Protein AF-0000000087427540 (afdb_homodimer)

Solvent-accessible surface area (backbone atoms only — not comparable to full-atom values): 35664 Å² total; per-residue (Å²): 116,67,56,55,49,54,52,40,56,47,26,70,73,66,41,52,34,26,37,40,37,31,46,35,45,37,82,78,28,69,31,38,60,71,26,36,30,34,19,33,74,85,42,52,69,48,73,47,57,55,64,68,73,61,51,55,52,49,25,54,52,23,29,51,38,61,70,67,65,76,61,72,36,46,72,46,77,44,65,44,71,50,88,70,84,73,76,93,83,64,62,56,58,66,24,34,35,29,34,36,38,38,64,46,39,33,90,79,36,41,66,50,42,51,49,51,43,50,28,50,75,67,68,32,46,30,34,40,36,37,31,77,86,36,72,47,72,43,92,33,90,59,79,60,48,69,43,47,56,55,36,68,46,75,55,99,91,42,53,39,38,39,34,51,53,44,81,62,46,32,33,36,34,40,17,35,40,65,45,35,35,36,30,30,45,54,39,34,70,66,62,30,49,26,35,35,27,26,71,59,76,76,43,61,45,42,69,66,36,80,43,33,81,39,79,45,72,36,94,45,52,36,52,53,48,80,71,49,76,62,40,66,49,22,34,37,37,34,45,37,95,42,61,70,50,36,44,35,31,42,71,29,39,70,86,47,67,42,79,37,44,28,33,60,52,47,73,68,51,47,52,49,38,52,50,51,40,46,73,70,66,46,60,67,69,61,57,72,69,37,36,71,55,45,40,46,95,53,65,49,74,42,42,52,38,37,25,47,25,35,51,48,37,49,39,50,50,48,54,64,64,32,61,66,42,58,73,81,66,77,70,73,76,75,80,72,131,116,67,56,55,50,52,52,39,57,46,26,73,71,67,41,51,35,25,36,37,36,32,47,35,45,38,81,77,27,70,31,38,59,72,25,36,30,33,17,30,74,86,42,52,69,49,73,46,57,53,64,70,73,60,52,55,53,49,25,53,52,22,28,51,38,61,70,68,65,76,61,73,36,47,72,46,78,43,66,44,70,49,90,70,83,74,77,94,84,64,61,54,58,64,24,36,35,29,35,36,38,38,63,46,38,34,91,78,35,40,66,50,43,52,50,52,43,50,28,52,75,67,69,32,44,30,33,38,36,38,30,77,86,38,75,46,72,44,91,35,90,60,80,59,49,69,44,49,57,56,36,68,47,75,53,99,89,41,56,38,38,38,34,51,55,43,80,64,45,30,33,36,34,39,16,35,40,66,46,35,35,36,28,29,45,56,38,34,70,68,62,31,48,27,34,36,26,25,73,58,77,76,42,61,44,42,69,66,36,80,43,33,82,38,79,46,72,37,95,44,51,38,52,52,48,81,70,50,76,62,39,66,49,22,34,36,39,36,46,38,96,42,61,69,49,36,42,33,32,43,71,30,39,70,86,48,67,43,79,37,46,29,33,61,53,48,74,70,51,46,52,50,38,53,52,52,40,44,76,70,68,47,61,68,68,62,56,71,69,37,37,71,54,46,41,46,94,54,64,49,74,44,41,52,39,39,25,46,26,36,51,48,37,49,39,48,50,47,56,64,64,33,60,66,40,59,72,79,64,76,70,73,79,75,79,74,130

InterPro domains:
  IPR003777 XdhC- CoxI [PF02625] (11-69)
  IPR027051 XdhC Rossmann domain [PF13478] (173-314)
  IPR036291 NAD(P)-binding domain superfamily [SSF51735] (163-261)
  IPR052698 Molybdenum Cofactor Utilization and Processing [PTHR30388] (1-320)

Organism: Persicimonas caeni (NCBI:txid2292766)

pLDDT: mean 85.6, std 17.59, range [22.72, 98.75]

Radius of gyration: 28.2 Å; Cα contacts (8 Å, |Δi|>4): 1381; chains: 2; bounding box: 71×84×80 Å

Sequence (674 aa):
MQFWTTLLEHLESGEPAFVGLVADNTAHSPGTRGAKIFVRPDGTTGGTIGGGVMEADISEMGVEALSEGDFAPDFQVLYHRAKGKGDKSGLICAGHQTNVYFVCEPDRDLEVLREVVARLERDEPGLLQVGSFGVRLVDEATISRERAPIRLVQDEGAWLYEEQLLNWKRAAIIGGGHCGLALSRVLANLGYEVTIFDTRDDVFTFVENDHARYKVAVDDFAEAGEHIDHPELTHVIVMTMGQPGDVRALLGTLDGPFPYVGVMGSEAKLAKIREDLAAAGVDPALFERVYAPIGLPMTSNTPEEIAISIAAELLRERETLFPHAKPARPQPPEASGMQFWTTLLEHLESGEPAFVGLVADNTAHSPGTRGAKIFVRPDGTTGGTIGGGVMEADISEMGVEALSEGDFAPDFQVLYHRAKGKGDKSGLICAGHQTNVYFVCEPDRDLEVLREVVARLERDEPGLLQVGSFGVRLVDEATISRERAPIRLVQDEGAWLYEEQLLNWKRAAIIGGGHCGLALSRVLANLGYEVTIFDTRDDVFTFVENDHARYKVAVDDFAEAGEHIDHPELTHVIVMTMGQPGDVRALLGTLDGPFPYVGVMGSEAKLAKIREDLAAAGVDPALFERVYAPIGLPMTSNTPEEIAISIAAELLRERETLFPHAKPARPQPPEASG

Nearest PDB structures (foldseek):
  2we8-assembly1_A-2  TM=7.528E-01  e=2.121E-20  Mycolicibacterium smegmatis MC2 155
  2we8-assembly2_B-3  TM=7.324E-01  e=6.900E-20  Mycolicibacterium smegmatis MC2 155
  2we7-assembly2_B-2  TM=7.222E-01  e=3.607E-20  Mycolicibacterium smegmatis MC2 155
  3on5-assembly1_A  TM=7.126E-01  e=2.827E-17  Halalkalibacterium halodurans
  3on5-assembly1_B  TM=6.798E-01  e=7.685E-16  Halalkalibacterium halodurans

Foldseek 3Di:
DVQLVVQLVVLVVQFKKKKKAWQDKDDPDQFDHGWIKIEGLVLDMDTDRRDDPVSSVSSVVTNVCRVVVDDFKDKDKAFDFDPDPDDDPPRPRPMIIMMIIDMDGSVPCSVQSVVLVVCLVVLAKWKWKQWRVGIHIDDDRDDDLQEDQWHWDDDPHTIMTIHISHDLQEEEEEAQDLLVLLLLVVSLVVVYAYEYEDCDPPDCSQVVSPSHPHRDHDVALLCSLVPDDPQLSYAYEYEHPALVNSLSNCNNPLPDNHPAAAYADDPVSVVVSLVVCVVVVHDSVSCVRHHVHAFADDDADGSNSRSVRNVVVCVVCVCVSNVNHPPPPPDDPPPDD/DVQLVVQLVVLVVQFKKKKKAWQDKDPPDQFDHGWIKIETLVLDMDTDRRDDPVSSVSSVVTNVCRVVVDDFKDKDKAFDFDPDPDDDPPRPRPMIIMMIIDMDGSVPCSVQSVVLVVCLVVLAKWKWKQWRVGIHIDDDRDDDLQEDQWHWDDDPHTIMTIHISHDLQEEEEEAQDLLVLLLLQVSLVVVYAYEYEDCDPPDCSQVVSPSHPHRDHDVALLCSLVVDDPQLRYAYEYEHPALVNSLSNCNNPLPDNHLAAAYADDPVSVVVSLVVNVVVVHDSVSCVRHHVHAFADDDADGSNSRSVRNVVVCVVCVCVSNVNHPPPPPDDPDPDD

Structure (mmCIF, N/CA/C/O backbone):
data_AF-0000000087427540-model_v1
#
loop_
_entity.id
_entity.type
_entity.pdbx_description
1 polymer 'XdhC family protein'
#
loop_
_atom_site.group_PDB
_atom_site.id
_atom_site.type_symbol
_atom_site.label_atom_id
_atom_site.label_alt_id
_atom_site.label_comp_id
_atom_site.label_asym_id
_atom_site.label_entity_id
_atom_site.label_seq_id
_atom_site.pdbx_PDB_ins_code
_atom_site.Cartn_x
_atom_site.Cartn_y
_atom_site.Cartn_z
_atom_site.occupancy
_atom_site.B_iso_or_equiv
_atom_site.auth_seq_id
_atom_site.auth_comp_id
_atom_site.auth_asym_id
_atom_site.auth_atom_id
_atom_site.pdbx_PDB_model_num
ATOM 1 N N . MET A 1 1 ? -2.307 -12.562 -15.688 1 50.28 1 MET A N 1
ATOM 2 C CA . MET A 1 1 ? -3.182 -13.094 -16.734 1 50.28 1 MET A CA 1
ATOM 3 C C . MET A 1 1 ? -2.59 -12.852 -18.109 1 50.28 1 MET A C 1
ATOM 5 O O . MET A 1 1 ? -2.709 -13.695 -19 1 50.28 1 MET A O 1
ATOM 9 N N . GLN A 1 2 ? -1.638 -11.82 -17.984 1 76.38 2 GLN A N 1
ATOM 10 C CA . GLN A 1 2 ? -1.15 -11.32 -19.266 1 76.38 2 GLN A CA 1
ATOM 11 C C . GLN A 1 2 ? -0.129 -12.273 -19.875 1 76.38 2 GLN A C 1
ATOM 13 O O . GLN A 1 2 ? -0.063 -12.414 -21.094 1 76.38 2 GLN A O 1
ATOM 18 N N . PHE A 1 3 ? 0.367 -13.172 -19.062 1 90 3 PHE A N 1
ATOM 19 C CA . PHE A 1 3 ? 1.417 -14.047 -19.578 1 90 3 PHE A CA 1
ATOM 20 C C . PHE A 1 3 ? 0.835 -15.109 -20.5 1 90 3 PHE A C 1
ATOM 22 O O . PHE A 1 3 ? 1.264 -15.242 -21.641 1 90 3 PHE A O 1
ATOM 29 N N . TRP A 1 4 ? -0.198 -15.797 -20.109 1 94.38 4 TRP A N 1
ATOM 30 C CA . TRP A 1 4 ? -0.761 -16.922 -20.859 1 94.38 4 TRP A CA 1
ATOM 31 C C . TRP A 1 4 ? -1.436 -16.422 -22.141 1 94.38 4 TRP A C 1
ATOM 33 O O . TRP A 1 4 ? -1.37 -17.094 -23.172 1 94.38 4 TRP A O 1
ATOM 43 N N . THR A 1 5 ? -2.025 -15.312 -22 1 94.5 5 THR A N 1
ATOM 44 C CA . THR A 1 5 ? -2.664 -14.734 -23.188 1 94.5 5 THR A CA 1
ATOM 45 C C . THR A 1 5 ? -1.627 -14.398 -24.25 1 94.5 5 THR A C 1
ATOM 47 O O . THR A 1 5 ? -1.819 -14.703 -25.422 1 94.5 5 THR A O 1
ATOM 50 N N . THR A 1 6 ? -0.546 -13.797 -23.812 1 95.12 6 THR A N 1
ATOM 51 C CA . THR A 1 6 ? 0.519 -13.438 -24.75 1 95.12 6 THR A CA 1
ATOM 52 C C . THR A 1 6 ? 1.152 -14.688 -25.359 1 95.12 6 THR A C 1
ATOM 54 O O . THR A 1 6 ? 1.444 -14.727 -26.547 1 95.12 6 THR A O 1
ATOM 57 N N . LEU A 1 7 ? 1.378 -15.68 -24.547 1 97 7 LEU A N 1
ATOM 58 C CA . LEU A 1 7 ? 1.936 -16.938 -25.031 1 97 7 LEU A CA 1
ATOM 59 C C . LEU A 1 7 ? 0.997 -17.609 -26.031 1 97 7 LEU A C 1
ATOM 61 O O . LEU A 1 7 ? 1.441 -18.109 -27.062 1 97 7 LEU A O 1
ATOM 65 N N . LEU A 1 8 ? -0.292 -17.562 -25.688 1 97.12 8 LEU A N 1
ATOM 66 C CA . LEU A 1 8 ? -1.29 -18.125 -26.594 1 97.12 8 LEU A CA 1
ATOM 67 C C . LEU A 1 8 ? -1.252 -17.422 -27.953 1 97.12 8 LEU A C 1
ATOM 69 O O . LEU A 1 8 ? -1.254 -18.094 -29 1 97.12 8 LEU A O 1
ATOM 73 N N . GLU A 1 9 ? -1.211 -16.141 -27.906 1 96.69 9 GLU A N 1
ATOM 74 C CA . GLU A 1 9 ? -1.153 -15.352 -29.141 1 96.69 9 GLU A CA 1
ATOM 75 C C . GLU A 1 9 ? 0.06 -15.742 -29.969 1 96.69 9 GLU A C 1
ATOM 77 O O . GLU A 1 9 ? -0.041 -15.875 -31.203 1 96.69 9 GLU A O 1
ATOM 82 N N . HIS A 1 10 ? 1.123 -15.914 -29.328 1 97.25 10 HIS A N 1
ATOM 83 C CA . HIS A 1 10 ? 2.334 -16.328 -30.031 1 97.25 10 HIS A CA 1
ATOM 84 C C . HIS A 1 10 ? 2.17 -17.703 -30.656 1 97.25 10 HIS A C 1
ATOM 86 O O . HIS A 1 10 ? 2.508 -17.906 -31.828 1 97.25 10 HIS A O 1
ATOM 92 N N . LEU A 1 11 ? 1.688 -18.672 -29.953 1 97.25 11 LEU A N 1
ATOM 93 C CA . LEU A 1 11 ? 1.509 -20.031 -30.453 1 97.25 11 LEU A CA 1
ATOM 94 C C . LEU A 1 11 ? 0.528 -20.062 -31.625 1 97.25 11 LEU A C 1
ATOM 96 O O . LEU A 1 11 ? 0.666 -20.875 -32.531 1 97.25 11 LEU A O 1
ATOM 100 N N . GLU A 1 12 ? -0.435 -19.219 -31.531 1 97.06 12 GLU A N 1
ATOM 101 C CA . GLU A 1 12 ? -1.437 -19.125 -32.594 1 97.06 12 GLU A CA 1
ATOM 102 C C . GLU A 1 12 ? -0.814 -18.672 -33.906 1 97.06 12 GLU A C 1
ATOM 104 O O . GLU A 1 12 ? -1.365 -18.922 -34.969 1 97.06 12 GLU A O 1
ATOM 109 N N . SER A 1 13 ? 0.293 -18.031 -33.812 1 96.62 13 SER A N 1
ATOM 110 C CA . SER A 1 13 ? 1.004 -17.609 -35.031 1 96.62 13 SER A CA 1
ATOM 111 C C . SER A 1 13 ? 1.726 -18.797 -35.656 1 96.62 13 SER A C 1
ATOM 113 O O . SER A 1 13 ? 2.305 -18.672 -36.75 1 96.62 13 SER A O 1
ATOM 115 N N . GLY A 1 14 ? 1.771 -19.938 -35 1 96.25 14 GLY A N 1
ATOM 116 C CA . GLY A 1 14 ? 2.338 -21.156 -35.531 1 96.25 14 GLY A CA 1
ATOM 117 C C . GLY A 1 14 ? 3.771 -21.391 -35.125 1 96.25 14 GLY A C 1
ATOM 118 O O . GLY A 1 14 ? 4.438 -22.297 -35.625 1 96.25 14 GLY A O 1
ATOM 119 N N . GLU A 1 15 ? 4.242 -20.609 -34.188 1 96.5 15 GLU A N 1
ATOM 120 C CA . GLU A 1 15 ? 5.629 -20.75 -33.75 1 96.5 15 GLU A CA 1
ATOM 121 C C . GLU A 1 15 ? 5.699 -21.297 -32.312 1 96.5 15 GLU A C 1
ATOM 123 O O . GLU A 1 15 ? 4.879 -20.953 -31.469 1 96.5 15 GLU A O 1
ATOM 128 N N . PRO A 1 16 ? 6.707 -22.172 -32.125 1 97.31 16 PRO A N 1
ATOM 129 C CA . PRO A 1 16 ? 6.879 -22.703 -30.781 1 97.31 16 PRO A CA 1
ATOM 130 C C . PRO A 1 16 ? 7.492 -21.688 -29.828 1 97.31 16 PRO A C 1
ATOM 132 O O . PRO A 1 16 ? 7.961 -20.641 -30.25 1 97.31 16 PRO A O 1
ATOM 135 N N . ALA A 1 17 ? 7.41 -21.984 -28.547 1 97.94 17 ALA A N 1
ATOM 136 C CA . ALA A 1 17 ? 8 -21.125 -27.516 1 97.94 17 ALA A CA 1
ATOM 137 C C . ALA A 1 17 ? 8.656 -21.969 -26.422 1 97.94 17 ALA A C 1
ATOM 139 O O . ALA A 1 17 ? 8.141 -23.047 -26.062 1 97.94 17 ALA A O 1
ATOM 140 N N . PHE A 1 18 ? 9.773 -21.547 -25.984 1 97.75 18 PHE A N 1
ATOM 141 C CA . PHE A 1 18 ? 10.43 -22.094 -24.797 1 97.75 18 PHE A CA 1
ATOM 142 C C . PHE A 1 18 ? 9.914 -21.406 -23.531 1 97.75 18 PHE A C 1
ATOM 144 O O . PHE A 1 18 ? 9.961 -20.188 -23.422 1 97.75 18 PHE A O 1
ATOM 151 N N . VAL A 1 19 ? 9.391 -22.203 -22.578 1 97.38 19 VAL A N 1
ATOM 152 C CA . VAL A 1 19 ? 8.719 -21.641 -21.406 1 97.38 19 VAL A CA 1
ATOM 153 C C . VAL A 1 19 ? 9.508 -21.969 -20.141 1 97.38 19 VAL A C 1
ATOM 155 O O . VAL A 1 19 ? 10 -23.094 -19.984 1 97.38 19 VAL A O 1
ATOM 158 N N . GLY A 1 20 ? 9.711 -21 -19.344 1 95 20 GLY A N 1
ATOM 159 C CA . GLY A 1 20 ? 10.258 -21.141 -18 1 95 20 GLY A CA 1
ATOM 160 C C . GLY A 1 20 ? 9.281 -20.75 -16.906 1 95 20 GLY A C 1
ATOM 161 O O . GLY A 1 20 ? 8.703 -19.656 -16.953 1 95 20 GLY A O 1
ATOM 162 N N . LEU A 1 21 ? 9.062 -21.672 -15.93 1 94.38 21 LEU A N 1
ATOM 163 C CA . LEU A 1 21 ? 8.195 -21.438 -14.781 1 94.38 21 LEU A CA 1
ATOM 164 C C . LEU A 1 21 ? 8.984 -21.547 -13.477 1 94.38 21 LEU A C 1
ATOM 166 O O . LEU A 1 21 ? 9.734 -22.5 -13.273 1 94.38 21 LEU A O 1
ATOM 170 N N . VAL A 1 22 ? 8.836 -20.547 -12.602 1 89.56 22 VAL A N 1
ATOM 171 C CA . VAL A 1 22 ? 9.477 -20.641 -11.297 1 89.56 22 VAL A CA 1
ATOM 172 C C . VAL A 1 22 ? 8.609 -21.469 -10.352 1 89.56 22 VAL A C 1
ATOM 174 O O . VAL A 1 22 ? 7.5 -21.062 -10 1 89.56 22 VAL A O 1
ATOM 177 N N . ALA A 1 23 ? 9.156 -22.594 -9.93 1 90.25 23 ALA A N 1
ATOM 178 C CA . ALA A 1 23 ? 8.406 -23.547 -9.117 1 90.25 23 ALA A CA 1
ATOM 179 C C . ALA A 1 23 ? 8.633 -23.297 -7.629 1 90.25 23 ALA A C 1
ATOM 181 O O . ALA A 1 23 ? 7.785 -23.625 -6.801 1 90.25 23 ALA A O 1
ATOM 182 N N . ASP A 1 24 ? 9.773 -22.812 -7.34 1 82.69 24 ASP A N 1
ATOM 183 C CA . ASP A 1 24 ? 10.141 -22.594 -5.945 1 82.69 24 ASP A CA 1
ATOM 184 C C . ASP A 1 24 ? 11.25 -21.562 -5.816 1 82.69 24 ASP A C 1
ATOM 186 O O . ASP A 1 24 ? 11.984 -21.297 -6.773 1 82.69 24 ASP A O 1
ATOM 190 N N . ASN A 1 25 ? 11.203 -20.922 -4.68 1 73.88 25 ASN A N 1
ATOM 191 C CA . ASN A 1 25 ? 12.281 -20 -4.379 1 73.88 25 ASN A CA 1
ATOM 192 C C . ASN A 1 25 ? 12.477 -19.828 -2.873 1 73.88 25 ASN A C 1
ATOM 194 O O . ASN A 1 25 ? 11.547 -20.062 -2.094 1 73.88 25 ASN A O 1
ATOM 198 N N . THR A 1 26 ? 13.727 -19.766 -2.527 1 63.56 26 THR A N 1
ATOM 199 C CA . THR A 1 26 ? 13.969 -19.375 -1.142 1 63.56 26 THR A CA 1
ATOM 200 C C . THR A 1 26 ? 13.664 -17.906 -0.932 1 63.56 26 THR A C 1
ATOM 202 O O . THR A 1 26 ? 13.594 -17.141 -1.895 1 63.56 26 THR A O 1
ATOM 205 N N . ALA A 1 27 ? 13.477 -17.609 0.4 1 56.34 27 ALA A N 1
ATOM 206 C CA . ALA A 1 27 ? 13.227 -16.234 0.797 1 56.34 27 ALA A CA 1
ATOM 207 C C . ALA A 1 27 ? 14.305 -15.297 0.239 1 56.34 27 ALA A C 1
ATOM 209 O O . ALA A 1 27 ? 15.484 -15.656 0.197 1 56.34 27 ALA A O 1
ATOM 210 N N . HIS A 1 28 ? 14.07 -14.312 -0.558 1 52.25 28 HIS A N 1
ATOM 211 C CA . HIS A 1 28 ? 14.922 -13.227 -1.034 1 52.25 28 HIS A CA 1
ATOM 212 C C . HIS A 1 28 ? 15.523 -13.555 -2.398 1 52.25 28 HIS A C 1
ATOM 214 O O . HIS A 1 28 ? 16.469 -12.898 -2.842 1 52.25 28 HIS A O 1
ATOM 220 N N . SER A 1 29 ? 15.055 -14.648 -2.934 1 51.12 29 SER A N 1
ATOM 221 C CA . SER A 1 29 ? 15.492 -14.898 -4.305 1 51.12 29 SER A CA 1
ATOM 222 C C . SER A 1 29 ? 14.812 -13.945 -5.281 1 51.12 29 SER A C 1
ATOM 224 O O . SER A 1 29 ? 13.695 -13.477 -5.027 1 51.12 29 SER A O 1
ATOM 226 N N . PRO A 1 30 ? 15.578 -13.508 -6.258 1 47.91 30 PRO A N 1
ATOM 227 C CA . PRO A 1 30 ? 15.008 -12.547 -7.207 1 47.91 30 PRO A CA 1
ATOM 228 C C . PRO A 1 30 ? 13.703 -13.039 -7.832 1 47.91 30 PRO A C 1
ATOM 230 O O . PRO A 1 30 ? 12.781 -12.25 -8.047 1 47.91 30 PRO A O 1
ATOM 233 N N . GLY A 1 31 ? 13.688 -14.391 -8.18 1 52.44 31 GLY A N 1
ATOM 234 C CA . GLY A 1 31 ? 12.469 -14.891 -8.797 1 52.44 31 GLY A CA 1
ATOM 235 C C . GLY A 1 31 ? 11.484 -15.469 -7.801 1 52.44 31 GLY A C 1
ATOM 236 O O . GLY A 1 31 ? 11.844 -16.328 -6.992 1 52.44 31 GLY A O 1
ATOM 237 N N . THR A 1 32 ? 10.242 -14.859 -7.871 1 66.25 32 THR A N 1
ATOM 238 C CA . THR A 1 32 ? 9.211 -15.297 -6.93 1 66.25 32 THR A CA 1
ATOM 239 C C . THR A 1 32 ? 8.406 -16.453 -7.512 1 66.25 32 THR A C 1
ATOM 241 O O . THR A 1 32 ? 8.18 -16.516 -8.727 1 66.25 32 THR A O 1
ATOM 244 N N . ARG A 1 33 ? 8.25 -17.422 -6.703 1 74.81 33 ARG A N 1
ATOM 245 C CA . ARG A 1 33 ? 7.344 -18.5 -7.082 1 74.81 33 ARG A CA 1
ATOM 246 C C . ARG A 1 33 ? 6.145 -17.969 -7.855 1 74.81 33 ARG A C 1
ATOM 248 O O . ARG A 1 33 ? 5.527 -16.984 -7.445 1 74.81 33 ARG A O 1
ATOM 255 N N . GLY A 1 34 ? 5.961 -18.578 -9.078 1 82.38 34 GLY A N 1
ATOM 256 C CA . GLY A 1 34 ? 4.836 -18.156 -9.898 1 82.38 34 GLY A CA 1
ATOM 257 C C . GLY A 1 34 ? 5.25 -17.281 -11.07 1 82.38 34 GLY A C 1
ATOM 258 O O . GLY A 1 34 ? 4.484 -17.109 -12.023 1 82.38 34 GLY A O 1
ATOM 259 N N . ALA A 1 35 ? 6.461 -16.766 -11.008 1 83.44 35 ALA A N 1
ATOM 260 C CA . ALA A 1 35 ? 6.965 -15.992 -12.148 1 83.44 35 ALA A CA 1
ATOM 261 C C . ALA A 1 35 ? 7.121 -16.875 -13.383 1 83.44 35 ALA A C 1
ATOM 263 O O . ALA A 1 35 ? 7.355 -18.078 -13.266 1 83.44 35 ALA A O 1
ATOM 264 N N . LYS A 1 36 ? 6.934 -16.25 -14.516 1 92.19 36 LYS A N 1
ATOM 265 C CA . LYS A 1 36 ? 6.938 -16.984 -15.773 1 92.19 36 LYS A CA 1
ATOM 266 C C . LYS A 1 36 ? 7.629 -16.203 -16.875 1 92.19 36 LYS A C 1
ATOM 268 O O . LYS A 1 36 ? 7.523 -14.977 -16.938 1 92.19 36 LYS A O 1
ATOM 273 N N . ILE A 1 37 ? 8.289 -16.953 -17.75 1 92.12 37 ILE A N 1
ATOM 274 C CA . ILE A 1 37 ? 8.93 -16.344 -18.906 1 92.12 37 ILE A CA 1
ATOM 275 C C . ILE A 1 37 ? 8.828 -17.297 -20.094 1 92.12 37 ILE A C 1
ATOM 277 O O . ILE A 1 37 ? 8.75 -18.516 -19.922 1 92.12 37 ILE A O 1
ATOM 281 N N . PHE A 1 38 ? 8.695 -16.719 -21.234 1 96.06 38 PHE A N 1
ATOM 282 C CA . PHE A 1 38 ? 8.844 -17.562 -22.422 1 96.06 38 PHE A CA 1
ATOM 283 C C . PHE A 1 38 ? 9.742 -16.891 -23.453 1 96.06 38 PHE A C 1
ATOM 285 O O . PHE A 1 38 ? 9.906 -15.664 -23.438 1 96.06 38 PHE A O 1
ATOM 292 N N . VAL A 1 39 ? 10.383 -17.703 -24.266 1 96.5 39 VAL A N 1
ATOM 293 C CA . VAL A 1 39 ? 11.328 -17.266 -25.281 1 96.5 39 VAL A CA 1
ATOM 294 C C . VAL A 1 39 ? 10.812 -17.656 -26.672 1 96.5 39 VAL A C 1
ATOM 296 O O . VAL A 1 39 ? 10.406 -18.797 -26.875 1 96.5 39 VAL A O 1
ATOM 299 N N . ARG A 1 40 ? 10.836 -16.672 -27.562 1 97.31 40 ARG A N 1
ATOM 300 C CA . ARG A 1 40 ? 10.484 -16.906 -28.953 1 97.31 40 ARG A CA 1
ATOM 301 C C . ARG A 1 40 ? 11.695 -17.359 -29.75 1 97.31 40 ARG A C 1
ATOM 303 O O . ARG A 1 40 ? 12.836 -17.234 -29.297 1 97.31 40 ARG A O 1
ATOM 310 N N . PRO A 1 41 ? 11.43 -17.859 -30.922 1 96.5 41 PRO A N 1
ATOM 311 C CA . PRO A 1 41 ? 12.539 -18.312 -31.75 1 96.5 41 PRO A CA 1
ATOM 312 C C . PRO A 1 41 ? 13.547 -17.219 -32.062 1 96.5 41 PRO A C 1
ATOM 314 O O . PRO A 1 41 ? 14.734 -17.484 -32.219 1 96.5 41 PRO A O 1
ATOM 317 N N . ASP A 1 42 ? 13.109 -15.984 -32.062 1 95.44 42 ASP A N 1
ATOM 318 C CA . ASP A 1 42 ? 14 -14.875 -32.375 1 95.44 42 ASP A CA 1
ATOM 319 C C . ASP A 1 42 ? 14.734 -14.375 -31.125 1 95.44 42 ASP A C 1
ATOM 321 O O . ASP A 1 42 ? 15.484 -13.398 -31.203 1 95.44 42 ASP A O 1
ATOM 325 N N . GLY A 1 43 ? 14.43 -15 -30.062 1 93.94 43 GLY A N 1
ATOM 326 C CA . GLY A 1 43 ? 15.148 -14.664 -28.844 1 93.94 43 GLY A CA 1
ATOM 327 C C . GLY A 1 43 ? 14.422 -13.656 -27.969 1 93.94 43 GLY A C 1
ATOM 328 O O . GLY A 1 43 ? 14.781 -13.453 -26.812 1 93.94 43 GLY A O 1
ATOM 329 N N . THR A 1 44 ? 13.43 -13.07 -28.547 1 92.81 44 THR A N 1
ATOM 330 C CA . THR A 1 44 ? 12.648 -12.148 -27.734 1 92.81 44 THR A CA 1
ATOM 331 C C . THR A 1 44 ? 11.836 -12.906 -26.688 1 92.81 44 THR A C 1
ATOM 333 O O . THR A 1 44 ? 11.547 -14.094 -26.859 1 92.81 44 THR A O 1
ATOM 336 N N . THR A 1 45 ? 11.594 -12.211 -25.578 1 92.75 45 THR A N 1
ATOM 337 C CA . THR A 1 45 ? 10.969 -12.898 -24.469 1 92.75 45 THR A CA 1
ATOM 338 C C . THR A 1 45 ? 9.648 -12.234 -24.094 1 92.75 45 THR A C 1
ATOM 340 O O . THR A 1 45 ? 9.391 -11.094 -24.484 1 92.75 45 THR A O 1
ATOM 343 N N . GLY A 1 46 ? 8.727 -12.977 -23.531 1 90.5 46 GLY A N 1
ATOM 344 C CA . GLY A 1 46 ? 7.559 -12.508 -22.812 1 90.5 46 GLY A CA 1
ATOM 345 C C . GLY A 1 46 ? 7.531 -12.953 -21.359 1 90.5 46 GLY A C 1
ATOM 346 O O . GLY A 1 46 ? 7.949 -14.062 -21.047 1 90.5 46 GLY A O 1
ATOM 347 N N . GLY A 1 47 ? 7.086 -11.977 -20.391 1 86.31 47 GLY A N 1
ATOM 348 C CA . GLY A 1 47 ? 7.129 -12.281 -18.969 1 86.31 47 GLY A CA 1
ATOM 349 C C . GLY A 1 47 ? 8.5 -12.078 -18.344 1 86.31 47 GLY A C 1
ATOM 350 O O . GLY A 1 47 ? 9.391 -11.508 -18.984 1 86.31 47 GLY A O 1
ATOM 351 N N . THR A 1 48 ? 8.633 -12.43 -17.047 1 78.44 48 THR A N 1
ATOM 352 C CA . THR A 1 48 ? 9.914 -12.289 -16.359 1 78.44 48 THR A CA 1
ATOM 353 C C . THR A 1 48 ? 10 -13.258 -15.188 1 78.44 48 THR A C 1
ATOM 355 O O . THR A 1 48 ? 8.977 -13.633 -14.602 1 78.44 48 THR A O 1
ATOM 358 N N . ILE A 1 49 ? 11.18 -13.68 -14.93 1 77.12 49 ILE A N 1
ATOM 359 C CA . ILE A 1 49 ? 11.414 -14.5 -13.742 1 77.12 49 ILE A CA 1
ATOM 360 C C . ILE A 1 49 ? 12.344 -13.766 -12.781 1 77.12 49 ILE A C 1
ATOM 362 O O . ILE A 1 49 ? 13.156 -14.391 -12.102 1 77.12 49 ILE A O 1
ATOM 366 N N . GLY A 1 50 ? 12.305 -12.375 -12.625 1 65.06 50 GLY A N 1
ATOM 367 C CA . GLY A 1 50 ? 13.023 -11.57 -11.648 1 65.06 50 GLY A CA 1
ATOM 368 C C . GLY A 1 50 ? 14.141 -10.742 -12.258 1 65.06 50 GLY A C 1
ATOM 369 O O . GLY A 1 50 ? 14.883 -10.062 -11.547 1 65.06 50 GLY A O 1
ATOM 370 N N . GLY A 1 51 ? 14.305 -10.594 -13.547 1 59.28 51 GLY A N 1
ATOM 371 C CA . GLY A 1 51 ? 15.195 -9.688 -14.25 1 59.28 51 GLY A CA 1
ATOM 372 C C . GLY A 1 51 ? 16.656 -10.109 -14.188 1 59.28 51 GLY A C 1
ATOM 373 O O . GLY A 1 51 ? 16.969 -11.172 -13.641 1 59.28 51 GLY A O 1
ATOM 374 N N . GLY A 1 52 ? 17.516 -9.484 -14.945 1 58.97 52 GLY A N 1
ATOM 375 C CA . GLY A 1 52 ? 18.969 -9.477 -14.875 1 58.97 52 GLY A CA 1
ATOM 376 C C . GLY A 1 52 ? 19.609 -10.5 -15.789 1 58.97 52 GLY A C 1
ATOM 377 O O . GLY A 1 52 ? 19.125 -10.758 -16.891 1 58.97 52 GLY A O 1
ATOM 378 N N . VAL A 1 53 ? 20.688 -10.984 -15.242 1 58.22 53 VAL A N 1
ATOM 379 C CA . VAL A 1 53 ? 21.625 -11.859 -15.945 1 58.22 53 VAL A CA 1
ATOM 380 C C . VAL A 1 53 ? 20.969 -13.219 -16.203 1 58.22 53 VAL A C 1
ATOM 382 O O . VAL A 1 53 ? 21.203 -13.844 -17.234 1 58.22 53 VAL A O 1
ATOM 385 N N . MET A 1 54 ? 20 -13.602 -15.43 1 72.88 54 MET A N 1
ATOM 386 C CA . MET A 1 54 ? 19.375 -14.914 -15.555 1 72.88 54 MET A CA 1
ATOM 387 C C . MET A 1 54 ? 18.469 -14.969 -16.781 1 72.88 54 MET A C 1
ATOM 389 O O . MET A 1 54 ? 18.406 -16 -17.453 1 72.88 54 MET A O 1
ATOM 393 N N . GLU A 1 55 ? 17.906 -13.875 -17.109 1 78.19 55 GLU A N 1
ATOM 394 C CA . GLU A 1 55 ? 16.969 -13.867 -18.234 1 78.19 55 GLU A CA 1
ATOM 395 C C . GLU A 1 55 ? 17.719 -13.945 -19.578 1 78.19 55 GLU A C 1
ATOM 397 O O . GLU A 1 55 ? 17.219 -14.539 -20.531 1 78.19 55 GLU A O 1
ATOM 402 N N . ALA A 1 56 ? 18.906 -13.43 -19.594 1 79.25 56 ALA A N 1
ATOM 403 C CA . ALA A 1 56 ? 19.734 -13.578 -20.781 1 79.25 56 ALA A CA 1
ATOM 404 C C . ALA A 1 56 ? 20.125 -15.039 -21 1 79.25 56 ALA A C 1
ATOM 406 O O . ALA A 1 56 ? 20.047 -15.539 -22.125 1 79.25 56 ALA A O 1
ATOM 407 N N . ASP A 1 57 ? 20.438 -15.672 -19.938 1 85.5 57 ASP A N 1
ATOM 408 C CA . ASP A 1 57 ? 20.781 -17.094 -20 1 85.5 57 ASP A CA 1
ATOM 409 C C . ASP A 1 57 ? 19.578 -17.906 -20.484 1 85.5 57 ASP A C 1
ATOM 411 O O . ASP A 1 57 ? 19.734 -18.812 -21.312 1 85.5 57 ASP A O 1
ATOM 415 N N . ILE A 1 58 ? 18.469 -17.594 -20 1 88.94 58 ILE A N 1
ATOM 416 C CA . ILE A 1 58 ? 17.25 -18.328 -20.359 1 88.94 58 ILE A CA 1
ATOM 417 C C . ILE A 1 58 ? 16.938 -18.109 -21.828 1 88.94 58 ILE A C 1
ATOM 419 O O . ILE A 1 58 ? 16.5 -19.031 -22.531 1 88.94 58 ILE A O 1
ATOM 423 N N . SER A 1 59 ? 17.141 -16.906 -22.266 1 91.75 59 SER A N 1
ATOM 424 C CA . SER A 1 59 ? 16.922 -16.609 -23.672 1 91.75 59 SER A CA 1
ATOM 425 C C . SER A 1 59 ? 17.828 -17.438 -24.578 1 91.75 59 SER A C 1
ATOM 427 O O . SER A 1 59 ? 17.359 -18.031 -25.547 1 91.75 59 SER A O 1
ATOM 429 N N . GLU A 1 60 ? 19.047 -17.5 -24.203 1 93.19 60 GLU A N 1
ATOM 430 C CA . GLU A 1 60 ? 20 -18.281 -24.984 1 93.19 60 GLU A CA 1
ATOM 431 C C . GLU A 1 60 ? 19.625 -19.766 -24.969 1 93.19 60 GLU A C 1
ATOM 433 O O . GLU A 1 60 ? 19.594 -20.406 -26.016 1 93.19 60 GLU A O 1
ATOM 438 N N . MET A 1 61 ? 19.312 -20.25 -23.828 1 92.94 61 MET A N 1
ATOM 439 C CA . MET A 1 61 ? 18.875 -21.641 -23.672 1 92.94 61 MET A CA 1
ATOM 440 C C . MET A 1 61 ? 17.625 -21.906 -24.5 1 92.94 61 MET A C 1
ATOM 442 O O . MET A 1 61 ? 17.516 -22.953 -25.141 1 92.94 61 MET A O 1
ATOM 446 N N . GLY A 1 62 ? 16.719 -21 -24.453 1 96 62 GLY A N 1
ATOM 447 C CA . GLY A 1 62 ? 15.477 -21.141 -25.188 1 96 62 GLY A CA 1
ATOM 448 C C . GLY A 1 62 ? 15.656 -21.203 -26.688 1 96 62 GLY A C 1
ATOM 449 O O . GLY A 1 62 ? 15.086 -22.062 -27.359 1 96 62 GLY A O 1
ATOM 450 N N . VAL A 1 63 ? 16.484 -20.312 -27.188 1 96.06 63 VAL A N 1
ATOM 451 C CA . VAL A 1 63 ? 16.734 -20.281 -28.625 1 96.06 63 VAL A CA 1
ATOM 452 C C . VAL A 1 63 ? 17.375 -21.594 -29.062 1 96.06 63 VAL A C 1
ATOM 454 O O . VAL A 1 63 ? 17 -22.172 -30.094 1 96.06 63 VAL A O 1
ATOM 457 N N . GLU A 1 64 ? 18.281 -22 -28.266 1 95.62 64 GLU A N 1
ATOM 458 C CA . GLU A 1 64 ? 18.953 -23.266 -28.562 1 95.62 64 GLU A CA 1
ATOM 459 C C . GLU A 1 64 ? 17.953 -24.438 -28.547 1 95.62 64 GLU A C 1
ATOM 461 O O . GLU A 1 64 ? 17.938 -25.266 -29.453 1 95.62 64 GLU A O 1
ATOM 466 N N . ALA A 1 65 ? 17.172 -24.5 -27.547 1 95.69 65 ALA A N 1
ATOM 467 C CA . ALA A 1 65 ? 16.188 -25.578 -27.406 1 95.69 65 ALA A CA 1
ATOM 468 C C . ALA A 1 65 ? 15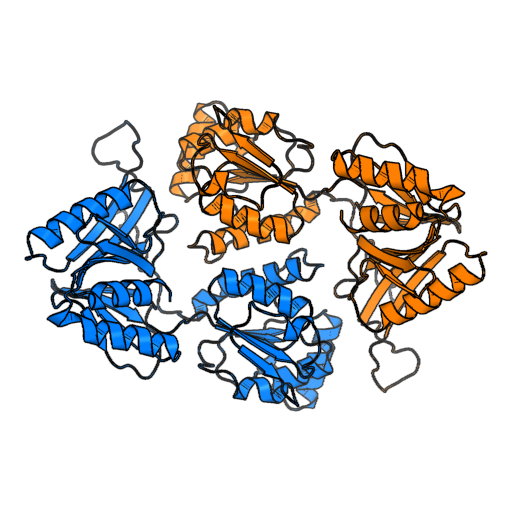.203 -25.578 -28.562 1 95.69 65 ALA A C 1
ATOM 470 O O . ALA A 1 65 ? 14.844 -26.641 -29.078 1 95.69 65 ALA A O 1
ATOM 471 N N . LEU A 1 66 ? 14.805 -24.422 -28.984 1 96.25 66 LEU A N 1
ATOM 472 C CA . LEU A 1 66 ? 13.836 -24.281 -30.062 1 96.25 66 LEU A CA 1
ATOM 473 C C . LEU A 1 66 ? 14.453 -24.672 -31.406 1 96.25 66 LEU A C 1
ATOM 475 O O . LEU A 1 66 ? 13.766 -25.203 -32.281 1 96.25 66 LEU A O 1
ATOM 479 N N . SER A 1 67 ? 15.703 -24.359 -31.531 1 94.62 67 SER A N 1
ATOM 480 C CA . SER A 1 67 ? 16.406 -24.672 -32.781 1 94.62 67 SER A CA 1
ATOM 481 C C . SER A 1 67 ? 16.656 -26.172 -32.906 1 94.62 67 SER A C 1
ATOM 483 O O . SER A 1 67 ? 16.547 -26.734 -34 1 94.62 67 SER A O 1
ATOM 485 N N . GLU A 1 68 ? 16.984 -26.766 -31.844 1 91.88 68 GLU A N 1
ATOM 486 C CA . GLU A 1 68 ? 17.297 -28.188 -31.859 1 91.88 68 GLU A CA 1
ATOM 487 C C . GLU A 1 68 ? 16.031 -29.031 -31.938 1 91.88 68 GLU A C 1
ATOM 489 O O . GLU A 1 68 ? 16.062 -30.141 -32.469 1 91.88 68 GLU A O 1
ATOM 494 N N . GLY A 1 69 ? 14.977 -28.578 -31.422 1 84.25 69 GLY A N 1
ATOM 495 C CA . GLY A 1 69 ? 13.664 -29.219 -31.547 1 84.25 69 GLY A CA 1
ATOM 496 C C . GLY A 1 69 ? 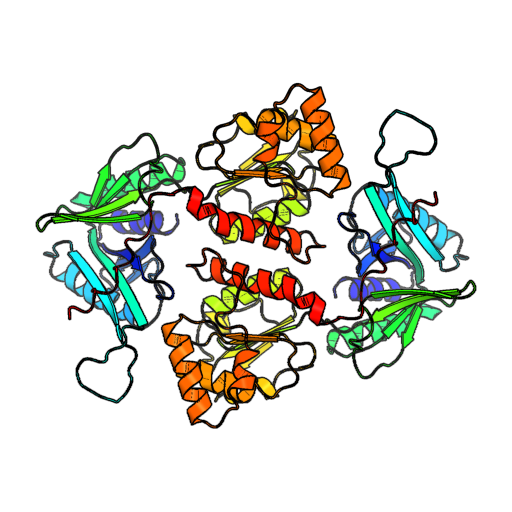13.484 -30.391 -30.609 1 84.25 69 GLY A C 1
ATOM 497 O O . GLY A 1 69 ? 12.398 -30.969 -30.516 1 84.25 69 GLY A O 1
ATOM 498 N N . ASP A 1 70 ? 14.484 -30.891 -29.906 1 84.75 70 ASP A N 1
ATOM 499 C CA . ASP A 1 70 ? 14.391 -32.094 -29.062 1 84.75 70 ASP A CA 1
ATOM 500 C C . ASP A 1 70 ? 14.617 -31.75 -27.594 1 84.75 70 ASP A C 1
ATOM 502 O O . ASP A 1 70 ? 15.352 -32.438 -26.891 1 84.75 70 ASP A O 1
ATOM 506 N N . PHE A 1 71 ? 13.875 -30.781 -27.172 1 90.94 71 PHE A N 1
ATOM 507 C CA . PHE A 1 71 ? 14.062 -30.406 -25.781 1 90.94 71 PHE A CA 1
ATOM 508 C C . PHE A 1 71 ? 13.094 -31.156 -24.875 1 90.94 71 PHE A C 1
ATOM 510 O O . PHE A 1 71 ? 11.875 -31.062 -25.047 1 90.94 71 PHE A O 1
ATOM 517 N N . ALA A 1 72 ? 13.641 -31.969 -23.984 1 92 72 ALA A N 1
ATOM 518 C CA . ALA A 1 72 ? 12.828 -32.625 -22.969 1 92 72 ALA A CA 1
ATOM 519 C C . ALA A 1 72 ? 12.586 -31.719 -21.781 1 92 72 ALA A C 1
ATOM 521 O O . ALA A 1 72 ? 13.523 -31.094 -21.25 1 92 72 ALA A O 1
ATOM 522 N N . PRO A 1 73 ? 11.289 -31.609 -21.391 1 94.12 73 PRO A N 1
ATOM 523 C CA . PRO A 1 73 ? 11.031 -30.812 -20.188 1 94.12 73 PRO A CA 1
ATOM 524 C C . PRO A 1 73 ? 11.914 -31.203 -19 1 94.12 73 PRO A C 1
ATOM 526 O O . PRO A 1 73 ? 12.203 -32.375 -18.812 1 94.12 73 PRO A O 1
ATOM 529 N N . ASP A 1 74 ? 12.289 -30.203 -18.297 1 91.62 74 ASP A N 1
ATOM 530 C CA . ASP A 1 74 ? 13.172 -30.438 -17.156 1 91.62 74 ASP A CA 1
ATOM 531 C C . ASP A 1 74 ? 13.055 -29.312 -16.141 1 91.62 74 ASP A C 1
ATOM 533 O O . ASP A 1 74 ? 12.383 -28.297 -16.391 1 91.62 74 ASP A O 1
ATOM 537 N N . PHE A 1 75 ? 13.531 -29.656 -14.938 1 90.31 75 PHE A N 1
ATOM 538 C CA . PHE A 1 75 ? 13.625 -28.594 -13.945 1 90.31 75 PHE A CA 1
ATOM 539 C C . PHE A 1 75 ? 15.062 -28.406 -13.469 1 90.31 75 PHE A C 1
ATOM 541 O O . PHE A 1 75 ? 15.875 -29.328 -13.578 1 90.31 75 PHE A O 1
ATOM 548 N N . GLN A 1 76 ? 15.398 -27.156 -13.141 1 86.38 76 GLN A N 1
ATOM 549 C CA . GLN A 1 76 ? 16.734 -26.812 -12.656 1 86.38 76 GLN A CA 1
ATOM 550 C C . GLN A 1 76 ? 16.656 -26.016 -11.359 1 86.38 76 GLN A C 1
ATOM 552 O O . GLN A 1 76 ? 15.805 -25.141 -11.211 1 86.38 76 GLN A O 1
ATOM 557 N N . VAL A 1 77 ? 17.469 -26.422 -10.453 1 78.81 77 VAL A N 1
ATOM 558 C CA . VAL A 1 77 ? 17.656 -25.625 -9.25 1 78.81 77 VAL A CA 1
ATOM 559 C C . VAL A 1 77 ? 18.844 -24.688 -9.43 1 78.81 77 VAL A C 1
ATOM 561 O O . VAL A 1 77 ? 19.969 -25.125 -9.68 1 78.81 77 VAL A O 1
ATOM 564 N N . LEU A 1 78 ? 18.562 -23.453 -9.477 1 74 78 LEU A N 1
ATOM 565 C CA . LEU A 1 78 ? 19.594 -22.438 -9.641 1 74 78 LEU A CA 1
ATOM 566 C C . LEU A 1 78 ? 19.984 -21.828 -8.297 1 74 78 LEU A C 1
ATOM 568 O O . LEU A 1 78 ? 19.109 -21.375 -7.539 1 74 78 LEU A O 1
ATOM 572 N N . TYR A 1 79 ? 21.172 -21.984 -7.977 1 65.25 79 TYR A N 1
ATOM 573 C CA . TYR A 1 79 ? 21.688 -21.406 -6.738 1 65.25 79 TYR A CA 1
ATOM 574 C C . TYR A 1 79 ? 22.328 -20.047 -6.992 1 65.25 79 TYR A C 1
ATOM 576 O O . TYR A 1 79 ? 23.047 -19.859 -7.984 1 65.25 79 TYR A O 1
ATOM 584 N N . HIS A 1 80 ? 21.828 -19.109 -6.438 1 59.56 80 HIS A N 1
ATOM 585 C CA . HIS A 1 80 ? 22.422 -17.781 -6.547 1 59.56 80 HIS A CA 1
ATOM 586 C C . HIS A 1 80 ? 23.688 -17.672 -5.691 1 59.56 80 HIS A C 1
ATOM 588 O O . HIS A 1 80 ? 23.688 -18.078 -4.527 1 59.56 80 HIS A O 1
ATOM 594 N N . ARG A 1 81 ? 24.938 -17.812 -6.371 1 49.78 81 ARG A N 1
ATOM 595 C CA . ARG A 1 81 ? 26.25 -17.781 -5.719 1 49.78 81 ARG A CA 1
ATOM 596 C C . ARG A 1 81 ? 26.578 -16.375 -5.219 1 49.78 81 ARG A C 1
ATOM 598 O O . ARG A 1 81 ? 26.344 -15.391 -5.922 1 49.78 81 ARG A O 1
ATOM 605 N N . ALA A 1 82 ? 26.75 -16.109 -3.885 1 43.84 82 ALA A N 1
ATOM 606 C CA . ALA A 1 82 ? 27.453 -14.938 -3.387 1 43.84 82 ALA A CA 1
ATOM 607 C C . ALA A 1 82 ? 28.953 -15.047 -3.65 1 43.84 82 ALA A C 1
ATOM 609 O O . ALA A 1 82 ? 29.562 -16.094 -3.4 1 43.84 82 ALA A O 1
ATOM 610 N N . LYS A 1 83 ? 29.688 -14.32 -4.586 1 40.41 83 LYS A N 1
ATOM 611 C CA . LYS A 1 83 ? 31.125 -14.359 -4.852 1 40.41 83 LYS A CA 1
ATOM 612 C C . LYS A 1 83 ? 31.922 -14.133 -3.57 1 40.41 83 LYS A C 1
ATOM 614 O O . LYS A 1 83 ? 32.219 -12.992 -3.205 1 40.41 83 LYS A O 1
ATOM 619 N N . GLY A 1 84 ? 31.844 -14.609 -2.385 1 34.69 84 GLY A N 1
ATOM 620 C CA . GLY A 1 84 ? 32.906 -14.336 -1.451 1 34.69 84 GLY A CA 1
ATOM 621 C C . GLY A 1 84 ? 34.188 -15.07 -1.793 1 34.69 84 GLY A C 1
ATOM 622 O O . GLY A 1 84 ? 34.188 -16.047 -2.541 1 34.69 84 GLY A O 1
ATOM 623 N N . LYS A 1 85 ? 35.594 -14.484 -1.709 1 34.5 85 LYS A N 1
ATOM 624 C CA . LYS A 1 85 ? 36.938 -14.977 -1.987 1 34.5 85 LYS A CA 1
ATOM 625 C C . LYS A 1 85 ? 37.125 -16.359 -1.387 1 34.5 85 LYS A C 1
ATOM 627 O O . LYS A 1 85 ? 38.156 -17 -1.631 1 34.5 85 LYS A O 1
ATOM 632 N N . GLY A 1 86 ? 37.125 -16.469 -0.016 1 32.59 86 GLY A N 1
ATOM 633 C CA . GLY A 1 86 ? 37.938 -17.547 0.542 1 32.59 86 GLY A CA 1
ATOM 634 C C . GLY A 1 86 ? 37.594 -18.906 -0.052 1 32.59 86 GLY A C 1
ATOM 635 O O . GLY A 1 86 ? 36.812 -19 -0.999 1 32.59 86 GLY A O 1
ATOM 636 N N . ASP A 1 87 ? 37.531 -20.031 0.961 1 31.95 87 ASP A N 1
ATOM 637 C CA . ASP A 1 87 ? 37.812 -21.438 0.687 1 31.95 87 ASP A CA 1
ATOM 638 C C . ASP A 1 87 ? 36.844 -22 -0.354 1 31.95 87 ASP A C 1
ATOM 640 O O . ASP A 1 87 ? 35.781 -21.438 -0.597 1 31.95 87 ASP A O 1
ATOM 644 N N . LYS A 1 88 ? 37.062 -23.469 -0.628 1 34.62 88 LYS A N 1
ATOM 645 C CA . LYS A 1 88 ? 36.531 -24.531 -1.479 1 34.62 88 LYS A CA 1
ATOM 646 C C . LYS A 1 88 ? 35.031 -24.484 -1.549 1 34.62 88 LYS A C 1
ATOM 648 O O . LYS A 1 88 ? 34.438 -24.594 -2.631 1 34.62 88 LYS A O 1
ATOM 653 N N . SER A 1 89 ? 34.281 -25.156 -0.463 1 34.78 89 SER A N 1
ATOM 654 C CA . SER A 1 89 ? 32.906 -25.594 -0.376 1 34.78 89 SER A CA 1
ATOM 655 C C . SER A 1 89 ? 31.969 -24.406 -0.153 1 34.78 89 SER A C 1
ATOM 657 O O . SER A 1 89 ? 30.75 -24.578 -0.071 1 34.78 89 SER A O 1
ATOM 659 N N . GLY A 1 90 ? 32.406 -23.297 0.3 1 33.28 90 GLY A N 1
ATOM 660 C CA . GLY A 1 90 ? 31.719 -22.312 1.101 1 33.28 90 GLY A CA 1
ATOM 661 C C . GLY A 1 90 ? 30.734 -21.469 0.296 1 33.28 90 GLY A C 1
ATOM 662 O O . GLY A 1 90 ? 30.672 -20.25 0.472 1 33.28 90 GLY A O 1
ATOM 663 N N . LEU A 1 91 ? 30.422 -21.797 -0.85 1 34.34 91 LEU A N 1
ATOM 664 C CA . LEU A 1 91 ? 29.453 -21.016 -1.613 1 34.34 91 LEU A CA 1
ATOM 665 C C . LEU A 1 91 ? 28.188 -20.766 -0.792 1 34.34 91 LEU A C 1
ATOM 667 O O . LEU A 1 91 ? 27.547 -21.703 -0.323 1 34.34 91 LEU A O 1
ATOM 671 N N . ILE A 1 92 ? 28.172 -19.875 0.237 1 37.12 92 ILE A N 1
ATOM 672 C CA . ILE A 1 92 ? 26.922 -19.5 0.896 1 37.12 92 ILE A CA 1
ATOM 673 C C . ILE A 1 92 ? 25.859 -19.172 -0.154 1 37.12 92 ILE A C 1
ATOM 675 O O . ILE A 1 92 ? 26.078 -18.344 -1.033 1 37.12 92 ILE A O 1
ATOM 679 N N . CYS A 1 93 ? 25.25 -20.125 -0.637 1 45.91 93 CYS A N 1
ATOM 680 C CA . CYS A 1 93 ? 24.094 -20.031 -1.521 1 45.91 93 CYS A CA 1
ATOM 681 C C . CYS A 1 93 ? 23.125 -18.953 -1.032 1 45.91 93 CYS A C 1
ATOM 683 O O . CYS A 1 93 ? 22.672 -19 0.113 1 45.91 93 CYS A O 1
ATOM 685 N N . ALA A 1 94 ? 23.203 -17.641 -1.401 1 54 94 ALA A N 1
ATOM 686 C CA . ALA A 1 94 ? 22.328 -16.516 -1.09 1 54 94 ALA A CA 1
ATOM 687 C C . ALA A 1 94 ? 20.875 -16.844 -1.406 1 54 94 ALA A C 1
ATOM 689 O O . ALA A 1 94 ? 19.984 -16.047 -1.141 1 54 94 ALA A O 1
ATOM 690 N N . GLY A 1 95 ? 20.578 -18.031 -1.81 1 62.91 95 GLY A N 1
ATOM 691 C CA . GLY A 1 95 ? 19.219 -18.453 -2.098 1 62.91 95 GLY A CA 1
ATOM 692 C 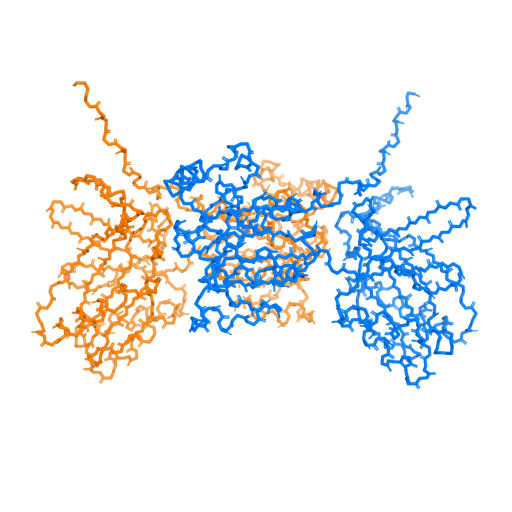C . GLY A 1 95 ? 19.094 -19.266 -3.367 1 62.91 95 GLY A C 1
ATOM 693 O O . GLY A 1 95 ? 20.094 -19.5 -4.055 1 62.91 95 GLY A O 1
ATOM 694 N N . HIS A 1 96 ? 18.109 -20.047 -3.465 1 73.88 96 HIS A N 1
ATOM 695 C CA . HIS A 1 96 ? 17.938 -20.875 -4.66 1 73.88 96 HIS A CA 1
ATOM 696 C C . HIS A 1 96 ? 16.578 -20.641 -5.305 1 73.88 96 HIS A C 1
ATOM 698 O O . HIS A 1 96 ? 15.656 -20.125 -4.66 1 73.88 96 HIS A O 1
ATOM 704 N N . GLN A 1 97 ? 16.578 -20.781 -6.59 1 78.69 97 GLN A N 1
ATOM 705 C CA . GLN A 1 97 ? 15.375 -20.75 -7.41 1 78.69 97 GLN A CA 1
ATOM 706 C C . GLN A 1 97 ? 15.25 -22.016 -8.258 1 78.69 97 GLN A C 1
ATOM 708 O O . GLN A 1 97 ? 16.25 -22.5 -8.805 1 78.69 97 GLN A O 1
ATOM 713 N N . THR A 1 98 ? 14.086 -22.656 -8.227 1 87.94 98 THR A N 1
ATOM 714 C CA . THR A 1 98 ? 13.812 -23.828 -9.055 1 87.94 98 THR A CA 1
ATOM 715 C C . THR A 1 98 ? 12.945 -23.453 -10.25 1 87.94 98 THR A C 1
ATOM 717 O O . THR A 1 98 ? 11.836 -22.953 -10.086 1 87.94 98 THR A O 1
ATOM 720 N N . ASN A 1 99 ? 13.523 -23.703 -11.398 1 91.75 99 ASN A N 1
ATOM 721 C CA . ASN A 1 99 ? 12.797 -23.391 -12.625 1 91.75 99 ASN A CA 1
ATOM 722 C C . ASN A 1 99 ? 12.422 -24.656 -13.391 1 91.75 99 ASN A C 1
ATOM 724 O O . ASN A 1 99 ? 13.219 -25.594 -13.477 1 91.75 99 ASN A O 1
ATOM 728 N N . VAL A 1 100 ? 11.234 -24.641 -13.906 1 94.88 100 VAL A N 1
ATOM 729 C CA . VAL A 1 100 ? 10.789 -25.688 -14.836 1 94.88 100 VAL A CA 1
ATOM 730 C C . VAL A 1 100 ? 10.836 -25.156 -16.266 1 94.88 100 VAL A C 1
ATOM 732 O O . VAL A 1 100 ? 10.406 -24.031 -16.531 1 94.88 100 VAL A O 1
ATOM 735 N N . TYR A 1 101 ? 11.414 -25.984 -17.141 1 95.75 101 TYR A N 1
ATOM 736 C CA . TYR A 1 101 ? 11.539 -25.578 -18.531 1 95.75 101 TYR A CA 1
ATOM 737 C C . TYR A 1 101 ? 10.859 -26.594 -19.453 1 95.75 101 TYR A C 1
ATOM 739 O O . TYR A 1 101 ? 10.945 -27.797 -19.234 1 95.75 101 TYR A O 1
ATOM 747 N N . PHE A 1 102 ? 10.203 -26.062 -20.453 1 96.62 102 PHE A N 1
ATOM 748 C CA . PHE A 1 102 ? 9.617 -26.906 -21.484 1 96.62 102 PHE A CA 1
ATOM 749 C C . PHE A 1 102 ? 9.336 -26.109 -22.75 1 96.62 102 PHE A C 1
ATOM 751 O O . PHE A 1 102 ? 9.438 -24.875 -22.75 1 96.62 102 PHE A O 1
ATOM 758 N N . VAL A 1 103 ? 9.055 -26.812 -23.828 1 97.25 103 VAL A N 1
ATOM 759 C CA . VAL A 1 103 ? 8.719 -26.172 -25.109 1 97.25 103 VAL A CA 1
ATOM 760 C C . VAL A 1 103 ? 7.238 -26.375 -25.406 1 97.25 103 VAL A C 1
ATOM 762 O O . VAL A 1 103 ? 6.719 -27.484 -25.312 1 97.25 103 VAL A O 1
ATOM 765 N N . CYS A 1 104 ? 6.602 -25.281 -25.672 1 96.44 104 CYS A N 1
ATOM 766 C CA . CYS A 1 104 ? 5.23 -25.344 -26.172 1 96.44 104 CYS A CA 1
ATOM 767 C C . CYS A 1 104 ? 5.207 -25.391 -27.688 1 96.44 104 CYS A C 1
ATOM 769 O O . CYS A 1 104 ? 5.715 -24.484 -28.359 1 96.44 104 CYS A O 1
ATOM 771 N N . GLU A 1 105 ? 4.57 -26.406 -28.125 1 95.62 105 GLU A N 1
ATOM 772 C CA . GLU A 1 105 ? 4.418 -26.578 -29.562 1 95.62 105 GLU A CA 1
ATOM 773 C C . GLU A 1 105 ? 2.99 -26.281 -30.016 1 95.62 105 GLU A C 1
ATOM 775 O O . GLU A 1 105 ? 2.031 -26.766 -29.406 1 95.62 105 GLU A O 1
ATOM 780 N N . PRO A 1 106 ? 2.881 -25.5 -31.141 1 96.06 106 PRO A N 1
ATOM 781 C CA . PRO A 1 106 ? 1.534 -25.156 -31.594 1 96.06 106 PRO A CA 1
ATOM 782 C C . PRO A 1 106 ? 0.652 -26.375 -31.828 1 96.06 106 PRO A C 1
ATOM 784 O O . PRO A 1 106 ? -0.49 -26.422 -31.375 1 96.06 106 PRO A O 1
ATOM 787 N N . ASP A 1 107 ? 1.131 -27.375 -32.5 1 94.06 107 ASP A N 1
ATOM 788 C CA . ASP A 1 107 ? 0.338 -28.547 -32.844 1 94.06 107 ASP A CA 1
ATOM 789 C C . ASP A 1 107 ? -0.026 -29.375 -31.609 1 94.06 107 ASP A C 1
ATOM 791 O O . ASP A 1 107 ? -1.114 -29.938 -31.531 1 94.06 107 ASP A O 1
ATOM 795 N N . ARG A 1 108 ? 0.78 -29.344 -30.672 1 94.44 108 ARG A N 1
ATOM 796 C CA . ARG A 1 108 ? 0.622 -30.219 -29.516 1 94.44 108 ARG A CA 1
ATOM 797 C C . ARG A 1 108 ? -0.074 -29.484 -28.375 1 94.44 108 ARG A C 1
ATOM 799 O O . ARG A 1 108 ? -0.921 -30.062 -27.688 1 94.44 108 ARG A O 1
ATOM 806 N N . ASP A 1 109 ? 0.263 -28.188 -28.156 1 96.69 109 ASP A N 1
ATOM 807 C CA . ASP A 1 109 ? -0.025 -27.562 -26.859 1 96.69 109 ASP A CA 1
ATOM 808 C C . ASP A 1 109 ? -1.017 -26.422 -27.031 1 96.69 109 ASP A C 1
ATOM 810 O O . ASP A 1 109 ? -1.487 -25.859 -26.031 1 96.69 109 ASP A O 1
ATOM 814 N N . LEU A 1 110 ? -1.403 -26.062 -28.219 1 97.25 110 LEU A N 1
ATOM 815 C CA . LEU A 1 110 ? -2.236 -24.891 -28.484 1 97.25 110 LEU A CA 1
ATOM 816 C C . LEU A 1 110 ? -3.566 -25 -27.75 1 97.25 110 LEU A C 1
ATOM 818 O O . LEU A 1 110 ? -4.008 -24.047 -27.109 1 97.25 110 LEU A O 1
ATOM 822 N N . GLU A 1 111 ? -4.18 -26.156 -27.859 1 96.56 111 GLU A N 1
ATOM 823 C CA . GLU A 1 111 ? -5.5 -26.328 -27.266 1 96.56 111 GLU A CA 1
ATOM 824 C C . GLU A 1 111 ? -5.43 -26.234 -25.734 1 96.56 111 GLU A C 1
ATOM 826 O O . GLU A 1 111 ? -6.348 -25.719 -25.109 1 96.56 111 GLU A O 1
ATOM 831 N N . VAL A 1 112 ? -4.406 -26.781 -25.188 1 96.88 112 VAL A N 1
ATOM 832 C CA . VAL A 1 112 ? -4.215 -26.703 -23.75 1 96.88 112 VAL A CA 1
ATOM 833 C C . VAL A 1 112 ? -4.109 -25.234 -23.328 1 96.88 112 VAL A C 1
ATOM 835 O O . VAL A 1 112 ? -4.754 -24.812 -22.375 1 96.88 112 VAL A O 1
ATOM 838 N N . LEU A 1 113 ? -3.377 -24.406 -24.047 1 96.88 113 LEU A N 1
ATOM 839 C CA . LEU A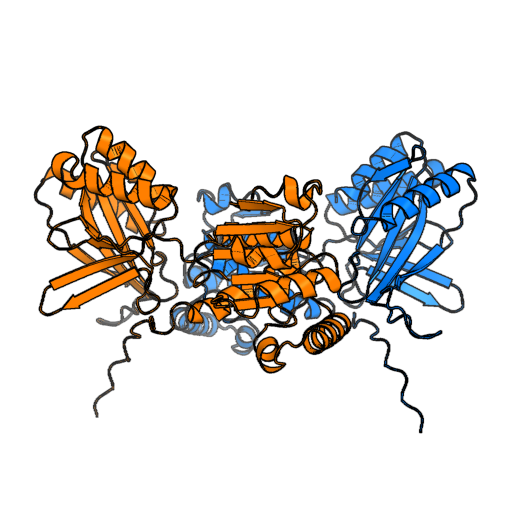 1 113 ? -3.195 -23 -23.719 1 96.88 113 LEU A CA 1
ATOM 840 C C . LEU A 1 113 ? -4.492 -22.219 -23.906 1 96.88 113 LEU A C 1
ATOM 842 O O . LEU A 1 113 ? -4.801 -21.312 -23.141 1 96.88 113 LEU A O 1
ATOM 846 N N . ARG A 1 114 ? -5.238 -22.594 -24.969 1 97 114 ARG A N 1
ATOM 847 C CA . ARG A 1 114 ? -6.543 -21.984 -25.172 1 97 114 ARG A CA 1
ATOM 848 C C . ARG A 1 114 ? -7.445 -22.188 -23.953 1 97 114 ARG A C 1
ATOM 850 O O . ARG A 1 114 ? -8.109 -21.266 -23.5 1 97 114 ARG A O 1
ATOM 857 N N . GLU A 1 115 ? -7.441 -23.406 -23.484 1 96.06 115 GLU A N 1
ATOM 858 C CA . GLU A 1 115 ? -8.273 -23.734 -22.328 1 96.06 115 GLU A CA 1
ATOM 859 C C . GLU A 1 115 ? -7.773 -23.016 -21.062 1 96.06 115 GLU A C 1
ATOM 861 O O . GLU A 1 115 ? -8.578 -22.578 -20.25 1 96.06 115 GLU A O 1
ATOM 866 N N . VAL A 1 116 ? -6.484 -22.969 -20.891 1 95.12 116 VAL A N 1
ATOM 867 C CA . VAL A 1 116 ? -5.902 -22.25 -19.75 1 95.12 116 VAL A CA 1
ATOM 868 C C . VAL A 1 116 ? -6.375 -20.797 -19.75 1 95.12 116 VAL A C 1
ATOM 870 O O . VAL A 1 116 ? -6.887 -20.297 -18.75 1 95.12 116 VAL A O 1
ATOM 873 N N . VAL A 1 117 ? -6.262 -20.109 -20.906 1 94.88 117 VAL A N 1
ATOM 874 C CA . VAL A 1 117 ? -6.645 -18.719 -21.047 1 94.88 117 VAL A CA 1
ATOM 875 C C . VAL A 1 117 ? -8.148 -18.562 -20.812 1 94.88 117 VAL A C 1
ATOM 877 O O . VAL A 1 117 ? -8.594 -17.656 -20.125 1 94.88 117 VAL A O 1
ATOM 880 N N . ALA A 1 118 ? -8.922 -19.484 -21.328 1 94.31 118 ALA A N 1
ATOM 881 C CA . ALA A 1 118 ? -10.375 -19.453 -21.172 1 94.31 118 ALA A CA 1
ATOM 882 C C . ALA A 1 118 ? -10.781 -19.562 -19.719 1 94.31 118 ALA A C 1
ATOM 884 O O . ALA A 1 118 ? -11.648 -18.828 -19.234 1 94.31 118 ALA A O 1
ATOM 885 N N . ARG A 1 119 ? -10.18 -20.484 -19.031 1 92.19 119 ARG A N 1
ATOM 886 C CA . ARG A 1 119 ? -10.508 -20.688 -17.625 1 92.19 119 ARG A CA 1
ATOM 887 C C . ARG A 1 119 ? -10.133 -19.469 -16.797 1 92.19 119 ARG A C 1
ATOM 889 O O . ARG A 1 119 ? -10.875 -19.062 -15.898 1 92.19 119 ARG A O 1
ATOM 896 N N . LEU A 1 120 ? -9 -18.922 -17.062 1 89.19 120 LEU A N 1
ATOM 897 C CA . LEU A 1 120 ? -8.57 -17.719 -16.344 1 89.19 120 LEU A CA 1
ATOM 898 C C . LEU A 1 120 ? -9.531 -16.562 -16.594 1 89.19 120 LEU A C 1
ATOM 900 O O . LEU A 1 120 ? -9.883 -15.836 -15.664 1 89.19 120 LEU A O 1
ATOM 904 N N . GLU A 1 121 ? -9.961 -16.438 -17.812 1 87.44 121 GLU A N 1
ATOM 905 C CA . GLU A 1 121 ? -10.898 -15.367 -18.172 1 87.44 121 GLU A CA 1
ATOM 906 C C . GLU A 1 121 ? -12.25 -15.57 -17.484 1 87.44 121 GLU A C 1
ATOM 908 O O . GLU A 1 121 ? -12.883 -14.602 -17.047 1 87.44 121 GLU A O 1
ATOM 913 N N . ARG A 1 122 ? -12.648 -16.812 -17.359 1 88.69 122 ARG A N 1
ATOM 914 C CA . ARG A 1 122 ? -13.945 -17.141 -16.766 1 88.69 122 ARG A CA 1
ATOM 915 C C . ARG A 1 122 ? -13.852 -17.281 -15.258 1 88.69 122 ARG A C 1
ATOM 917 O O . ARG A 1 122 ? -14.844 -17.594 -14.594 1 88.69 122 ARG A O 1
ATOM 924 N N . ASP A 1 123 ? -12.625 -17.094 -14.766 1 88.56 123 ASP A N 1
ATOM 925 C CA . ASP A 1 123 ? -12.391 -17.234 -13.336 1 88.56 123 ASP A CA 1
ATOM 926 C C . ASP A 1 123 ? -12.805 -18.609 -12.844 1 88.56 123 ASP A C 1
ATOM 928 O O . ASP A 1 123 ? -13.547 -18.734 -11.875 1 88.56 123 ASP A O 1
ATOM 932 N N . GLU A 1 124 ? -12.375 -19.625 -13.57 1 90.44 124 GLU A N 1
ATOM 933 C CA . GLU A 1 124 ? -12.68 -21.016 -13.258 1 90.44 124 GLU A CA 1
ATOM 934 C C . GLU A 1 124 ? -11.43 -21.766 -12.797 1 90.44 124 GLU A C 1
ATOM 936 O O . GLU A 1 124 ? -10.328 -21.5 -13.273 1 90.44 124 GLU A O 1
ATOM 941 N N . PRO A 1 125 ? -11.656 -22.719 -11.914 1 91.69 125 PRO A N 1
ATOM 942 C CA . PRO A 1 125 ? -10.523 -23.5 -11.422 1 91.69 125 PRO A CA 1
ATOM 943 C C . PRO A 1 125 ? -9.969 -24.453 -12.477 1 91.69 125 PRO A C 1
ATOM 945 O O . PRO A 1 125 ? -10.648 -24.75 -13.461 1 91.69 125 PRO A O 1
ATOM 948 N N . GLY A 1 126 ? -8.773 -24.828 -12.328 1 93.06 126 GLY A N 1
ATOM 949 C CA . GLY A 1 126 ? -8.023 -25.797 -13.109 1 93.06 126 GLY A CA 1
ATOM 950 C C . GLY A 1 126 ? -6.629 -26.047 -12.562 1 93.06 126 GLY A C 1
ATOM 951 O O . GLY A 1 126 ? -6.156 -25.312 -11.688 1 93.06 126 GLY A O 1
ATOM 952 N N . LEU A 1 127 ? -6.137 -27.156 -12.969 1 94.62 127 LEU A N 1
ATOM 953 C CA . LEU A 1 127 ? -4.793 -27.531 -12.539 1 94.62 127 LEU A CA 1
ATOM 954 C C . LEU A 1 127 ? -3.865 -27.703 -13.734 1 94.62 127 LEU A C 1
ATOM 956 O O . LEU A 1 127 ? -4.027 -28.641 -14.516 1 94.62 127 LEU A O 1
ATOM 960 N N . LEU A 1 128 ? -2.955 -26.766 -13.883 1 95.56 128 LEU A N 1
ATOM 961 C CA . LEU A 1 128 ? -1.916 -26.891 -14.898 1 95.56 128 LEU A CA 1
ATOM 962 C C . LEU A 1 128 ? -0.805 -27.828 -14.422 1 95.56 128 LEU A C 1
ATOM 964 O O . LEU A 1 128 ? -0.307 -27.688 -13.305 1 95.56 128 LEU A O 1
ATOM 968 N N . GLN A 1 129 ? -0.502 -28.766 -15.258 1 95.94 129 GLN A N 1
ATOM 969 C CA . GLN A 1 129 ? 0.583 -29.688 -14.945 1 95.94 129 GLN A CA 1
ATOM 970 C C . GLN A 1 129 ? 1.648 -29.672 -16.031 1 95.94 129 GLN A C 1
ATOM 972 O O . GLN A 1 129 ? 1.327 -29.609 -17.219 1 95.94 129 GLN A O 1
ATOM 977 N N . VAL A 1 130 ? 2.857 -29.625 -15.641 1 96.5 130 VAL A N 1
ATOM 978 C CA . VAL A 1 130 ? 4 -29.766 -16.547 1 96.5 130 VAL A CA 1
ATOM 979 C C . VAL A 1 130 ? 4.91 -30.891 -16.047 1 96.5 130 VAL A C 1
ATOM 981 O O . VAL A 1 130 ? 5.238 -30.953 -14.852 1 96.5 130 VAL A O 1
ATOM 984 N N . GLY A 1 131 ? 5.25 -31.812 -16.891 1 94.75 131 GLY A N 1
ATOM 985 C CA . GLY A 1 131 ? 6.156 -32.938 -16.641 1 94.75 131 GLY A CA 1
ATOM 986 C C . GLY A 1 131 ? 6.891 -33.375 -17.875 1 94.75 131 GLY A C 1
ATOM 987 O O . GLY A 1 131 ? 6.973 -32.656 -18.875 1 94.75 131 GLY A O 1
ATOM 988 N N . SER A 1 132 ? 7.422 -34.531 -17.734 1 92.56 132 SER A N 1
ATOM 989 C CA . SER A 1 132 ? 8.148 -35.062 -18.875 1 92.56 132 SER A CA 1
ATOM 990 C C . SER A 1 132 ? 7.266 -35.156 -20.125 1 92.56 132 SER A C 1
ATOM 992 O O . SER A 1 132 ? 7.762 -35.125 -21.25 1 92.56 132 SER A O 1
ATOM 994 N N . PHE A 1 133 ? 6.02 -35.094 -19.891 1 91.56 133 PHE A N 1
ATOM 995 C CA . PHE A 1 133 ? 5.047 -35.219 -20.969 1 91.56 133 PHE A CA 1
ATOM 996 C C . PHE A 1 133 ? 4.75 -33.875 -21.609 1 91.56 133 PHE A C 1
ATOM 998 O O . PHE A 1 133 ? 4.035 -33.781 -22.609 1 91.56 133 PHE A O 1
ATOM 1005 N N . GLY A 1 134 ? 5.332 -32.906 -21.141 1 93.75 134 GLY A N 1
ATO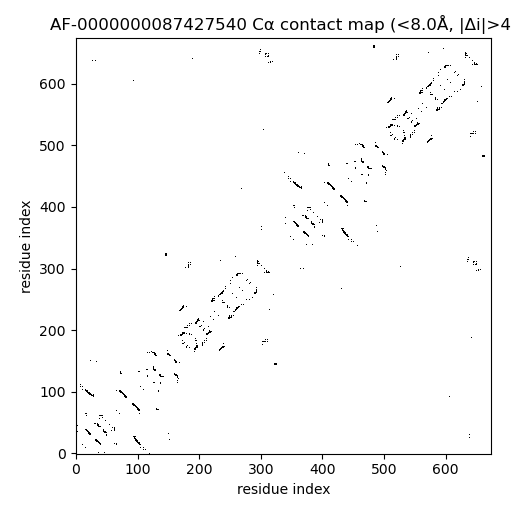M 1006 C CA . GLY A 1 134 ? 4.98 -31.562 -21.578 1 93.75 134 GLY A CA 1
ATOM 1007 C C . GLY A 1 134 ? 3.977 -30.875 -20.672 1 93.75 134 GLY A C 1
ATOM 1008 O O . GLY A 1 134 ? 4.125 -30.891 -19.453 1 93.75 134 GLY A O 1
ATOM 1009 N N . VAL A 1 135 ? 3.006 -30.156 -21.281 1 96.25 135 VAL A N 1
ATOM 1010 C CA . VAL A 1 135 ? 2.043 -29.375 -20.516 1 96.25 135 VAL A CA 1
ATOM 1011 C C . VAL A 1 135 ? 0.641 -29.953 -20.703 1 96.25 135 VAL A C 1
ATOM 1013 O O . VAL A 1 135 ? 0.271 -30.359 -21.812 1 96.25 135 VAL A O 1
ATOM 1016 N N . ARG A 1 136 ? -0.107 -30.078 -19.688 1 96.25 136 ARG A N 1
ATOM 1017 C CA . ARG A 1 136 ? -1.505 -30.484 -19.781 1 96.25 136 ARG A CA 1
ATOM 1018 C C . ARG A 1 136 ? -2.354 -29.766 -18.734 1 96.25 136 ARG A C 1
ATOM 1020 O O . ARG A 1 136 ? -1.819 -29.172 -17.797 1 96.25 136 ARG A O 1
ATOM 1027 N N . LEU A 1 137 ? -3.596 -29.766 -18.922 1 95.56 137 LEU A N 1
ATOM 1028 C CA . LEU A 1 137 ? -4.574 -29.203 -18 1 95.56 137 LEU A CA 1
ATOM 1029 C C . LEU A 1 137 ? -5.484 -30.281 -17.422 1 95.56 137 LEU A C 1
ATOM 1031 O O . LEU A 1 137 ? -6.043 -31.078 -18.172 1 95.56 137 LEU A O 1
ATOM 1035 N N . VAL A 1 138 ? -5.504 -30.312 -16.141 1 93.88 138 VAL A N 1
ATOM 1036 C CA . VAL A 1 138 ? -6.387 -31.25 -15.445 1 93.88 138 VAL A CA 1
ATOM 1037 C C . VAL A 1 138 ? -7.621 -30.516 -14.93 1 93.88 138 VAL A C 1
ATOM 1039 O O . VAL A 1 138 ? -7.504 -29.453 -14.305 1 93.88 138 VAL A O 1
ATOM 1042 N N . ASP A 1 139 ? -8.719 -31.109 -15.227 1 89.5 139 ASP A N 1
ATOM 1043 C CA . ASP A 1 139 ? -9.977 -30.5 -14.781 1 89.5 139 ASP A CA 1
ATOM 1044 C C . ASP A 1 139 ? -10.172 -30.703 -13.281 1 89.5 139 ASP A C 1
ATOM 1046 O O . ASP A 1 139 ? -10.172 -31.828 -12.789 1 89.5 139 ASP A O 1
ATOM 1050 N N . GLU A 1 140 ? -10.141 -29.656 -12.633 1 84.12 140 GLU A N 1
ATOM 1051 C CA . GLU A 1 140 ? -10.516 -29.625 -11.227 1 84.12 140 GLU A CA 1
ATOM 1052 C C . GLU A 1 140 ? -11.641 -28.625 -10.977 1 84.12 140 GLU A C 1
ATOM 1054 O O . GLU A 1 140 ? -11.617 -27.5 -11.492 1 84.12 140 GLU A O 1
ATOM 1059 N N . ALA A 1 141 ? -12.586 -29.094 -10.227 1 76.88 141 ALA A N 1
ATOM 1060 C CA . ALA A 1 141 ? -13.773 -28.281 -9.992 1 76.88 141 ALA A CA 1
ATOM 1061 C C . ALA A 1 141 ? -13.492 -27.188 -8.961 1 76.88 141 ALA A C 1
ATOM 1063 O O . ALA A 1 141 ? -14.18 -26.172 -8.922 1 76.88 141 ALA A O 1
ATOM 1064 N N . THR A 1 142 ? -12.492 -27.547 -8.047 1 77.38 142 THR A N 1
ATOM 1065 C CA . THR A 1 142 ? -12.211 -26.578 -6.996 1 77.38 142 THR A CA 1
ATOM 1066 C C . THR A 1 142 ? -10.703 -26.453 -6.762 1 77.38 142 THR A C 1
ATOM 1068 O O . THR A 1 142 ? -9.93 -27.297 -7.23 1 77.38 142 THR A O 1
ATOM 1071 N N . ILE A 1 143 ? -10.398 -25.359 -6.188 1 81.44 143 ILE A N 1
ATOM 1072 C CA . ILE A 1 143 ? -9.023 -25.203 -5.719 1 81.44 143 ILE A CA 1
ATOM 1073 C C . ILE A 1 143 ? -8.828 -25.984 -4.422 1 81.44 143 ILE A C 1
ATOM 1075 O O . ILE A 1 143 ? -9.695 -25.969 -3.547 1 81.44 143 ILE A O 1
ATOM 1079 N N . SER A 1 144 ? -7.844 -26.734 -4.426 1 81.19 144 SER A N 1
ATOM 1080 C CA . SER A 1 144 ? -7.508 -27.422 -3.184 1 81.19 144 SER A CA 1
ATOM 1081 C C . SER A 1 144 ? -6.707 -26.516 -2.25 1 81.19 144 SER A C 1
ATOM 1083 O O . SER A 1 144 ? -5.648 -26 -2.625 1 81.19 144 SER A O 1
ATOM 1085 N N . ARG A 1 145 ? -7.199 -26.359 -1.08 1 82.5 145 ARG A N 1
ATOM 1086 C CA . ARG A 1 145 ? -6.473 -25.562 -0.093 1 82.5 145 ARG A CA 1
ATOM 1087 C C . ARG A 1 145 ? -5.43 -26.406 0.628 1 82.5 145 ARG A C 1
ATOM 1089 O O . ARG A 1 145 ? -4.617 -25.875 1.393 1 82.5 145 ARG A O 1
ATOM 1096 N N . GLU A 1 146 ? -5.484 -27.625 0.35 1 79.88 146 GLU A N 1
ATOM 1097 C CA . GLU A 1 146 ? -4.531 -28.547 0.976 1 79.88 146 GLU A CA 1
ATOM 1098 C C . GLU A 1 146 ? -3.211 -28.562 0.211 1 79.88 146 GLU A C 1
ATOM 1100 O O . GLU A 1 146 ? -2.205 -29.062 0.72 1 79.88 146 GLU A O 1
ATOM 1105 N N . ARG A 1 147 ? -3.338 -28.078 -0.984 1 81.19 147 ARG A N 1
ATOM 1106 C CA . ARG A 1 147 ? -2.137 -28.016 -1.812 1 81.19 147 ARG A CA 1
ATOM 1107 C C . ARG A 1 147 ? -1.729 -26.578 -2.078 1 81.19 147 ARG A C 1
ATOM 1109 O O . ARG A 1 147 ? -2.586 -25.719 -2.287 1 81.19 147 ARG A O 1
ATOM 1116 N N . ALA A 1 148 ? -0.374 -26.438 -2.131 1 83.25 148 ALA A N 1
ATOM 1117 C CA . ALA A 1 148 ? 0.112 -25.109 -2.49 1 83.25 148 ALA A CA 1
ATOM 1118 C C . ALA A 1 148 ? -0.344 -24.719 -3.895 1 83.25 148 ALA A C 1
ATOM 1120 O O . ALA A 1 148 ? -0.498 -25.578 -4.766 1 83.25 148 ALA A O 1
ATOM 1121 N N . PRO A 1 149 ? -0.568 -23.438 -4.086 1 86.88 149 PRO A N 1
ATOM 1122 C CA . PRO A 1 149 ? -1.005 -23 -5.414 1 86.88 149 PRO A CA 1
ATOM 1123 C C . PRO A 1 149 ? -0.03 -23.406 -6.52 1 86.88 149 PRO A C 1
ATOM 1125 O O . PRO A 1 149 ? -0.448 -23.688 -7.645 1 86.88 149 PRO A O 1
ATOM 1128 N N . ILE A 1 150 ? 1.226 -23.359 -6.18 1 88.5 150 ILE A N 1
ATOM 1129 C CA . ILE A 1 150 ? 2.295 -23.812 -7.055 1 88.5 150 ILE A CA 1
ATOM 1130 C C . ILE A 1 150 ? 3.184 -24.812 -6.305 1 88.5 150 ILE A C 1
ATOM 1132 O O . ILE A 1 150 ? 3.617 -24.531 -5.184 1 88.5 150 ILE A O 1
ATOM 1136 N N . ARG A 1 151 ? 3.377 -25.953 -6.953 1 88.62 151 ARG A N 1
ATOM 1137 C CA . ARG A 1 151 ? 4.238 -26.922 -6.293 1 88.62 151 ARG A CA 1
ATOM 1138 C C . ARG A 1 151 ? 4.984 -27.766 -7.312 1 88.62 151 ARG A C 1
ATOM 1140 O O . ARG A 1 151 ? 4.516 -27.953 -8.438 1 88.62 151 ARG A O 1
ATOM 1147 N N . LEU A 1 152 ? 6.168 -28.156 -6.953 1 91.81 152 LEU A N 1
ATOM 1148 C CA . LEU A 1 152 ? 6.965 -29.156 -7.668 1 91.81 152 LEU A CA 1
ATOM 1149 C C . LEU A 1 152 ? 7.113 -30.422 -6.848 1 91.81 152 LEU A C 1
ATOM 1151 O O . LEU A 1 152 ? 7.652 -30.406 -5.738 1 91.81 152 LEU A O 1
ATOM 1155 N N . VAL A 1 153 ? 6.559 -31.5 -7.387 1 90.62 153 VAL A N 1
ATOM 1156 C CA . VAL A 1 153 ? 6.621 -32.781 -6.711 1 90.62 153 VAL A CA 1
ATOM 1157 C C . VAL A 1 153 ? 7.648 -33.688 -7.398 1 90.62 153 VAL A C 1
ATOM 1159 O O . VAL A 1 153 ? 7.703 -33.75 -8.633 1 90.62 153 VAL A O 1
ATOM 1162 N N . GLN A 1 154 ? 8.477 -34.219 -6.582 1 89.25 154 GLN A N 1
ATOM 1163 C CA . GLN A 1 154 ? 9.469 -35.156 -7.094 1 89.25 154 GLN A CA 1
ATOM 1164 C C . GLN A 1 154 ? 9.281 -36.531 -6.461 1 89.25 154 GLN A C 1
ATOM 1166 O O . GLN A 1 154 ? 9.102 -36.656 -5.25 1 89.25 154 GLN A O 1
ATOM 1171 N N . ASP A 1 155 ? 9.023 -37.562 -7.312 1 83.19 155 ASP A N 1
ATOM 1172 C CA . ASP A 1 155 ? 8.898 -38.938 -6.832 1 83.19 155 ASP A CA 1
ATOM 1173 C C . ASP A 1 155 ? 9.633 -39.938 -7.75 1 83.19 155 ASP A C 1
ATOM 1175 O O . ASP A 1 155 ? 9.281 -40.062 -8.922 1 83.19 155 ASP A O 1
ATOM 1179 N N . GLU A 1 156 ? 10.383 -40.812 -7.062 1 81.69 156 GLU A N 1
ATOM 1180 C CA . GLU A 1 156 ? 11.07 -41.969 -7.676 1 81.69 156 GLU A CA 1
ATOM 1181 C C . GLU A 1 156 ? 11.555 -41.625 -9.086 1 81.69 156 GLU A C 1
ATOM 1183 O O . GLU A 1 156 ? 11.305 -42.375 -10.031 1 81.69 156 GLU A O 1
ATOM 1188 N N . GLY A 1 157 ? 12.18 -40.438 -9.312 1 79.5 157 GLY A N 1
ATOM 1189 C CA . GLY A 1 157 ? 12.773 -40.062 -10.586 1 79.5 157 GLY A CA 1
ATOM 1190 C C . GLY A 1 157 ? 11.836 -39.25 -11.469 1 79.5 157 GLY A C 1
ATOM 1191 O O . GLY A 1 157 ? 12.211 -38.844 -12.57 1 79.5 157 GLY A O 1
ATOM 1192 N N . ALA A 1 158 ? 10.656 -39.188 -11.055 1 89.5 158 ALA A N 1
ATOM 1193 C CA . ALA A 1 158 ? 9.711 -38.344 -11.805 1 89.5 158 ALA A CA 1
ATOM 1194 C C . ALA A 1 158 ? 9.477 -37 -11.094 1 89.5 158 ALA A C 1
ATOM 1196 O O . ALA A 1 158 ? 9.812 -36.875 -9.914 1 89.5 158 ALA A O 1
ATOM 1197 N N . TRP A 1 159 ? 9.188 -36.031 -11.852 1 93.5 159 TRP A N 1
ATOM 1198 C CA . TRP A 1 159 ? 8.836 -34.75 -11.297 1 93.5 159 TRP A CA 1
ATOM 1199 C C . TRP A 1 159 ? 7.582 -34.188 -11.961 1 93.5 159 TRP A C 1
ATOM 1201 O O . TRP A 1 159 ? 7.234 -34.562 -13.078 1 93.5 159 TRP A O 1
ATOM 1211 N N . LEU A 1 160 ? 6.855 -33.438 -11.211 1 95.19 160 LEU A N 1
ATOM 1212 C CA . LEU A 1 160 ? 5.613 -32.812 -11.688 1 95.19 160 LEU A CA 1
ATOM 1213 C C . LEU A 1 160 ? 5.434 -31.422 -11.125 1 95.19 160 LEU A C 1
ATOM 1215 O O . LEU A 1 160 ? 5.445 -31.234 -9.906 1 95.19 160 LEU A O 1
ATOM 1219 N N . TYR A 1 161 ? 5.418 -30.5 -12.109 1 95.56 161 TYR A N 1
ATOM 1220 C CA . TYR A 1 161 ? 5.008 -29.141 -11.75 1 95.56 161 TYR A CA 1
ATOM 1221 C C . TYR A 1 161 ? 3.492 -29 -11.797 1 95.56 161 TYR A C 1
ATOM 1223 O O . TYR A 1 161 ? 2.854 -29.406 -12.773 1 95.56 161 TYR A O 1
ATOM 1231 N N . GLU A 1 162 ? 2.932 -28.391 -10.68 1 93.88 162 GLU A N 1
ATOM 1232 C CA . GLU A 1 162 ? 1.495 -28.141 -10.633 1 93.88 162 GLU A CA 1
ATOM 1233 C C . GLU A 1 162 ? 1.2 -26.688 -10.242 1 93.88 162 GLU A C 1
ATOM 1235 O O . GLU A 1 162 ? 1.826 -26.141 -9.328 1 93.88 162 GLU A O 1
ATOM 1240 N N . GLU A 1 163 ? 0.283 -26.078 -10.969 1 93.25 163 GLU A N 1
ATOM 1241 C CA . GLU A 1 163 ? -0.182 -24.719 -10.695 1 93.25 163 GLU A CA 1
ATOM 1242 C C . GLU A 1 163 ? -1.705 -24.641 -10.734 1 93.25 163 GLU A C 1
ATOM 1244 O O . GLU A 1 163 ? -2.322 -24.984 -11.75 1 93.25 163 GLU A O 1
ATOM 1249 N N . GLN A 1 164 ? -2.223 -24.234 -9.672 1 90.81 164 GLN A N 1
ATOM 1250 C CA . GLN A 1 164 ? -3.664 -24.016 -9.656 1 90.81 164 GLN A CA 1
ATOM 1251 C C . GLN A 1 164 ? -4.027 -22.734 -10.406 1 90.81 164 GLN A C 1
ATOM 1253 O O . GLN A 1 164 ? -3.477 -21.672 -10.125 1 90.81 164 GLN A O 1
ATOM 1258 N N . LEU A 1 165 ? -4.918 -22.672 -11.422 1 89.5 165 LEU A N 1
ATOM 1259 C CA . LEU A 1 165 ? -5.211 -21.578 -12.344 1 89.5 165 LEU A CA 1
ATOM 1260 C C . LEU A 1 165 ? -6.176 -20.594 -11.711 1 89.5 165 LEU A C 1
ATOM 1262 O O . LEU A 1 165 ? -6.34 -19.469 -12.211 1 89.5 165 LEU A O 1
ATOM 1266 N N . LEU A 1 166 ? -6.715 -20.781 -10.617 1 86.69 166 LEU A N 1
ATOM 1267 C CA . LEU A 1 166 ? -7.617 -19.812 -9.992 1 86.69 166 LEU A CA 1
ATOM 1268 C C . LEU A 1 166 ? -6.852 -18.891 -9.055 1 86.69 166 LEU A C 1
ATOM 1270 O O . LEU A 1 166 ? -6.043 -19.344 -8.25 1 86.69 166 LEU A O 1
ATOM 1274 N N . ASN A 1 167 ? -7.102 -17.547 -9.352 1 86.69 167 ASN A N 1
ATOM 1275 C CA . ASN A 1 167 ? -6.484 -16.594 -8.438 1 86.69 167 ASN A CA 1
ATOM 1276 C C . ASN A 1 167 ? -6.98 -16.781 -7.008 1 86.69 167 ASN A C 1
ATOM 1278 O O . ASN A 1 167 ? -8.156 -16.547 -6.719 1 86.69 167 ASN A O 1
ATOM 1282 N N . TRP A 1 168 ? -6.109 -17.188 -6.207 1 87.25 168 TRP A N 1
ATOM 1283 C CA . TRP A 1 168 ? -6.496 -17.484 -4.828 1 87.25 168 TRP A CA 1
ATOM 1284 C C . TRP A 1 168 ? -6.449 -16.219 -3.973 1 87.25 168 TRP A C 1
ATOM 1286 O O . TRP A 1 168 ? -6.961 -16.203 -2.85 1 87.25 168 TRP A O 1
ATOM 1296 N N . LYS A 1 169 ? -5.902 -15.164 -4.516 1 90.81 169 LYS A N 1
ATOM 1297 C CA . LYS A 1 169 ? -5.93 -13.875 -3.836 1 90.81 169 LYS A CA 1
ATOM 1298 C C . LYS A 1 169 ? -7.227 -13.125 -4.129 1 90.81 169 LYS A C 1
ATOM 1300 O O . LYS A 1 169 ? -7.312 -12.391 -5.113 1 90.81 169 LYS A O 1
ATOM 1305 N N . ARG A 1 170 ? -8.148 -13.297 -3.24 1 94.31 170 ARG A N 1
ATOM 1306 C CA . ARG A 1 170 ? -9.469 -12.695 -3.436 1 94.31 170 ARG A CA 1
ATOM 1307 C C . ARG A 1 170 ? -9.898 -11.914 -2.201 1 94.31 170 ARG A C 1
ATOM 1309 O O . ARG A 1 170 ? -9.688 -12.359 -1.07 1 94.31 170 ARG A O 1
ATOM 1316 N N . ALA A 1 171 ? -10.453 -10.75 -2.451 1 97.56 171 ALA A N 1
ATOM 1317 C CA . ALA A 1 171 ? -10.961 -9.906 -1.368 1 97.56 171 ALA A CA 1
ATOM 1318 C C . ALA A 1 171 ? -12.328 -9.328 -1.718 1 97.56 171 ALA A C 1
ATOM 1320 O O . ALA A 1 171 ? -12.555 -8.906 -2.855 1 97.56 171 ALA A O 1
ATOM 1321 N N . ALA A 1 172 ? -13.234 -9.453 -0.793 1 98.62 172 ALA A N 1
ATOM 1322 C CA . ALA A 1 172 ? -14.516 -8.766 -0.868 1 98.62 172 ALA A CA 1
ATOM 1323 C C . ALA A 1 172 ? -14.578 -7.613 0.125 1 98.62 172 ALA A C 1
ATOM 1325 O O . ALA A 1 172 ? -14.5 -7.82 1.338 1 98.62 172 ALA A O 1
ATOM 1326 N N . ILE A 1 173 ? -14.703 -6.414 -0.401 1 98.69 173 ILE A N 1
ATOM 1327 C CA . ILE A 1 173 ? -14.812 -5.219 0.426 1 98.69 173 ILE A CA 1
ATOM 1328 C C . ILE A 1 173 ? -16.266 -4.762 0.486 1 98.69 173 ILE A C 1
ATOM 1330 O O . ILE A 1 173 ? -16.844 -4.383 -0.534 1 98.69 173 ILE A O 1
ATOM 1334 N N . ILE A 1 174 ? -16.828 -4.824 1.674 1 98.62 174 ILE A N 1
ATOM 1335 C CA . ILE A 1 174 ? -18.203 -4.359 1.864 1 98.62 174 ILE A CA 1
ATOM 1336 C C . ILE A 1 174 ? -18.188 -2.939 2.42 1 98.62 174 ILE A C 1
ATOM 1338 O O . ILE A 1 174 ? -18 -2.736 3.623 1 98.62 174 ILE A O 1
ATOM 1342 N N . GLY A 1 175 ? -18.5 -2.01 1.592 1 96.88 175 GLY A N 1
ATOM 1343 C CA . GLY A 1 175 ? -18.344 -0.582 1.822 1 96.88 175 GLY A CA 1
ATOM 1344 C C . GLY A 1 175 ? -17.5 0.106 0.77 1 96.88 175 GLY A C 1
ATOM 1345 O O . GLY A 1 175 ? -16.266 0.005 0.793 1 96.88 175 GLY A O 1
ATOM 1346 N N . GLY A 1 176 ? -18.141 0.836 -0.066 1 94.31 176 GLY A N 1
ATOM 1347 C CA . GLY A 1 176 ? -17.469 1.477 -1.188 1 94.31 176 GLY A CA 1
ATOM 1348 C C . GLY A 1 176 ? -17.125 2.932 -0.926 1 94.31 176 GLY A C 1
ATOM 1349 O O . GLY A 1 176 ? -17.297 3.783 -1.8 1 94.31 176 GLY A O 1
ATOM 1350 N N . GLY A 1 177 ? -16.719 3.223 0.312 1 90.38 177 GLY A N 1
ATOM 1351 C CA . GLY A 1 177 ? -16.312 4.578 0.647 1 90.38 177 GLY A CA 1
ATOM 1352 C C . GLY A 1 177 ? -14.844 4.84 0.374 1 90.38 177 GLY A C 1
ATOM 1353 O O . GLY A 1 177 ? -14.219 4.145 -0.431 1 90.38 177 GLY A O 1
ATOM 1354 N N . HIS A 1 178 ? -14.297 5.875 1.004 1 85.88 178 HIS A N 1
ATOM 1355 C CA . HIS A 1 178 ? -12.914 6.285 0.793 1 85.88 178 HIS A CA 1
ATOM 1356 C C . HIS A 1 178 ? -11.945 5.188 1.218 1 85.88 178 HIS A C 1
ATOM 1358 O O . HIS A 1 178 ? -10.961 4.922 0.526 1 85.88 178 HIS A O 1
ATOM 1364 N N . CYS A 1 179 ? -12.266 4.574 2.318 1 91.88 179 CYS A N 1
ATOM 1365 C CA . CYS A 1 179 ? -11.398 3.5 2.787 1 91.88 179 CYS A CA 1
ATOM 1366 C C . CYS A 1 179 ? -11.445 2.307 1.842 1 91.88 179 CYS A C 1
ATOM 1368 O O . CYS A 1 179 ? -10.422 1.682 1.566 1 91.88 179 CYS A O 1
ATOM 1370 N N . GLY A 1 180 ? -12.664 2.008 1.367 1 95.62 180 GLY A N 1
ATOM 1371 C CA . GLY A 1 180 ? -12.805 0.933 0.397 1 95.62 180 GLY A CA 1
ATOM 1372 C C . GLY A 1 180 ? -12.008 1.171 -0.873 1 95.62 180 GLY A C 1
ATOM 1373 O O . GLY A 1 180 ? -11.359 0.256 -1.386 1 95.62 180 GLY A O 1
ATOM 1374 N N . LEU A 1 181 ? -12.039 2.369 -1.364 1 94.94 181 LEU A N 1
ATOM 1375 C CA . LEU A 1 181 ? -11.297 2.742 -2.566 1 94.94 181 LEU A CA 1
ATOM 1376 C C . LEU A 1 181 ? -9.797 2.605 -2.346 1 94.94 181 LEU A C 1
ATOM 1378 O O . LEU A 1 181 ? -9.094 2.012 -3.17 1 94.94 181 LEU A O 1
ATOM 1382 N N . ALA A 1 182 ? -9.344 3.154 -1.225 1 94.62 182 ALA A N 1
ATOM 1383 C CA . ALA A 1 182 ? -7.922 3.082 -0.906 1 94.62 182 ALA A CA 1
ATOM 1384 C C . ALA A 1 182 ? -7.461 1.633 -0.773 1 94.62 182 ALA A C 1
ATOM 1386 O O . ALA A 1 182 ? -6.395 1.265 -1.276 1 94.62 182 ALA A O 1
ATOM 1387 N N . LEU A 1 183 ? -8.25 0.815 -0.155 1 97.56 183 LEU A N 1
ATOM 1388 C CA . LEU A 1 183 ? -7.898 -0.586 0.041 1 97.56 183 LEU A CA 1
ATOM 1389 C C . LEU A 1 183 ? -7.918 -1.343 -1.282 1 97.56 183 LEU A C 1
ATOM 1391 O O . LEU A 1 183 ? -7.051 -2.178 -1.54 1 97.56 183 LEU A O 1
ATOM 1395 N N . SER A 1 184 ? -8.93 -1.01 -2.092 1 98.25 184 SER A N 1
ATOM 1396 C CA . SER A 1 184 ? -8.992 -1.631 -3.41 1 98.25 184 SER A CA 1
ATOM 1397 C C . SER A 1 184 ? -7.703 -1.397 -4.191 1 98.25 184 SER A C 1
ATOM 1399 O O . SER A 1 184 ? -7.172 -2.32 -4.816 1 98.25 184 SER A O 1
ATOM 1401 N N . ARG A 1 185 ? -7.242 -0.234 -4.129 1 97.06 185 ARG A N 1
ATOM 1402 C CA . ARG A 1 185 ? -6.02 0.129 -4.84 1 97.06 185 ARG A CA 1
ATOM 1403 C C . ARG A 1 185 ? -4.832 -0.688 -4.34 1 97.06 185 ARG A C 1
ATOM 1405 O O . ARG A 1 185 ? -4.09 -1.265 -5.137 1 97.06 185 ARG A O 1
ATOM 1412 N N . VAL A 1 186 ? -4.676 -0.732 -3.078 1 97.69 186 VAL A N 1
ATOM 1413 C CA . VAL A 1 186 ? -3.551 -1.442 -2.477 1 97.69 186 VAL A CA 1
ATOM 1414 C C . VAL A 1 186 ? -3.643 -2.93 -2.809 1 97.69 186 VAL A C 1
ATOM 1416 O O . VAL A 1 186 ? -2.658 -3.537 -3.236 1 97.69 186 VAL A O 1
ATOM 1419 N N . LEU A 1 187 ? -4.812 -3.484 -2.678 1 97.56 187 LEU A N 1
ATOM 1420 C CA . LEU A 1 187 ? -4.988 -4.918 -2.883 1 97.56 187 LEU A CA 1
ATOM 1421 C C . LEU A 1 187 ? -4.82 -5.281 -4.355 1 97.56 187 LEU A C 1
ATOM 1423 O O . LEU A 1 187 ? -4.234 -6.316 -4.68 1 97.56 187 LEU A O 1
ATOM 1427 N N . ALA A 1 188 ? -5.34 -4.438 -5.211 1 96.12 188 ALA A N 1
ATOM 1428 C CA . ALA A 1 188 ? -5.141 -4.68 -6.637 1 96.12 188 ALA A CA 1
ATOM 1429 C C . ALA A 1 188 ? -3.658 -4.727 -6.988 1 96.12 188 ALA A C 1
ATOM 1431 O O . ALA A 1 188 ? -3.219 -5.594 -7.746 1 96.12 188 ALA A O 1
ATOM 1432 N N . ASN A 1 189 ? -2.896 -3.879 -6.414 1 93.81 189 ASN A N 1
ATOM 1433 C CA . ASN A 1 189 ? -1.456 -3.842 -6.652 1 93.81 189 ASN A CA 1
ATOM 1434 C C . ASN A 1 189 ? -0.764 -5.082 -6.094 1 93.81 189 ASN A C 1
ATOM 1436 O O . ASN A 1 189 ? 0.318 -5.453 -6.551 1 93.81 189 ASN A O 1
ATOM 1440 N N . LEU A 1 190 ? -1.397 -5.688 -5.164 1 93.56 190 LEU A N 1
ATOM 1441 C CA . LEU A 1 190 ? -0.859 -6.906 -4.57 1 93.56 190 LEU A CA 1
ATOM 1442 C C . LEU A 1 190 ? -1.322 -8.133 -5.348 1 93.56 190 LEU A C 1
ATOM 1444 O O . LEU A 1 190 ? -0.986 -9.266 -4.984 1 93.56 190 LEU A O 1
ATOM 1448 N N . GLY A 1 191 ? -2.174 -7.934 -6.332 1 90.12 191 GLY A N 1
ATOM 1449 C CA . GLY A 1 191 ? -2.605 -9.023 -7.191 1 90.12 191 GLY A CA 1
ATOM 1450 C C . GLY A 1 191 ? -3.93 -9.633 -6.766 1 90.12 191 GLY A C 1
ATOM 1451 O O . GLY A 1 191 ? -4.328 -10.688 -7.266 1 90.12 191 GLY A O 1
ATOM 1452 N N . TYR A 1 192 ? -4.617 -8.969 -5.836 1 94.31 192 TYR A N 1
ATOM 1453 C CA . TYR A 1 192 ? -5.918 -9.469 -5.406 1 94.31 192 TYR A CA 1
ATOM 1454 C C . TYR A 1 192 ? -6.996 -9.148 -6.434 1 94.31 192 TYR A C 1
ATOM 1456 O O . TYR A 1 192 ? -6.973 -8.086 -7.055 1 94.31 192 TYR A O 1
ATOM 1464 N N . GLU A 1 193 ? -7.84 -10.117 -6.559 1 94.06 193 GLU A N 1
ATOM 1465 C CA . GLU A 1 193 ? -9.109 -9.82 -7.207 1 94.06 193 GLU A CA 1
ATOM 1466 C C . GLU A 1 193 ? -10.109 -9.227 -6.215 1 94.06 193 GLU A C 1
ATOM 1468 O O . GLU A 1 193 ? -10.516 -9.898 -5.266 1 94.06 193 GLU A O 1
ATOM 1473 N N . VAL A 1 194 ? -10.523 -7.98 -6.484 1 97.69 194 VAL A N 1
ATOM 1474 C CA . VAL A 1 194 ? -11.32 -7.254 -5.508 1 97.69 194 VAL A CA 1
ATOM 1475 C C . VAL A 1 194 ? -12.766 -7.156 -5.992 1 97.69 194 VAL A C 1
ATOM 1477 O O . VAL A 1 194 ? -13.016 -6.789 -7.145 1 97.69 194 VAL A O 1
ATOM 1480 N N . THR A 1 195 ? -13.672 -7.586 -5.156 1 98 195 THR A N 1
ATOM 1481 C CA . THR A 1 195 ? -15.094 -7.281 -5.305 1 98 195 THR A CA 1
ATOM 1482 C C . THR A 1 195 ? -15.539 -6.258 -4.262 1 98 195 THR A C 1
ATOM 1484 O O . THR A 1 195 ? -15.305 -6.441 -3.066 1 98 195 THR A O 1
ATOM 1487 N N . ILE A 1 196 ? -16.125 -5.172 -4.727 1 98.38 196 ILE A N 1
ATOM 1488 C CA . ILE A 1 196 ? -16.547 -4.137 -3.793 1 98.38 196 ILE A CA 1
ATOM 1489 C C . ILE A 1 196 ? -18.078 -4.031 -3.799 1 98.38 196 ILE A C 1
ATOM 1491 O O . ILE A 1 196 ? -18.703 -4.125 -4.855 1 98.38 196 ILE A O 1
ATOM 1495 N N . PHE A 1 197 ? -18.641 -3.904 -2.594 1 98.31 197 PHE A N 1
ATOM 1496 C CA . PHE A 1 197 ? -20.078 -3.807 -2.412 1 98.31 197 PHE A CA 1
ATOM 1497 C C . PHE A 1 197 ? -20.453 -2.469 -1.791 1 98.31 197 PHE A C 1
ATOM 1499 O O . PHE A 1 197 ? -19.75 -1.961 -0.918 1 98.31 197 PHE A O 1
ATOM 1506 N N . ASP A 1 198 ? -21.562 -1.952 -2.197 1 97.25 198 ASP A N 1
ATOM 1507 C CA . ASP A 1 198 ? -22.172 -0.82 -1.517 1 97.25 198 ASP A CA 1
ATOM 1508 C C . ASP A 1 198 ? -23.672 -0.773 -1.789 1 97.25 198 ASP A C 1
ATOM 1510 O O . ASP A 1 198 ? -24.156 -1.372 -2.754 1 97.25 198 ASP A O 1
ATOM 1514 N N . THR A 1 199 ? -24.391 -0.167 -0.84 1 96.25 199 THR A N 1
ATOM 1515 C CA . THR A 1 199 ? -25.812 0.045 -1.073 1 96.25 199 THR A CA 1
ATOM 1516 C C . THR A 1 199 ? -26.047 1.303 -1.908 1 96.25 199 THR A C 1
ATOM 1518 O O . THR A 1 199 ? -27.125 1.491 -2.471 1 96.25 199 THR A O 1
ATOM 1521 N N . ARG A 1 200 ? -25 2.119 -1.967 1 90.44 200 ARG A N 1
ATOM 1522 C CA . ARG A 1 200 ? -25.016 3.332 -2.777 1 90.44 200 ARG A CA 1
ATOM 1523 C C . ARG A 1 200 ? -24.344 3.1 -4.121 1 90.44 200 ARG A C 1
ATOM 1525 O O . ARG A 1 200 ? -23.188 2.691 -4.172 1 90.44 200 ARG A O 1
ATOM 1532 N N . ASP A 1 201 ? -25.016 3.287 -5.211 1 90.38 201 ASP A N 1
ATOM 1533 C CA . ASP A 1 201 ? -24.422 3.006 -6.516 1 90.38 201 ASP A CA 1
ATOM 1534 C C . ASP A 1 201 ? -24.016 4.297 -7.223 1 90.38 201 ASP A C 1
ATOM 1536 O O . ASP A 1 201 ? -23.609 4.273 -8.383 1 90.38 201 ASP A O 1
ATOM 1540 N N . ASP A 1 202 ? -24.094 5.363 -6.508 1 90.62 202 ASP A N 1
ATOM 1541 C CA . ASP A 1 202 ? -23.844 6.645 -7.156 1 90.62 202 ASP A CA 1
ATOM 1542 C C . ASP A 1 202 ? -22.672 7.375 -6.488 1 90.62 202 ASP A C 1
ATOM 1544 O O . ASP A 1 202 ? -22.281 8.453 -6.93 1 90.62 202 ASP A O 1
ATOM 1548 N N . VAL A 1 203 ? -22.172 6.758 -5.488 1 85.38 203 VAL A N 1
ATOM 1549 C CA . VAL A 1 203 ? -21.062 7.438 -4.824 1 85.38 203 VAL A CA 1
ATOM 1550 C C . VAL A 1 203 ? -19.797 7.293 -5.66 1 85.38 203 VAL A C 1
ATOM 1552 O O . VAL A 1 203 ? -19.516 6.211 -6.184 1 85.38 203 VAL A O 1
ATOM 1555 N N . PHE A 1 204 ? -19.078 8.352 -5.789 1 86.06 204 PHE A N 1
ATOM 1556 C CA . PHE A 1 204 ? -17.938 8.422 -6.695 1 86.06 204 PHE A CA 1
ATOM 1557 C C . PHE A 1 204 ? -16.891 7.379 -6.328 1 86.06 204 PHE A C 1
ATOM 1559 O O . PHE A 1 204 ? -16.266 6.777 -7.211 1 86.06 204 PHE A O 1
ATOM 1566 N N . THR A 1 205 ? -16.688 7.117 -5.039 1 88.5 205 THR A N 1
ATOM 1567 C CA . THR A 1 205 ? -15.656 6.184 -4.582 1 88.5 205 THR A CA 1
ATOM 1568 C C . THR A 1 205 ? -15.984 4.762 -5.023 1 88.5 205 THR A C 1
ATOM 1570 O O . THR A 1 205 ? -15.086 3.93 -5.176 1 88.5 205 THR A O 1
ATOM 1573 N N . PHE A 1 206 ? -17.297 4.527 -5.207 1 92 206 PHE A N 1
ATOM 1574 C CA . PHE A 1 206 ? -17.75 3.229 -5.688 1 92 206 PHE A CA 1
ATOM 1575 C C . PHE A 1 206 ? -17.703 3.168 -7.207 1 92 206 PHE A C 1
ATOM 1577 O O . PHE A 1 206 ? -17.094 2.262 -7.781 1 92 206 PHE A O 1
ATOM 1584 N N . VAL A 1 207 ? -18.203 4.18 -7.832 1 92.88 207 VAL A N 1
ATOM 1585 C CA . VAL A 1 207 ? -18.359 4.211 -9.281 1 92.88 207 VAL A CA 1
ATOM 1586 C C . VAL A 1 207 ? -17 4.301 -9.961 1 92.88 207 VAL A C 1
ATOM 1588 O O . VAL A 1 207 ? -16.75 3.623 -10.961 1 92.88 207 VAL A O 1
ATOM 1591 N N . GLU A 1 208 ? -16.109 5.012 -9.383 1 92.62 208 GLU A N 1
ATOM 1592 C CA . GLU A 1 208 ? -14.82 5.277 -10.031 1 92.62 208 GLU A CA 1
ATOM 1593 C C . GLU A 1 208 ? -13.734 4.34 -9.516 1 92.62 208 GLU A C 1
ATOM 1595 O O . GLU A 1 208 ? -12.555 4.539 -9.797 1 92.62 208 GLU A O 1
ATOM 1600 N N . ASN A 1 209 ? -14.141 3.342 -8.742 1 96.12 209 ASN A N 1
ATOM 1601 C CA . ASN A 1 209 ? -13.172 2.375 -8.25 1 96.12 209 ASN A CA 1
ATOM 1602 C C . ASN A 1 209 ? -12.719 1.414 -9.344 1 96.12 209 ASN A C 1
ATOM 1604 O O . ASN A 1 209 ? -13.18 0.27 -9.398 1 96.12 209 ASN A O 1
ATOM 1608 N N . ASP A 1 210 ? -11.75 1.813 -10.148 1 96.44 210 ASP A N 1
ATOM 1609 C CA . ASP A 1 210 ? -11.25 1.02 -11.266 1 96.44 210 ASP A CA 1
ATOM 1610 C C . ASP A 1 210 ? -10.289 -0.068 -10.789 1 96.44 210 ASP A C 1
ATOM 1612 O O . ASP A 1 210 ? -9.82 -0.882 -11.586 1 96.44 210 ASP A O 1
ATOM 1616 N N . HIS A 1 211 ? -10.062 -0.137 -9.516 1 96.56 211 HIS A N 1
ATOM 1617 C CA . HIS A 1 211 ? -9.18 -1.146 -8.953 1 96.56 211 HIS A CA 1
ATOM 1618 C C . HIS A 1 211 ? -9.945 -2.412 -8.586 1 96.56 211 HIS A C 1
ATOM 1620 O O . HIS A 1 211 ? -9.344 -3.461 -8.352 1 96.56 211 HIS A O 1
ATOM 1626 N N . ALA A 1 212 ? -11.242 -2.295 -8.477 1 96.69 212 ALA A N 1
ATOM 1627 C CA . ALA A 1 212 ? -12.094 -3.457 -8.219 1 96.69 212 ALA A CA 1
ATOM 1628 C C . ALA A 1 212 ? -12.5 -4.133 -9.531 1 96.69 212 ALA A C 1
ATOM 1630 O O . ALA A 1 212 ? -12.961 -3.469 -10.461 1 96.69 212 ALA A O 1
ATOM 1631 N N . ARG A 1 213 ? -12.289 -5.43 -9.586 1 92.94 213 ARG A N 1
ATOM 1632 C CA . ARG A 1 213 ? -12.719 -6.18 -10.766 1 92.94 213 ARG A CA 1
ATOM 1633 C C . ARG A 1 213 ? -14.242 -6.195 -10.875 1 92.94 213 ARG A C 1
ATOM 1635 O O . ARG A 1 213 ? -14.789 -6.105 -11.977 1 92.94 213 ARG A O 1
ATOM 1642 N N . TYR A 1 214 ? -14.891 -6.328 -9.68 1 94.62 214 TYR A N 1
ATOM 1643 C CA . TYR A 1 214 ? -16.344 -6.375 -9.633 1 94.62 214 TYR A CA 1
ATOM 1644 C C . TYR A 1 214 ? -16.891 -5.32 -8.68 1 94.62 214 TYR A C 1
ATOM 1646 O O . TYR A 1 214 ? -16.406 -5.176 -7.559 1 94.62 214 TYR A O 1
ATOM 1654 N N . LYS A 1 215 ? -17.812 -4.559 -9.133 1 97.12 215 LYS A N 1
ATOM 1655 C CA . LYS A 1 215 ? -18.609 -3.621 -8.336 1 97.12 215 LYS A CA 1
ATOM 1656 C C . LYS A 1 215 ? -20.062 -4.051 -8.266 1 97.12 215 LYS A C 1
ATOM 1658 O O . LYS A 1 215 ? -20.766 -4.086 -9.289 1 97.12 215 LYS A O 1
ATOM 1663 N N . VAL A 1 216 ? -20.5 -4.41 -7.098 1 97.56 216 VAL A N 1
ATOM 1664 C CA . VAL A 1 216 ? -21.828 -4.98 -6.941 1 97.56 216 VAL A CA 1
ATOM 1665 C C . VAL A 1 216 ? -22.672 -4.098 -6.016 1 97.56 216 VAL A C 1
ATOM 1667 O O . VAL A 1 216 ? -22.375 -3.986 -4.824 1 97.56 216 VAL A O 1
ATOM 1670 N N . ALA A 1 217 ? -23.672 -3.488 -6.535 1 97.38 217 ALA A N 1
ATOM 1671 C CA . ALA A 1 217 ? -24.641 -2.76 -5.715 1 97.38 217 ALA A CA 1
ATOM 1672 C C . ALA A 1 217 ? -25.672 -3.707 -5.113 1 97.38 217 ALA A C 1
ATOM 1674 O O . ALA A 1 217 ? -26.25 -4.535 -5.824 1 97.38 217 ALA A O 1
ATOM 1675 N N . VAL A 1 218 ? -25.844 -3.639 -3.807 1 97.56 218 VAL A N 1
ATOM 1676 C CA . VAL A 1 218 ? -26.844 -4.473 -3.133 1 97.56 218 VAL A CA 1
ATOM 1677 C C . VAL A 1 218 ? -27.844 -3.59 -2.402 1 97.56 218 VAL A C 1
ATOM 1679 O O . VAL A 1 218 ? -27.531 -2.461 -2.021 1 97.56 218 VAL A O 1
ATOM 1682 N N . ASP A 1 219 ? -29.031 -4.125 -2.225 1 97 219 ASP A N 1
ATOM 1683 C CA . ASP A 1 219 ? -30.031 -3.393 -1.464 1 97 219 ASP A CA 1
ATOM 1684 C C . ASP A 1 219 ? -29.766 -3.488 0.036 1 97 219 ASP A C 1
ATOM 1686 O O . ASP A 1 219 ? -30.094 -2.568 0.79 1 97 219 ASP A O 1
ATOM 1690 N N . ASP A 1 220 ? -29.234 -4.602 0.419 1 98 220 ASP A N 1
ATOM 1691 C CA . ASP A 1 220 ? -28.891 -4.926 1.803 1 98 220 ASP A CA 1
ATOM 1692 C C . ASP A 1 220 ? -27.516 -5.555 1.897 1 98 220 ASP A C 1
ATOM 1694 O O . ASP A 1 220 ? -27.219 -6.535 1.21 1 98 220 ASP A O 1
ATOM 1698 N N . PHE A 1 221 ? -26.703 -4.996 2.82 1 98.12 221 PHE A N 1
ATOM 1699 C CA . PHE A 1 221 ? -25.328 -5.504 2.943 1 98.12 221 PHE A CA 1
ATOM 1700 C C . PHE A 1 221 ? -25.328 -6.973 3.342 1 98.12 221 PHE A C 1
ATOM 1702 O O . PHE A 1 221 ? -24.359 -7.691 3.09 1 98.12 221 PHE A O 1
ATOM 1709 N N . ALA A 1 222 ? -26.391 -7.453 3.898 1 97.88 222 ALA A N 1
ATOM 1710 C CA . ALA A 1 222 ? -26.484 -8.852 4.309 1 97.88 222 ALA A CA 1
ATOM 1711 C C . ALA A 1 222 ? -26.469 -9.781 3.098 1 97.88 222 ALA A C 1
ATOM 1713 O O . ALA A 1 222 ? -26.203 -10.977 3.23 1 97.88 222 ALA A O 1
ATOM 1714 N N . GLU A 1 223 ? -26.719 -9.227 1.919 1 97.38 223 GLU A N 1
ATOM 1715 C CA . GLU A 1 223 ? -26.766 -10.008 0.689 1 97.38 223 GLU A CA 1
ATOM 1716 C C . GLU A 1 223 ? -25.391 -10.164 0.071 1 97.38 223 GLU A C 1
ATOM 1718 O O . GLU A 1 223 ? -25.188 -10.977 -0.828 1 97.38 223 GLU A O 1
ATOM 1723 N N . ALA A 1 224 ? -24.422 -9.438 0.551 1 97.5 224 ALA A N 1
ATOM 1724 C CA . ALA A 1 224 ? -23.109 -9.359 -0.1 1 97.5 224 ALA A CA 1
ATOM 1725 C C . ALA A 1 224 ? -22.453 -10.734 -0.19 1 97.5 224 ALA A C 1
ATOM 1727 O O . ALA A 1 224 ? -21.922 -11.102 -1.235 1 97.5 224 ALA A O 1
ATOM 1728 N N . GLY A 1 225 ? -22.578 -11.508 0.862 1 96.88 225 GLY A N 1
ATOM 1729 C CA . GLY A 1 225 ? -21.969 -12.82 0.914 1 96.88 225 GLY A CA 1
ATOM 1730 C C . GLY A 1 225 ? -22.422 -13.742 -0.199 1 96.88 225 GLY A C 1
ATOM 1731 O O . GLY A 1 225 ? -21.641 -14.539 -0.714 1 96.88 225 GLY A O 1
ATOM 1732 N N . GLU A 1 226 ? -23.641 -13.586 -0.625 1 95.75 226 GLU A N 1
ATOM 1733 C CA . GLU A 1 226 ? -24.234 -14.461 -1.628 1 95.75 226 GLU A CA 1
ATOM 1734 C C . GLU A 1 226 ? -23.703 -14.156 -3.023 1 95.75 226 GLU A C 1
ATOM 1736 O O . GLU A 1 226 ? -23.812 -14.977 -3.934 1 95.75 226 GLU A O 1
ATOM 1741 N N . HIS A 1 227 ? -23.109 -13.047 -3.129 1 96.31 227 HIS A N 1
ATOM 1742 C CA . HIS A 1 227 ? -22.641 -12.625 -4.441 1 96.31 227 HIS A CA 1
ATOM 1743 C C . HIS A 1 227 ? -21.141 -12.898 -4.609 1 96.31 227 HIS A C 1
ATOM 1745 O O . HIS A 1 227 ? -20.578 -12.609 -5.664 1 96.31 227 HIS A O 1
ATOM 1751 N N . ILE A 1 228 ? -20.5 -13.438 -3.615 1 95.12 228 ILE A N 1
ATOM 1752 C CA . ILE A 1 228 ? -19.062 -13.672 -3.662 1 95.12 228 ILE A CA 1
ATOM 1753 C C . ILE A 1 228 ? -18.781 -15.023 -4.301 1 95.12 228 ILE A C 1
ATOM 1755 O O . ILE A 1 228 ? -19.219 -16.062 -3.795 1 95.12 228 ILE A O 1
ATOM 1759 N N . ASP A 1 229 ? -18.062 -14.922 -5.395 1 90.5 229 ASP A N 1
ATOM 1760 C CA . ASP A 1 229 ? -17.578 -16.141 -6.016 1 90.5 229 ASP A CA 1
ATOM 1761 C C . ASP A 1 229 ? -16.391 -16.719 -5.242 1 90.5 229 ASP A C 1
ATOM 1763 O O . ASP A 1 229 ? -15.547 -15.969 -4.75 1 90.5 229 ASP A O 1
ATOM 1767 N N . HIS A 1 230 ? -16.328 -18.031 -5.121 1 90.69 230 HIS A N 1
ATOM 1768 C CA . HIS A 1 230 ? -15.266 -18.734 -4.422 1 90.69 230 HIS A CA 1
ATOM 1769 C C . HIS A 1 230 ? -15.102 -18.234 -2.994 1 90.69 230 HIS A C 1
ATOM 1771 O O . HIS A 1 230 ? -14.016 -17.812 -2.598 1 90.69 230 HIS A O 1
ATOM 1777 N N . PRO A 1 231 ? -16.188 -18.312 -2.238 1 93.69 231 PRO A N 1
ATOM 1778 C CA . PRO A 1 231 ? -16.141 -17.766 -0.878 1 93.69 231 PRO A CA 1
ATOM 1779 C C . PRO A 1 231 ? -15.07 -18.406 -0.013 1 93.69 231 PRO A C 1
ATOM 1781 O O . PRO A 1 231 ? -14.5 -17.766 0.863 1 93.69 231 PRO A O 1
ATOM 1784 N N . GLU A 1 232 ? -14.688 -19.578 -0.287 1 90.69 232 GLU A N 1
ATOM 1785 C CA . GLU A 1 232 ? -13.727 -20.312 0.518 1 90.69 232 GLU A CA 1
ATOM 1786 C C . GLU A 1 232 ? -12.32 -19.75 0.351 1 90.69 232 GLU A C 1
ATOM 1788 O O . GLU A 1 232 ? -11.422 -20.062 1.135 1 90.69 232 GLU A O 1
ATOM 1793 N N . LEU A 1 233 ? -12.141 -18.859 -0.649 1 91 233 LEU A N 1
ATOM 1794 C CA . LEU A 1 233 ? -10.844 -18.266 -0.913 1 91 233 LEU A CA 1
ATOM 1795 C C . LEU A 1 233 ? -10.859 -16.766 -0.625 1 91 233 LEU A C 1
ATOM 1797 O O . LEU A 1 233 ? -9.82 -16.109 -0.691 1 91 233 LEU A O 1
ATOM 1801 N N . THR A 1 234 ? -12 -16.266 -0.293 1 94.69 234 THR A N 1
ATOM 1802 C CA . THR A 1 234 ? -12.18 -14.812 -0.341 1 94.69 234 THR A CA 1
ATOM 1803 C C . THR A 1 234 ? -12.094 -14.211 1.058 1 94.69 234 THR A C 1
ATOM 1805 O O . THR A 1 234 ? -12.781 -14.656 1.977 1 94.69 234 THR A O 1
ATOM 1808 N N . HIS A 1 235 ? -11.203 -13.242 1.255 1 96.62 235 HIS A N 1
ATOM 1809 C CA . HIS A 1 235 ? -11.141 -12.438 2.465 1 96.62 235 HIS A CA 1
ATOM 1810 C C . HIS A 1 235 ? -12.219 -11.352 2.459 1 96.62 235 HIS A C 1
ATOM 1812 O O . HIS A 1 235 ? -12.305 -10.562 1.519 1 96.62 235 HIS A O 1
ATOM 1818 N N . VAL A 1 236 ? -12.992 -11.344 3.541 1 98.12 236 VAL A N 1
ATOM 1819 C CA . VAL A 1 236 ? -14.086 -10.383 3.598 1 98.12 236 VAL A CA 1
ATOM 1820 C C . VAL A 1 236 ? -13.711 -9.234 4.527 1 98.12 236 VAL A C 1
ATOM 1822 O O . VAL A 1 236 ? -13.297 -9.453 5.668 1 98.12 236 VAL A O 1
ATOM 1825 N N . ILE A 1 237 ? -13.859 -8.008 4 1 98.62 237 ILE A N 1
ATOM 1826 C CA . ILE A 1 237 ? -13.57 -6.793 4.754 1 98.62 237 ILE A CA 1
ATOM 1827 C C . ILE A 1 237 ? -14.836 -5.941 4.859 1 98.62 237 ILE A C 1
ATOM 1829 O O . ILE A 1 237 ? -15.398 -5.527 3.844 1 98.62 237 ILE A O 1
ATOM 1833 N N . VAL A 1 238 ? -15.227 -5.703 6.098 1 98.5 238 VAL A N 1
ATOM 1834 C CA . VAL A 1 238 ? -16.438 -4.926 6.352 1 98.5 238 VAL A CA 1
ATOM 1835 C C . VAL A 1 238 ? -16.062 -3.518 6.805 1 98.5 238 VAL A C 1
ATOM 1837 O O . VAL A 1 238 ? -15.445 -3.342 7.859 1 98.5 238 VAL A O 1
ATOM 1840 N N . MET A 1 239 ? -16.438 -2.531 5.988 1 96.19 239 MET A N 1
ATOM 1841 C CA . MET A 1 239 ? -16.094 -1.145 6.285 1 96.19 239 MET A CA 1
ATOM 1842 C C . MET A 1 239 ? -17.125 -0.189 5.707 1 96.19 239 MET A C 1
ATOM 1844 O O . MET A 1 239 ? -16.781 0.737 4.969 1 96.19 239 MET A O 1
ATOM 1848 N N . THR A 1 240 ? -18.359 -0.418 6.059 1 94.62 240 THR A N 1
ATOM 1849 C CA . THR A 1 240 ? -19.438 0.428 5.566 1 94.62 240 THR A CA 1
ATOM 1850 C C . THR A 1 240 ? -19.406 1.797 6.238 1 94.62 240 THR A C 1
ATOM 1852 O O . THR A 1 240 ? -18.453 2.113 6.969 1 94.62 240 THR A O 1
ATOM 1855 N N . MET A 1 241 ? -20.391 2.59 5.941 1 85.88 241 MET A N 1
ATOM 1856 C CA . MET A 1 241 ? -20.406 3.967 6.426 1 85.88 241 MET A CA 1
ATOM 1857 C C . MET A 1 241 ? -20.719 4.012 7.918 1 85.88 241 MET A C 1
ATOM 1859 O O . MET A 1 241 ? -20.359 4.973 8.602 1 85.88 241 MET A O 1
ATOM 1863 N N . GLY A 1 242 ? -21.406 2.955 8.422 1 87.19 242 GLY A N 1
ATOM 1864 C CA . GLY A 1 242 ? -21.781 3.004 9.828 1 87.19 242 GLY A CA 1
ATOM 1865 C C . GLY A 1 242 ? -22.094 1.637 10.414 1 87.19 242 GLY A C 1
ATOM 1866 O O . GLY A 1 242 ? -22.156 0.644 9.68 1 87.19 242 GLY A O 1
ATOM 1867 N N . GLN A 1 243 ? -22.297 1.727 11.742 1 90.62 243 GLN A N 1
ATOM 1868 C CA . GLN A 1 243 ? -22.484 0.515 12.539 1 90.62 243 GLN A CA 1
ATOM 1869 C C . GLN A 1 243 ? -23.641 -0.319 12.008 1 90.62 243 GLN A C 1
ATOM 1871 O O . GLN A 1 243 ? -23.531 -1.541 11.883 1 90.62 243 GLN A O 1
ATOM 1876 N N . PRO A 1 244 ? -24.781 0.253 11.602 1 93.75 244 PRO A N 1
ATOM 1877 C CA . PRO A 1 244 ? -25.875 -0.589 11.102 1 93.75 244 PRO A CA 1
ATOM 1878 C C . PRO A 1 244 ? -25.5 -1.37 9.852 1 93.75 244 PRO A C 1
ATOM 1880 O O . PRO A 1 244 ? -25.828 -2.551 9.727 1 93.75 244 PRO A O 1
ATOM 1883 N N . GLY A 1 245 ? -24.859 -0.708 8.953 1 96.44 245 GLY A N 1
ATOM 1884 C CA . GLY A 1 245 ? -24.406 -1.382 7.75 1 96.44 245 GLY A CA 1
ATOM 1885 C C . GLY A 1 245 ? -23.406 -2.496 8.031 1 96.44 245 GLY A C 1
ATOM 1886 O O . GLY A 1 245 ? -23.484 -3.562 7.418 1 96.44 245 GLY A O 1
ATOM 1887 N N . ASP A 1 246 ? -22.547 -2.242 8.945 1 96.75 246 ASP A N 1
ATOM 1888 C CA . ASP A 1 246 ? -21.562 -3.246 9.328 1 96.75 246 ASP A CA 1
ATOM 1889 C C . ASP A 1 246 ? -22.234 -4.484 9.922 1 96.75 246 ASP A C 1
ATOM 1891 O O . ASP A 1 246 ? -21.844 -5.613 9.625 1 96.75 246 ASP A O 1
ATOM 1895 N N . VAL A 1 247 ? -23.219 -4.207 10.727 1 97.81 247 VAL A N 1
ATOM 1896 C CA . VAL A 1 247 ? -23.953 -5.316 11.336 1 97.81 247 VAL A CA 1
ATOM 1897 C C . VAL A 1 247 ? -24.625 -6.156 10.25 1 97.81 247 VAL A C 1
ATOM 1899 O O . VAL A 1 247 ? -24.516 -7.383 10.258 1 97.81 247 VAL A O 1
ATOM 1902 N N . ARG A 1 248 ? -25.25 -5.512 9.312 1 98.19 248 ARG A N 1
ATOM 1903 C CA . ARG A 1 248 ? -25.922 -6.215 8.227 1 98.19 248 ARG A CA 1
ATOM 1904 C C . ARG A 1 248 ? -24.922 -7.039 7.414 1 98.19 248 ARG A C 1
ATOM 1906 O O . ARG A 1 248 ? -25.188 -8.203 7.094 1 98.19 248 ARG A O 1
ATOM 1913 N N . ALA A 1 249 ? -23.797 -6.465 7.105 1 98.44 249 ALA A N 1
ATOM 1914 C CA . ALA A 1 249 ? -22.766 -7.156 6.348 1 98.44 249 ALA A CA 1
ATOM 1915 C C . ALA A 1 249 ? -22.281 -8.398 7.09 1 98.44 249 ALA A C 1
ATOM 1917 O O . ALA A 1 249 ? -22.109 -9.461 6.484 1 98.44 249 ALA A O 1
ATOM 1918 N N . LEU A 1 250 ? -22.078 -8.227 8.375 1 98.25 250 LEU A N 1
ATOM 1919 C CA . LEU A 1 250 ? -21.594 -9.328 9.188 1 98.25 250 LEU A CA 1
ATOM 1920 C C . LEU A 1 250 ? -22.625 -10.445 9.281 1 98.25 250 LEU A C 1
ATOM 1922 O O . LEU A 1 250 ? -22.281 -11.625 9.211 1 98.25 250 LEU A O 1
ATOM 1926 N N . LEU A 1 251 ? -23.859 -10.055 9.391 1 97.62 251 LEU A N 1
ATOM 1927 C CA . LEU A 1 251 ? -24.922 -11.055 9.422 1 97.62 251 LEU A CA 1
ATOM 1928 C C . LEU A 1 251 ? -24.906 -11.898 8.148 1 97.62 251 LEU A C 1
ATOM 1930 O O . LEU A 1 251 ? -25.188 -13.102 8.188 1 97.62 251 LEU A O 1
ATOM 1934 N N . GLY A 1 252 ? -24.5 -11.344 7.094 1 97.19 252 GLY A N 1
ATOM 1935 C CA . GLY A 1 252 ? -24.5 -12.023 5.809 1 97.19 252 GLY A CA 1
ATOM 1936 C C . GLY A 1 252 ? -23.219 -12.797 5.555 1 97.19 252 GLY A C 1
ATOM 1937 O O . GLY A 1 252 ? -23.125 -13.555 4.59 1 97.19 252 GLY A O 1
ATOM 1938 N N . THR A 1 253 ? -22.188 -12.625 6.426 1 97.12 253 THR A N 1
ATOM 1939 C CA . THR A 1 253 ? -20.891 -13.211 6.086 1 97.12 253 THR A CA 1
ATOM 1940 C C . THR A 1 253 ? -20.375 -14.086 7.219 1 97.12 253 THR A C 1
ATOM 1942 O O . THR A 1 253 ? -19.578 -15 6.992 1 97.12 253 THR A O 1
ATOM 1945 N N . LEU A 1 254 ? -20.812 -13.961 8.438 1 95.31 254 LEU A N 1
ATOM 1946 C CA . LEU A 1 254 ? -20.234 -14.594 9.617 1 95.31 254 LEU A CA 1
ATOM 1947 C C . LEU A 1 254 ? -20.375 -16.109 9.547 1 95.31 254 LEU A C 1
ATOM 1949 O O . LEU A 1 254 ? -19.484 -16.844 9.992 1 95.31 254 LEU A O 1
ATOM 1953 N N . ASP A 1 255 ? -21.438 -16.578 8.945 1 90.69 255 ASP A N 1
ATOM 1954 C CA . ASP A 1 255 ? -21.688 -18.016 8.883 1 90.69 255 ASP A CA 1
ATOM 1955 C C . ASP A 1 255 ? -21.203 -18.609 7.566 1 90.69 255 ASP A C 1
ATOM 1957 O O . ASP A 1 255 ? -21.453 -19.781 7.277 1 90.69 255 ASP A O 1
ATOM 1961 N N . GLY A 1 256 ? -20.516 -17.844 6.812 1 92.56 256 GLY A N 1
ATOM 1962 C CA . GLY A 1 256 ? -20.047 -18.312 5.52 1 92.56 256 GLY A CA 1
ATOM 1963 C C . GLY A 1 256 ? -18.688 -19 5.59 1 92.56 256 GLY A C 1
ATOM 1964 O O . GLY A 1 256 ? -18.078 -19.047 6.656 1 92.56 256 GLY A O 1
ATOM 1965 N N . PRO A 1 257 ? -18.312 -19.578 4.508 1 92.69 257 PRO A N 1
ATOM 1966 C CA . PRO A 1 257 ? -17.062 -20.328 4.445 1 92.69 257 PRO A CA 1
ATOM 1967 C C . PRO A 1 257 ? -15.844 -19.422 4.238 1 92.69 257 PRO A C 1
ATOM 1969 O O . PRO A 1 257 ? -14.797 -19.891 3.764 1 92.69 257 PRO A O 1
ATOM 1972 N N . PHE A 1 258 ? -15.883 -18.203 4.605 1 93.81 258 PHE A N 1
ATOM 1973 C CA . PHE A 1 258 ? -14.812 -17.25 4.367 1 93.81 258 PHE A CA 1
ATOM 1974 C C . PHE A 1 258 ? -13.641 -17.5 5.312 1 93.81 258 PHE A C 1
ATOM 1976 O O . PHE A 1 258 ? -13.836 -17.656 6.52 1 93.81 258 PHE A O 1
ATOM 1983 N N . PRO A 1 259 ? -12.469 -17.562 4.781 1 91.25 259 PRO A N 1
ATOM 1984 C CA . PRO A 1 259 ? -11.297 -17.828 5.617 1 91.25 259 PRO A CA 1
ATOM 1985 C C . PRO A 1 259 ? -10.945 -16.656 6.527 1 91.25 259 PRO A C 1
ATOM 1987 O O . PRO A 1 259 ? -10.18 -16.812 7.484 1 91.25 259 PRO A O 1
ATOM 1990 N N . TYR A 1 260 ? -11.445 -15.523 6.273 1 94.12 260 TYR A N 1
ATOM 1991 C CA . TYR A 1 260 ? -11.133 -14.273 6.965 1 94.12 260 TYR A CA 1
ATOM 1992 C C . TYR A 1 260 ? -12.305 -13.305 6.895 1 94.12 260 TYR A C 1
ATOM 1994 O O . TYR A 1 260 ? -12.844 -13.055 5.816 1 94.12 260 TYR A O 1
ATOM 2002 N N . VAL A 1 261 ? -12.695 -12.852 8.039 1 97 261 VAL A N 1
ATOM 2003 C CA . VAL A 1 261 ? -13.664 -11.758 8.117 1 97 261 VAL A CA 1
ATOM 2004 C C . VAL A 1 261 ? -13.148 -10.68 9.062 1 97 261 VAL A C 1
ATOM 2006 O O . VAL A 1 261 ? -12.773 -10.969 10.203 1 97 261 VAL A O 1
ATOM 2009 N N . GLY A 1 262 ? -13.023 -9.484 8.555 1 97.69 262 GLY A N 1
ATOM 2010 C CA . GLY A 1 262 ? -12.617 -8.352 9.367 1 97.69 262 GLY A CA 1
ATOM 2011 C C . GLY A 1 262 ? -13.586 -7.184 9.289 1 97.69 262 GLY A C 1
ATOM 2012 O O . GLY A 1 262 ? -14.258 -6.996 8.273 1 97.69 262 GLY A O 1
ATOM 2013 N N . VAL A 1 263 ? -13.594 -6.41 10.383 1 97.56 263 VAL A N 1
ATOM 2014 C CA . VAL A 1 263 ? -14.484 -5.254 10.406 1 97.56 263 VAL A CA 1
ATOM 2015 C C . VAL A 1 263 ? -13.742 -4.047 10.977 1 97.56 263 VAL A C 1
ATOM 2017 O O . VAL A 1 263 ? -13.008 -4.168 11.953 1 97.56 263 VAL A O 1
ATOM 2020 N N . MET A 1 264 ? -13.914 -2.969 10.242 1 93.56 264 MET A N 1
ATOM 2021 C CA . MET A 1 264 ? -13.312 -1.708 10.664 1 93.56 264 MET A CA 1
ATOM 2022 C C . MET A 1 264 ? -14.164 -1.031 11.734 1 93.56 264 MET A C 1
ATOM 2024 O O . MET A 1 264 ? -15.391 -1.081 11.68 1 93.56 264 MET A O 1
ATOM 2028 N N . GLY A 1 265 ? -13.414 -0.388 12.711 1 87.62 265 GLY A N 1
ATOM 2029 C CA . GLY A 1 265 ? -14.172 0.395 13.672 1 87.62 265 GLY A CA 1
ATOM 2030 C C . GLY A 1 265 ? -13.383 0.734 14.922 1 87.62 265 GLY A C 1
ATOM 2031 O O . GLY A 1 265 ? -12.453 0.017 15.289 1 87.62 265 GLY A O 1
ATOM 2032 N N . SER A 1 266 ? -13.852 1.841 15.492 1 81.38 266 SER A N 1
ATOM 2033 C CA . SER A 1 266 ? -13.336 2.178 16.812 1 81.38 266 SER A CA 1
ATOM 2034 C C . SER A 1 266 ? -13.789 1.165 17.859 1 81.38 266 SER A C 1
ATOM 2036 O O . SER A 1 266 ? -14.68 0.352 17.609 1 81.38 266 SER A O 1
ATOM 2038 N N . GLU A 1 267 ? -13.156 1.243 19.031 1 83.94 267 GLU A N 1
ATOM 2039 C CA . GLU A 1 267 ? -13.547 0.358 20.125 1 83.94 267 GLU A CA 1
ATOM 2040 C C . GLU A 1 267 ? -15.023 0.51 20.453 1 83.94 267 GLU A C 1
ATOM 2042 O O . GLU A 1 267 ? -15.727 -0.483 20.656 1 83.94 267 GLU A O 1
ATOM 2047 N N . ALA A 1 268 ? -15.461 1.751 20.438 1 83 268 ALA A N 1
ATOM 2048 C CA . ALA A 1 268 ? -16.859 2.029 20.766 1 83 268 ALA A CA 1
ATOM 2049 C C . ALA A 1 268 ? -17.797 1.463 19.688 1 83 268 ALA A C 1
ATOM 2051 O O . ALA A 1 268 ? -18.812 0.846 20.016 1 83 268 ALA A O 1
ATOM 2052 N N . LYS A 1 269 ? -17.438 1.672 18.5 1 86.62 269 LYS A N 1
ATOM 2053 C CA . LYS A 1 269 ? -18.234 1.146 17.391 1 86.62 269 LYS A CA 1
ATOM 2054 C C . LYS A 1 269 ? -18.281 -0.378 17.438 1 86.62 269 LYS A C 1
ATOM 2056 O O . LYS A 1 269 ? -19.344 -0.972 17.234 1 86.62 269 LYS A O 1
ATOM 2061 N N . LEU A 1 270 ? -17.219 -1.034 17.703 1 92.62 270 LEU A N 1
ATOM 2062 C CA . LEU A 1 270 ? -17.141 -2.49 17.719 1 92.62 270 LEU A CA 1
ATOM 2063 C C . LEU A 1 270 ? -17.938 -3.074 18.875 1 92.62 270 LEU A C 1
ATOM 2065 O O . LEU A 1 270 ? -18.547 -4.141 18.734 1 92.62 270 LEU A O 1
ATOM 2069 N N . ALA A 1 271 ? -17.922 -2.334 19.984 1 92.75 271 ALA A N 1
ATOM 2070 C CA . ALA A 1 271 ? -18.734 -2.764 21.109 1 92.75 271 ALA A CA 1
ATOM 2071 C C . ALA A 1 271 ? -20.219 -2.762 20.734 1 92.75 271 ALA A C 1
ATOM 2073 O O . ALA A 1 271 ? -20.938 -3.707 21.062 1 92.75 271 ALA A O 1
ATOM 2074 N N . LYS A 1 272 ? -20.594 -1.781 20.047 1 93.81 272 LYS A N 1
ATOM 2075 C CA . LYS A 1 272 ? -21.984 -1.679 19.609 1 93.81 272 LYS A CA 1
ATOM 2076 C C . LYS A 1 272 ? -22.328 -2.768 18.594 1 93.81 272 LYS A C 1
ATOM 2078 O O . LYS A 1 272 ? -23.406 -3.352 18.656 1 93.81 272 LYS A O 1
ATOM 2083 N N . ILE A 1 273 ? -21.438 -3.027 17.719 1 95.88 273 ILE A N 1
ATOM 2084 C CA . ILE A 1 273 ? -21.641 -4.082 16.734 1 95.88 273 ILE A CA 1
ATOM 2085 C C . ILE A 1 273 ? -21.812 -5.426 17.438 1 95.88 273 ILE A C 1
ATOM 2087 O O . ILE A 1 273 ? -22.719 -6.188 17.109 1 95.88 273 ILE A O 1
ATOM 2091 N N . ARG A 1 274 ? -21.016 -5.676 18.391 1 96 274 ARG A N 1
ATOM 2092 C CA . ARG A 1 274 ? -21.094 -6.914 19.156 1 96 274 ARG A CA 1
ATOM 2093 C C . ARG A 1 274 ? -22.469 -7.051 19.828 1 96 274 ARG A C 1
ATOM 2095 O O . ARG A 1 274 ? -23.094 -8.109 19.75 1 96 274 ARG A O 1
ATOM 2102 N N . GLU A 1 275 ? -22.859 -5.945 20.375 1 96.06 275 GLU A N 1
ATOM 2103 C CA . GLU A 1 275 ? -24.156 -5.926 21.047 1 96.06 275 GLU A CA 1
ATOM 2104 C C . GLU A 1 275 ? -25.297 -6.191 20.047 1 96.06 275 GLU A C 1
ATOM 2106 O O . GLU A 1 275 ? -26.172 -7.004 20.328 1 96.06 275 GLU A O 1
ATOM 2111 N N . ASP A 1 276 ? -25.219 -5.551 19 1 96.88 276 ASP A N 1
ATOM 2112 C CA . ASP A 1 276 ? -26.266 -5.672 17.984 1 96.88 276 ASP A CA 1
ATOM 2113 C C . ASP A 1 276 ? -26.312 -7.082 17.406 1 96.88 276 ASP A C 1
ATOM 2115 O O . ASP A 1 276 ? -27.391 -7.621 17.141 1 96.88 276 ASP A O 1
ATOM 2119 N N . LEU A 1 277 ? -25.234 -7.703 17.188 1 97 277 LEU A N 1
ATOM 2120 C CA . LEU A 1 277 ? -25.156 -9.07 16.672 1 97 277 LEU A CA 1
ATOM 2121 C C . LEU A 1 277 ? -25.734 -10.055 17.688 1 97 277 LEU A C 1
ATOM 2123 O O . LEU A 1 277 ? -26.469 -10.977 17.312 1 97 277 LEU A O 1
ATOM 2127 N N . ALA A 1 278 ? -25.391 -9.82 18.922 1 95.31 278 ALA A N 1
ATOM 2128 C CA . ALA A 1 278 ? -25.938 -10.664 19.984 1 95.31 278 ALA A CA 1
ATOM 2129 C C . ALA A 1 278 ? -27.453 -10.555 20.031 1 95.31 278 ALA A C 1
ATOM 2131 O O . ALA A 1 278 ? -28.156 -11.57 20.141 1 95.31 278 ALA A O 1
ATOM 2132 N N . ALA A 1 279 ? -27.906 -9.375 19.922 1 96.38 279 ALA A N 1
ATOM 2133 C CA . ALA A 1 279 ? -29.344 -9.117 19.938 1 96.38 279 ALA A CA 1
ATOM 2134 C C . ALA A 1 279 ? -30.031 -9.797 18.75 1 96.38 279 ALA A C 1
ATOM 2136 O O . ALA A 1 279 ? -31.188 -10.188 18.844 1 96.38 279 ALA A O 1
ATOM 2137 N N . ALA A 1 280 ? -29.281 -9.898 17.734 1 95.94 280 ALA A N 1
ATOM 2138 C CA . ALA A 1 280 ? -29.812 -10.523 16.531 1 95.94 280 ALA A CA 1
ATOM 2139 C C . ALA A 1 280 ? -29.703 -12.039 16.594 1 95.94 280 ALA A C 1
ATOM 2141 O O . ALA A 1 280 ? -30.094 -12.742 15.656 1 95.94 280 ALA A O 1
ATOM 2142 N N . GLY A 1 281 ? -29.109 -12.586 17.656 1 95.12 281 GLY A N 1
ATOM 2143 C CA . GLY A 1 281 ? -29.078 -14.016 17.891 1 95.12 281 GLY A CA 1
ATOM 2144 C C . GLY A 1 281 ? -27.797 -14.672 17.406 1 95.12 281 GLY A C 1
ATOM 2145 O O . GLY A 1 281 ? -27.719 -15.898 17.312 1 95.12 281 GLY A O 1
ATOM 2146 N N . VAL A 1 282 ? -26.828 -13.898 17.094 1 94.88 282 VAL A N 1
ATOM 2147 C CA . VAL A 1 282 ? -25.562 -14.438 16.625 1 94.88 282 VAL A CA 1
ATOM 2148 C C . VAL A 1 282 ? -24.766 -14.984 17.812 1 94.88 282 VAL A C 1
ATOM 2150 O O . VAL A 1 282 ? -24.672 -14.336 18.859 1 94.88 282 VAL A O 1
ATOM 2153 N N . ASP A 1 283 ? -24.25 -16.172 17.672 1 93.44 283 ASP A N 1
ATOM 2154 C CA . ASP A 1 283 ? -23.375 -16.75 18.672 1 93.44 283 ASP A CA 1
ATOM 2155 C C . ASP A 1 283 ? -22.141 -15.867 18.906 1 93.44 283 ASP A C 1
ATOM 2157 O O . ASP A 1 283 ? -21.406 -15.57 17.969 1 93.44 283 ASP A O 1
ATOM 2161 N N . PRO A 1 284 ? -21.938 -15.477 20.125 1 91.31 284 PRO A N 1
ATOM 2162 C CA . PRO A 1 284 ? -20.797 -14.609 20.438 1 91.31 284 PRO A CA 1
ATOM 2163 C C . PRO A 1 284 ? -19.469 -15.211 20 1 91.31 284 PRO A C 1
ATOM 2165 O O . PRO A 1 284 ? -18.531 -14.477 19.672 1 91.31 284 PRO A O 1
ATOM 2168 N N . ALA A 1 285 ? -19.422 -16.453 19.953 1 91.69 285 ALA A N 1
ATOM 2169 C CA . ALA A 1 285 ? -18.188 -17.125 19.547 1 91.69 285 ALA A CA 1
ATOM 2170 C C . ALA A 1 285 ? -17.844 -16.812 18.094 1 91.69 285 ALA A C 1
ATOM 2172 O O . ALA A 1 285 ? -16.656 -16.797 17.734 1 91.69 285 ALA A O 1
ATOM 2173 N N . LEU A 1 286 ? -18.828 -16.625 17.312 1 91.31 286 LEU A N 1
ATOM 2174 C CA . LEU A 1 286 ? -18.594 -16.312 15.898 1 91.31 286 LEU A CA 1
ATOM 2175 C C . LEU A 1 286 ? -17.906 -14.969 15.75 1 91.31 286 LEU A C 1
ATOM 2177 O O . LEU A 1 286 ? -17 -14.82 14.914 1 91.31 286 LEU A O 1
ATOM 2181 N N . PHE A 1 287 ? -18.234 -14.023 16.594 1 92.88 287 PHE A N 1
ATOM 2182 C CA . PHE A 1 287 ? -17.641 -12.695 16.5 1 92.88 287 PHE A CA 1
ATOM 2183 C C . PHE A 1 287 ? -16.219 -12.703 17.031 1 92.88 287 PHE A C 1
ATOM 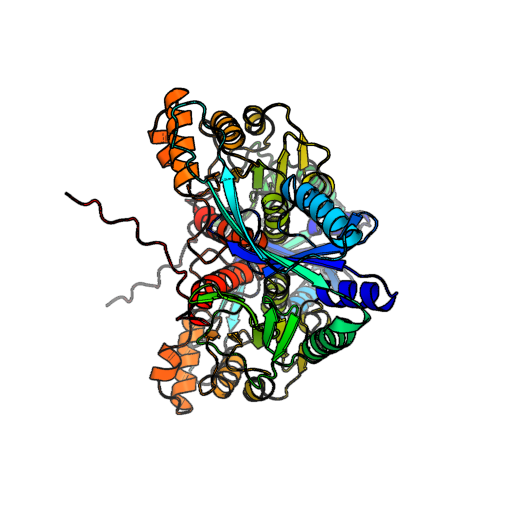2185 O O . PHE A 1 287 ? -15.383 -11.898 16.609 1 92.88 287 PHE A O 1
ATOM 2192 N N . GLU A 1 288 ? -15.945 -13.609 17.891 1 91.44 288 GLU A N 1
ATOM 2193 C CA . GLU A 1 288 ? -14.594 -13.711 18.453 1 91.44 288 GLU A CA 1
ATOM 2194 C C . GLU A 1 288 ? -13.586 -14.102 17.375 1 91.44 288 GLU A C 1
ATOM 2196 O O . GLU A 1 288 ? -12.383 -13.852 17.531 1 91.44 288 GLU A O 1
ATOM 2201 N N . ARG A 1 289 ? -14.078 -14.641 16.297 1 91.94 289 ARG A N 1
ATOM 2202 C CA . ARG A 1 289 ? -13.211 -15.062 15.195 1 91.94 289 ARG A CA 1
ATOM 2203 C C . ARG A 1 289 ? -12.992 -13.922 14.211 1 91.94 289 ARG A C 1
ATOM 2205 O O . ARG A 1 289 ? -12.156 -14.031 13.305 1 91.94 289 ARG A O 1
ATOM 2212 N N . VAL A 1 290 ? -13.742 -12.898 14.398 1 95.88 290 VAL A N 1
ATOM 2213 C CA . VAL A 1 290 ? -13.672 -11.758 13.492 1 95.88 290 VAL A CA 1
ATOM 2214 C C . VAL A 1 290 ? -12.508 -10.852 13.883 1 95.88 290 VAL A C 1
ATOM 2216 O O . VAL A 1 290 ? -12.281 -10.602 15.07 1 95.88 290 VAL A O 1
ATOM 2219 N N . TYR A 1 291 ? -11.742 -10.484 12.938 1 95.44 291 TYR A N 1
ATOM 2220 C CA . TYR A 1 291 ? -10.719 -9.484 13.188 1 95.44 291 TYR A CA 1
ATOM 2221 C C . TYR A 1 291 ? -11.336 -8.109 13.422 1 95.44 291 TYR A C 1
ATOM 2223 O O . TYR A 1 291 ? -11.781 -7.449 12.484 1 95.44 291 TYR A O 1
ATOM 2231 N N . ALA A 1 292 ? -11.344 -7.703 14.688 1 94.75 292 ALA A N 1
ATOM 2232 C CA . ALA A 1 292 ? -12.016 -6.48 15.125 1 94.75 292 ALA A CA 1
ATOM 2233 C C . ALA A 1 292 ? -11.242 -5.816 16.266 1 94.75 292 ALA A C 1
ATOM 2235 O O . ALA A 1 292 ? -11.242 -6.312 17.391 1 94.75 292 ALA A O 1
ATOM 2236 N N . PRO A 1 293 ? -10.641 -4.633 16.031 1 94.25 293 PRO A N 1
ATOM 2237 C CA . PRO A 1 293 ? -10.609 -3.922 14.75 1 94.25 293 PRO A CA 1
ATOM 2238 C C . PRO A 1 293 ? -9.766 -4.637 13.695 1 94.25 293 PRO A C 1
ATOM 2240 O O . PRO A 1 293 ? -8.82 -5.355 14.039 1 94.25 293 PRO A O 1
ATOM 2243 N N . ILE A 1 294 ? -10.102 -4.484 12.477 1 95.69 294 ILE A N 1
ATOM 2244 C CA . ILE A 1 294 ? -9.352 -5.051 11.359 1 95.69 294 ILE A CA 1
ATOM 2245 C C . ILE A 1 294 ? -8.047 -4.281 11.172 1 95.69 294 ILE A C 1
ATOM 2247 O O . ILE A 1 294 ? -7.992 -3.07 11.398 1 95.69 294 ILE A O 1
ATOM 2251 N N . GLY A 1 295 ? -7.016 -5.004 10.75 1 93.38 295 GLY A N 1
ATOM 2252 C CA . GLY A 1 295 ? -5.73 -4.391 10.445 1 93.38 295 GLY A CA 1
ATOM 2253 C C . GLY A 1 295 ? -4.695 -4.609 11.531 1 93.38 295 GLY A C 1
ATOM 2254 O O . GLY A 1 295 ? -5.043 -4.816 12.695 1 93.38 295 GLY A O 1
ATOM 2255 N N . LEU A 1 296 ? -3.436 -4.559 11.18 1 90.06 296 LEU A N 1
ATOM 2256 C CA . LEU A 1 296 ? -2.359 -4.617 12.164 1 90.06 296 LEU A CA 1
ATOM 2257 C C . LEU A 1 296 ? -2.256 -3.309 12.938 1 90.06 296 LEU A C 1
ATOM 2259 O O . LEU A 1 296 ? -2.502 -2.234 12.383 1 90.06 296 LEU A O 1
ATOM 2263 N N . PRO A 1 297 ? -1.909 -3.42 14.227 1 81.69 297 PRO A N 1
ATOM 2264 C CA . PRO A 1 297 ? -1.754 -2.195 15.016 1 81.69 297 PRO A CA 1
ATOM 2265 C C . PRO A 1 297 ? -0.652 -1.284 14.477 1 81.69 297 PRO A C 1
ATOM 2267 O O . PRO A 1 297 ? 0.495 -1.714 14.336 1 81.69 297 PRO A O 1
ATOM 2270 N N . MET A 1 298 ? -1.037 -0.047 14.094 1 77.81 298 MET A N 1
ATOM 2271 C CA . MET A 1 298 ? -0.139 1.006 13.625 1 77.81 298 MET A CA 1
ATOM 2272 C C . MET A 1 298 ? -0.868 2.342 13.539 1 77.81 298 MET A C 1
ATOM 2274 O O . MET A 1 298 ? -2.08 2.408 13.758 1 77.81 298 MET A O 1
ATOM 2278 N N . THR A 1 299 ? -0.036 3.359 13.344 1 69.94 299 THR A N 1
ATOM 2279 C CA . THR A 1 299 ? -0.678 4.637 13.055 1 69.94 299 THR A CA 1
ATOM 2280 C C . THR A 1 299 ? -1.417 4.582 11.727 1 69.94 299 THR A C 1
ATOM 2282 O O . THR A 1 299 ? -0.807 4.344 10.68 1 69.94 299 THR A O 1
ATOM 2285 N N . SER A 1 300 ? -2.68 4.719 11.719 1 70.19 300 SER A N 1
ATOM 2286 C CA . SER A 1 300 ? -3.512 4.613 10.523 1 70.19 300 SER A CA 1
ATOM 2287 C C . SER A 1 300 ? -4.699 5.566 10.594 1 70.19 300 SER A C 1
ATOM 2289 O O . SER A 1 300 ? -5.84 5.133 10.781 1 70.19 300 SER A O 1
ATOM 2291 N N . ASN A 1 301 ? -4.395 6.801 10.195 1 73.81 301 ASN A N 1
ATOM 2292 C CA . ASN A 1 301 ? -5.406 7.836 10.398 1 73.81 301 ASN A CA 1
ATOM 2293 C C . ASN A 1 301 ? -6.043 8.258 9.078 1 73.81 301 ASN A C 1
ATOM 2295 O O . ASN A 1 301 ? -7.055 8.961 9.07 1 73.81 301 ASN A O 1
ATOM 2299 N N . THR A 1 302 ? -5.457 7.879 8.023 1 82 302 THR A N 1
ATOM 2300 C CA . THR A 1 302 ? -5.992 8.188 6.699 1 82 302 THR A CA 1
ATOM 2301 C C . THR A 1 302 ? -6.441 6.914 5.988 1 82 302 THR A C 1
ATOM 2303 O O . THR A 1 302 ? -6.016 5.812 6.344 1 82 302 THR A O 1
ATOM 2306 N N . PRO A 1 303 ? -7.34 7.047 4.992 1 88.44 303 PRO A N 1
ATOM 2307 C CA . PRO A 1 303 ? -7.754 5.875 4.219 1 88.44 303 PRO A CA 1
ATOM 2308 C C . PRO A 1 303 ? -6.57 5.062 3.693 1 88.44 303 PRO A C 1
ATOM 2310 O O . PRO A 1 303 ? -6.586 3.832 3.754 1 88.44 303 PRO A O 1
ATOM 2313 N N . GLU A 1 304 ? -5.547 5.758 3.256 1 92.69 304 GLU A N 1
ATOM 2314 C CA . GLU A 1 304 ? -4.367 5.105 2.701 1 92.69 304 GLU A CA 1
ATOM 2315 C C . GLU A 1 304 ? -3.602 4.34 3.777 1 92.69 304 GLU A C 1
ATOM 2317 O O . GLU A 1 304 ? -3.129 3.227 3.537 1 92.69 304 GLU A O 1
ATOM 2322 N N . GLU A 1 305 ? -3.48 4.957 4.957 1 91.75 305 GLU A N 1
ATOM 2323 C CA . GLU A 1 305 ? -2.791 4.297 6.062 1 91.75 305 GLU A CA 1
ATOM 2324 C C . GLU A 1 305 ? -3.576 3.09 6.562 1 91.75 305 GLU A C 1
ATOM 2326 O O . GLU A 1 305 ? -2.996 2.041 6.848 1 91.75 305 GLU A O 1
ATOM 2331 N N . ILE A 1 306 ? -4.855 3.26 6.645 1 91.94 306 ILE A N 1
ATOM 2332 C CA . ILE A 1 306 ? -5.73 2.162 7.043 1 91.94 306 ILE A CA 1
ATOM 2333 C C . ILE A 1 306 ? -5.59 1.005 6.055 1 91.94 306 ILE A C 1
ATOM 2335 O O . ILE A 1 306 ? -5.512 -0.157 6.461 1 91.94 306 ILE A O 1
ATOM 2339 N N . ALA A 1 307 ? -5.562 1.309 4.762 1 96.56 307 ALA A N 1
ATOM 2340 C CA . ALA A 1 307 ? -5.406 0.3 3.717 1 96.56 307 ALA A CA 1
ATOM 2341 C C . ALA A 1 307 ? -4.129 -0.508 3.92 1 96.56 307 ALA A C 1
ATOM 2343 O O . ALA A 1 307 ? -4.129 -1.731 3.762 1 96.56 307 ALA A O 1
ATOM 2344 N N . ILE A 1 308 ? -3.043 0.182 4.277 1 96.38 308 ILE A N 1
ATOM 2345 C CA . ILE A 1 308 ? -1.776 -0.503 4.512 1 96.38 308 ILE A CA 1
ATOM 2346 C C . ILE A 1 308 ? -1.908 -1.434 5.715 1 96.38 308 ILE A C 1
ATOM 2348 O O . ILE A 1 308 ? -1.438 -2.574 5.68 1 96.38 308 ILE A O 1
ATOM 2352 N N . SER A 1 309 ? -2.527 -0.951 6.793 1 94.88 309 SER A N 1
ATOM 2353 C CA . SER A 1 309 ? -2.742 -1.74 8 1 94.88 309 SER A CA 1
ATOM 2354 C C . SER A 1 309 ? -3.504 -3.025 7.695 1 94.88 309 SER A C 1
ATOM 2356 O O . SER A 1 309 ? -3.1 -4.109 8.125 1 94.88 309 SER A O 1
ATOM 2358 N N . ILE A 1 310 ? -4.543 -2.91 6.918 1 96.62 310 ILE A N 1
ATOM 2359 C CA . ILE A 1 310 ? -5.387 -4.055 6.586 1 96.62 310 ILE A CA 1
ATOM 2360 C C . ILE A 1 310 ? -4.633 -4.996 5.652 1 96.62 310 ILE A C 1
ATOM 2362 O O . ILE A 1 310 ? -4.641 -6.215 5.852 1 96.62 310 ILE A O 1
ATOM 2366 N N . ALA A 1 311 ? -3.996 -4.441 4.633 1 96.62 311 ALA A N 1
ATOM 2367 C CA . ALA A 1 311 ? -3.221 -5.262 3.709 1 96.62 311 ALA A CA 1
ATOM 2368 C C . ALA A 1 311 ? -2.146 -6.055 4.449 1 96.62 311 ALA A C 1
ATOM 2370 O O . ALA A 1 311 ? -1.921 -7.23 4.152 1 96.62 311 ALA A O 1
ATOM 2371 N N . ALA A 1 312 ? -1.466 -5.398 5.395 1 94 312 ALA A N 1
ATOM 2372 C CA . ALA A 1 312 ? -0.441 -6.07 6.191 1 94 312 ALA A CA 1
ATOM 2373 C C . ALA A 1 312 ? -1.028 -7.254 6.953 1 94 312 ALA A C 1
ATOM 2375 O O . ALA A 1 312 ? -0.423 -8.328 7.008 1 94 312 ALA A O 1
ATOM 2376 N N . GLU A 1 313 ? -2.172 -7.07 7.508 1 93.75 313 GLU A N 1
ATOM 2377 C CA . GLU A 1 313 ? -2.83 -8.148 8.234 1 93.75 313 GLU A CA 1
ATOM 2378 C C . GLU A 1 313 ? -3.209 -9.297 7.297 1 93.75 313 GLU A C 1
ATOM 2380 O O . GLU A 1 313 ? -3.023 -10.469 7.633 1 93.75 313 GLU A O 1
ATOM 2385 N N . LEU A 1 314 ? -3.75 -8.961 6.125 1 94 314 LEU A N 1
ATOM 2386 C CA . LEU A 1 314 ? -4.113 -9.977 5.148 1 94 314 LEU A CA 1
ATOM 2387 C C . LEU A 1 314 ? -2.893 -10.797 4.73 1 94 314 LEU A C 1
ATOM 2389 O O . LEU A 1 314 ? -2.967 -12.016 4.613 1 94 314 LEU A O 1
ATOM 2393 N N . LEU A 1 315 ? -1.777 -10.117 4.492 1 90.94 315 LEU A N 1
ATOM 2394 C CA . LEU A 1 315 ? -0.548 -10.797 4.098 1 90.94 315 LEU A CA 1
ATOM 2395 C C . LEU A 1 315 ? -0.059 -11.719 5.207 1 90.94 315 LEU A C 1
ATOM 2397 O O . LEU A 1 315 ? 0.459 -12.805 4.934 1 90.94 315 LEU A O 1
ATOM 2401 N N . ARG A 1 316 ? -0.203 -11.266 6.438 1 87.25 316 ARG A N 1
ATOM 2402 C CA . ARG A 1 316 ? 0.185 -12.094 7.578 1 87.25 316 ARG A CA 1
ATOM 2403 C C . ARG A 1 316 ? -0.692 -13.336 7.676 1 87.25 316 ARG A C 1
ATOM 2405 O O . ARG A 1 316 ? -0.202 -14.422 7.98 1 87.25 316 ARG A O 1
ATOM 2412 N N . GLU A 1 317 ? -1.99 -13.18 7.367 1 85.19 317 GLU A N 1
ATOM 2413 C CA . GLU A 1 317 ? -2.961 -14.25 7.578 1 85.19 317 GLU A CA 1
ATOM 2414 C C . GLU A 1 317 ? -3.074 -15.141 6.344 1 85.19 317 GLU A C 1
ATOM 2416 O O . GLU A 1 317 ? -3.701 -16.203 6.391 1 85.19 317 GLU A O 1
ATOM 2421 N N . ARG A 1 318 ? -2.559 -14.719 5.246 1 80.19 318 ARG A N 1
ATOM 2422 C CA . ARG A 1 318 ? -2.695 -15.438 3.982 1 80.19 318 ARG A CA 1
ATOM 2423 C C . ARG A 1 318 ? -2.139 -16.859 4.094 1 80.19 318 ARG A C 1
ATOM 2425 O O . ARG A 1 318 ? -2.617 -17.766 3.42 1 80.19 318 ARG A O 1
ATOM 2432 N N . GLU A 1 319 ? -1.165 -16.984 4.98 1 71 319 GLU A N 1
ATOM 2433 C CA . GLU A 1 319 ? -0.598 -18.328 5.152 1 71 319 GLU A CA 1
ATOM 2434 C C . GLU A 1 319 ? -1.643 -19.297 5.676 1 71 319 GLU A C 1
ATOM 2436 O O . GLU A 1 319 ? -1.528 -20.516 5.465 1 71 319 GLU A O 1
ATOM 2441 N N . THR A 1 320 ? -2.67 -18.734 6.23 1 72.44 320 THR A N 1
ATOM 2442 C CA . THR A 1 320 ? -3.711 -19.594 6.777 1 72.44 320 THR A CA 1
ATOM 2443 C C . THR A 1 320 ? -4.602 -20.141 5.668 1 72.44 320 THR A C 1
ATOM 2445 O O . THR A 1 320 ? -5.297 -21.141 5.859 1 72.44 320 THR A O 1
ATOM 2448 N N . LEU A 1 321 ? -4.582 -19.453 4.547 1 76.12 321 LEU A N 1
ATOM 2449 C CA . LEU A 1 321 ? -5.383 -19.938 3.424 1 76.12 321 LEU A CA 1
ATOM 2450 C C . LEU A 1 321 ? -4.863 -21.281 2.92 1 76.12 321 LEU A C 1
ATOM 2452 O O . LEU A 1 321 ? -5.648 -22.125 2.496 1 76.12 321 LEU A O 1
ATOM 2456 N N . PHE A 1 322 ? -3.5 -21.406 2.973 1 70 322 PHE A N 1
ATOM 2457 C CA . PHE A 1 322 ? -2.893 -22.656 2.547 1 70 322 PHE A CA 1
ATOM 2458 C C . PHE A 1 322 ? -2.049 -23.266 3.666 1 70 322 PHE A C 1
ATOM 2460 O O . PHE A 1 322 ? -0.817 -23.219 3.609 1 70 322 PHE A O 1
ATOM 2467 N N . PRO A 1 323 ? -2.707 -23.609 4.785 1 61.5 323 PRO A N 1
ATOM 2468 C CA . PRO A 1 323 ? -1.991 -24.078 5.977 1 61.5 323 PRO A CA 1
ATOM 2469 C C . PRO A 1 323 ? -0.989 -25.188 5.664 1 61.5 323 PRO A C 1
ATOM 2471 O O . PRO A 1 323 ? 0.045 -25.297 6.328 1 61.5 323 PRO A O 1
ATOM 2474 N N . HIS A 1 324 ? -1.24 -26.219 4.887 1 54.5 324 HIS A N 1
ATOM 2475 C CA . HIS A 1 324 ? -0.365 -27.359 4.652 1 54.5 324 HIS A CA 1
ATOM 2476 C C . HIS A 1 324 ? 0.696 -27.031 3.604 1 54.5 324 HIS A C 1
ATOM 2478 O O . HIS A 1 324 ? 1.476 -27.906 3.213 1 54.5 324 HIS A O 1
ATOM 2484 N N . ALA A 1 325 ? 0.704 -25.953 3.209 1 50.59 325 ALA A N 1
ATOM 2485 C CA . ALA A 1 325 ? 1.707 -25.578 2.215 1 50.59 325 ALA A CA 1
ATOM 2486 C C . ALA A 1 325 ? 3.014 -25.156 2.885 1 50.59 325 ALA A C 1
ATOM 2488 O O . ALA A 1 325 ? 3.355 -23.969 2.914 1 50.59 325 ALA A O 1
ATOM 2489 N N . LYS A 1 326 ? 3.256 -25.734 4.16 1 46.66 326 LYS A N 1
ATOM 2490 C CA . LYS A 1 326 ? 4.531 -25.391 4.781 1 46.66 326 LYS A CA 1
ATOM 2491 C C . LYS A 1 326 ? 5.68 -25.516 3.781 1 46.66 326 LYS A C 1
ATOM 2493 O O . LYS A 1 326 ? 5.801 -26.531 3.09 1 46.66 326 LYS A O 1
ATOM 2498 N N . PRO A 1 327 ? 6.293 -24.328 3.623 1 40.97 327 PRO A N 1
ATOM 2499 C CA . PRO A 1 327 ? 7.488 -24.594 2.814 1 40.97 327 PRO A CA 1
ATOM 2500 C C . PRO A 1 327 ? 8.328 -25.75 3.354 1 40.97 327 PRO A C 1
ATOM 2502 O O . PRO A 1 327 ? 8.328 -26 4.559 1 40.97 327 PRO A O 1
ATOM 2505 N N . ALA A 1 328 ? 8.547 -26.734 2.654 1 32.72 328 ALA A N 1
ATOM 2506 C CA . ALA A 1 328 ? 9.578 -27.703 3.033 1 32.72 328 ALA A CA 1
ATOM 2507 C C . ALA A 1 328 ? 10.82 -26.984 3.562 1 32.72 328 ALA A C 1
ATOM 2509 O O . ALA A 1 328 ? 11.555 -26.359 2.801 1 32.72 328 ALA A O 1
ATOM 2510 N N . ARG A 1 329 ? 10.789 -26.312 4.691 1 34.66 329 ARG A N 1
ATOM 2511 C CA . ARG A 1 329 ? 12.086 -25.859 5.195 1 34.66 329 ARG A CA 1
ATOM 2512 C C . ARG A 1 329 ? 13.117 -26.984 5.145 1 34.66 329 ARG A C 1
ATOM 2514 O O . ARG A 1 329 ? 12.883 -28.078 5.684 1 34.66 329 ARG A O 1
ATOM 2521 N N . PRO A 1 330 ? 14.062 -26.891 4.375 1 31.56 330 PRO A N 1
ATOM 2522 C CA . PRO A 1 330 ? 15.086 -27.906 4.613 1 31.56 330 PRO A CA 1
ATOM 2523 C C . PRO A 1 330 ? 15.586 -27.906 6.055 1 31.56 330 PRO A C 1
ATOM 2525 O O . PRO A 1 330 ? 15.766 -26.844 6.656 1 31.56 330 PRO A O 1
ATOM 2528 N N . GLN A 1 331 ? 15.172 -28.859 6.945 1 29.89 331 GLN A N 1
ATOM 2529 C CA . GLN A 1 331 ? 15.812 -29.094 8.234 1 29.89 331 GLN A CA 1
ATOM 2530 C C . GLN A 1 331 ? 17.328 -28.953 8.125 1 29.89 331 GLN A C 1
ATOM 2532 O O . GLN A 1 331 ? 17.938 -29.438 7.176 1 29.89 331 GLN A O 1
ATOM 2537 N N . PRO A 1 332 ? 17.891 -27.859 8.711 1 31.64 332 PRO A N 1
ATOM 2538 C CA . PRO A 1 332 ? 19.359 -27.984 8.766 1 31.64 332 PRO A CA 1
ATOM 2539 C C . PRO A 1 332 ? 19.797 -29.406 9.125 1 31.64 332 PRO A C 1
ATOM 2541 O O . PRO A 1 332 ? 19.078 -30.125 9.805 1 31.64 332 PRO A O 1
ATOM 2544 N N . PRO A 1 333 ? 20.641 -30.031 8.359 1 30.73 333 PRO A N 1
ATOM 2545 C CA . PRO A 1 333 ? 21.141 -31.312 8.836 1 30.73 333 PRO A CA 1
ATOM 2546 C C . PRO A 1 333 ? 21.516 -31.281 10.312 1 30.73 333 PRO A C 1
ATOM 2548 O O . PRO A 1 333 ? 21.906 -30.234 10.836 1 30.73 333 PRO A O 1
ATOM 2551 N N . GLU A 1 334 ? 20.953 -32.156 11.141 1 27.34 334 GLU A N 1
ATOM 2552 C CA . GLU A 1 334 ? 21.375 -32.406 12.508 1 27.34 334 GLU A CA 1
ATOM 2553 C C . GLU A 1 334 ? 22.891 -32.469 12.625 1 27.34 334 GLU A C 1
ATOM 2555 O O . GLU A 1 334 ? 23.547 -33.188 11.852 1 27.34 334 GLU A O 1
ATOM 2560 N N . ALA A 1 335 ? 23.516 -31.531 13.219 1 27.94 335 ALA A N 1
ATOM 2561 C CA . ALA A 1 335 ? 24.875 -31.781 13.648 1 27.94 335 ALA A CA 1
ATOM 2562 C C . ALA A 1 335 ? 25 -33.156 14.312 1 27.94 335 ALA A C 1
ATOM 2564 O O . ALA A 1 335 ? 24.312 -33.438 15.297 1 27.94 335 ALA A O 1
ATOM 2565 N N . SER A 1 336 ? 25.219 -34.188 13.539 1 24.03 336 SER A N 1
ATOM 2566 C CA . SER A 1 336 ? 25.797 -35.312 14.234 1 24.03 336 SER A CA 1
ATOM 2567 C C . SER A 1 336 ? 26.922 -34.875 15.18 1 24.03 336 SER A C 1
ATOM 2569 O O . SER A 1 336 ? 27.734 -34.031 14.828 1 24.03 336 SER A O 1
ATOM 2571 N N . GLY A 1 337 ? 26.891 -35.312 16.5 1 22.72 337 GLY A N 1
ATOM 2572 C CA . GLY A 1 337 ? 28.094 -35.625 17.266 1 22.72 337 GLY A CA 1
ATOM 2573 C C . GLY A 1 337 ? 29.094 -36.469 16.516 1 22.72 337 GLY A C 1
ATOM 2574 O O . GLY A 1 337 ? 28.719 -37.219 15.602 1 22.72 337 GLY A O 1
ATOM 2575 N N . MET B 1 1 ? -0.187 19.688 -1.548 1 50.5 1 MET B N 1
ATOM 2576 C CA . MET B 1 1 ? 0.39 20.922 -2.059 1 50.5 1 MET B CA 1
ATOM 2577 C C . MET B 1 1 ? -0.625 21.703 -2.896 1 50.5 1 MET B C 1
ATOM 2579 O O . MET B 1 1 ? -0.668 22.922 -2.852 1 50.5 1 MET B O 1
ATOM 2583 N N . GLN B 1 2 ? -1.629 20.766 -3.275 1 76.56 2 GLN B N 1
ATOM 2584 C CA . GLN B 1 2 ? -2.545 21.297 -4.281 1 76.56 2 GLN B CA 1
ATOM 2585 C C . GLN B 1 2 ? -3.562 22.25 -3.656 1 76.56 2 GLN B C 1
ATOM 2587 O O . GLN B 1 2 ? -3.979 23.219 -4.285 1 76.56 2 GLN B O 1
ATOM 2592 N N . PHE B 1 3 ? -3.648 22.203 -2.352 1 90.19 3 PHE B N 1
ATOM 2593 C CA . PHE B 1 3 ? -4.68 23.016 -1.717 1 90.19 3 PHE B CA 1
ATOM 2594 C C . PHE B 1 3 ? -4.27 24.484 -1.691 1 90.19 3 PHE B C 1
ATOM 2596 O O . PHE B 1 3 ? -5.004 25.344 -2.178 1 90.19 3 PHE B O 1
ATOM 2603 N N . TRP B 1 4 ? -3.084 24.797 -1.256 1 94.44 4 TRP B N 1
ATOM 2604 C CA . TRP B 1 4 ? -2.633 26.172 -1.08 1 94.44 4 TRP B CA 1
ATOM 2605 C C . TRP B 1 4 ? -2.447 26.859 -2.428 1 94.44 4 TRP B C 1
ATOM 2607 O O . TRP B 1 4 ? -2.73 28.047 -2.566 1 94.44 4 TRP B O 1
ATOM 2617 N N . THR B 1 5 ? -1.999 26.094 -3.338 1 94.75 5 THR B N 1
ATOM 2618 C CA . THR B 1 5 ? -1.831 26.641 -4.68 1 94.75 5 THR B CA 1
ATOM 2619 C C . THR B 1 5 ? -3.178 27.047 -5.27 1 94.75 5 THR B C 1
ATOM 2621 O O . THR B 1 5 ? -3.312 28.141 -5.832 1 94.75 5 THR B O 1
ATOM 2624 N N . THR B 1 6 ? -4.145 26.188 -5.113 1 95.19 6 THR B N 1
ATOM 2625 C CA . THR B 1 6 ? -5.48 26.469 -5.625 1 95.19 6 THR B CA 1
ATOM 2626 C C . THR B 1 6 ? -6.09 27.672 -4.898 1 95.19 6 THR B C 1
ATOM 2628 O O . THR B 1 6 ? -6.723 28.516 -5.523 1 95.19 6 THR B O 1
ATOM 2631 N N . LEU B 1 7 ? -5.93 27.719 -3.607 1 97.06 7 LEU B N 1
ATOM 2632 C CA . LEU B 1 7 ? -6.434 28.844 -2.82 1 97.06 7 LEU B CA 1
ATOM 2633 C C . LEU B 1 7 ? -5.758 30.141 -3.24 1 97.06 7 LEU B C 1
ATOM 2635 O O . LEU B 1 7 ? -6.422 31.172 -3.373 1 97.06 7 LEU B O 1
ATOM 2639 N N . LEU B 1 8 ? -4.453 30.062 -3.455 1 97.19 8 LEU B N 1
ATOM 2640 C CA . LEU B 1 8 ? -3.707 31.219 -3.906 1 97.19 8 LEU B CA 1
ATOM 2641 C C . LEU B 1 8 ? -4.246 31.734 -5.238 1 97.19 8 LEU B C 1
ATOM 2643 O O . LEU B 1 8 ? -4.469 32.938 -5.402 1 97.19 8 LEU B O 1
ATOM 2647 N N . GLU B 1 9 ? -4.441 30.828 -6.141 1 96.69 9 GLU B N 1
ATOM 2648 C CA . GLU B 1 9 ? -4.973 31.188 -7.449 1 96.69 9 GLU B CA 1
ATOM 2649 C C . GLU B 1 9 ? -6.32 31.891 -7.32 1 96.69 9 GLU B C 1
ATOM 2651 O O . GLU B 1 9 ? -6.574 32.875 -8.008 1 96.69 9 GLU B O 1
ATOM 2656 N N . HIS B 1 10 ? -7.102 31.391 -6.48 1 97.25 10 HIS B N 1
ATOM 2657 C CA . HIS B 1 10 ? -8.398 32 -6.254 1 97.25 10 HIS B CA 1
ATOM 2658 C C . HIS B 1 10 ? -8.25 33.406 -5.684 1 97.25 10 HIS B C 1
ATOM 2660 O O . HIS B 1 10 ? -8.891 34.344 -6.156 1 97.25 10 HIS B O 1
ATOM 2666 N N . LEU B 1 11 ? -7.457 33.625 -4.68 1 97.25 11 LEU B N 1
ATOM 2667 C CA . LEU B 1 11 ? -7.258 34.938 -4.062 1 97.25 11 LEU B CA 1
ATOM 2668 C C . LEU B 1 11 ? -6.684 35.938 -5.062 1 97.25 11 LEU B C 1
ATOM 2670 O O . LEU B 1 11 ? -6.98 37.125 -4.996 1 97.25 11 LEU B O 1
ATOM 2674 N N . GLU B 1 12 ? -5.852 35.406 -5.914 1 97.12 12 GLU B N 1
ATOM 2675 C CA . GLU B 1 12 ? -5.238 36.281 -6.93 1 97.12 12 GLU B CA 1
ATOM 2676 C C . GLU B 1 12 ? -6.281 36.812 -7.891 1 97.12 12 GLU B C 1
ATOM 2678 O O . GLU B 1 12 ? -6.055 37.844 -8.547 1 97.12 12 GLU B O 1
ATOM 2683 N N . SER B 1 13 ? -7.383 36.188 -7.973 1 96.62 13 SER B N 1
ATOM 2684 C CA . SER B 1 13 ? -8.469 36.688 -8.805 1 96.62 13 SER B CA 1
ATOM 2685 C C . SER B 1 13 ? -9.195 37.844 -8.125 1 96.62 13 SER B C 1
ATOM 2687 O O . SER B 1 13 ? -10.078 38.469 -8.719 1 96.62 13 SER B O 1
ATOM 2689 N N . GLY B 1 14 ? -8.883 38.125 -6.859 1 96.25 14 GLY B N 1
ATOM 2690 C CA . GLY B 1 14 ? -9.422 39.25 -6.152 1 96.25 14 GLY B CA 1
ATOM 2691 C C . GLY B 1 14 ? -10.617 38.906 -5.277 1 96.25 14 GLY B C 1
ATOM 2692 O O . GLY B 1 14 ? -11.273 39.812 -4.738 1 96.25 14 GLY B O 1
ATOM 2693 N N . GLU B 1 15 ? -10.891 37.656 -5.129 1 96.5 15 GLU B N 1
ATOM 2694 C CA . GLU B 1 15 ? -12.047 37.219 -4.336 1 96.5 15 GLU B CA 1
ATOM 2695 C C . GLU B 1 15 ? -11.609 36.562 -3.031 1 96.5 15 GLU B C 1
ATOM 2697 O O . GLU B 1 15 ? -10.625 35.844 -3.004 1 96.5 15 GLU B O 1
ATOM 2702 N N . PRO B 1 16 ? -12.383 36.875 -1.979 1 97.25 16 PRO B N 1
ATOM 2703 C CA . PRO B 1 16 ? -12.062 36.25 -0.702 1 97.25 16 PRO B CA 1
ATOM 2704 C C . PRO B 1 16 ? -12.492 34.781 -0.659 1 97.25 16 PRO B C 1
ATOM 2706 O O . PRO B 1 16 ? -13.211 34.312 -1.545 1 97.25 16 PRO B O 1
ATOM 2709 N N . ALA B 1 17 ? -11.984 34.062 0.31 1 97.94 17 ALA B N 1
ATOM 2710 C CA . ALA B 1 17 ? -12.344 32.656 0.51 1 97.94 17 ALA B CA 1
ATOM 2711 C C . ALA B 1 17 ? -12.516 32.344 1.994 1 97.94 17 ALA B C 1
ATOM 2713 O O . ALA B 1 17 ? -11.781 32.844 2.834 1 97.94 17 ALA B O 1
ATOM 2714 N N . PHE B 1 18 ? -13.508 31.578 2.285 1 97.69 18 PHE B N 1
ATOM 2715 C CA . PHE B 1 18 ? -13.695 31.016 3.613 1 97.69 18 PHE B CA 1
ATOM 2716 C C . PHE B 1 18 ? -12.914 29.703 3.748 1 97.69 18 PHE B C 1
ATOM 2718 O O . PHE B 1 18 ? -13.094 28.781 2.945 1 97.69 18 PHE B O 1
ATOM 2725 N N . VAL B 1 19 ? -12.016 29.609 4.762 1 97.38 19 VAL B N 1
ATOM 2726 C CA . VAL B 1 19 ? -11.102 28.469 4.867 1 97.38 19 VAL B CA 1
ATOM 2727 C C . VAL B 1 19 ? -11.422 27.672 6.125 1 97.38 19 VAL B C 1
ATOM 2729 O O . VAL B 1 19 ? -11.688 28.234 7.184 1 97.38 19 VAL B O 1
ATOM 2732 N N . GLY B 1 20 ? -11.492 26.391 5.973 1 95 20 GLY B N 1
ATOM 2733 C CA . GLY B 1 20 ? -11.586 25.438 7.074 1 95 20 GLY B CA 1
ATOM 2734 C C . GLY B 1 20 ? -10.391 24.516 7.168 1 95 20 GLY B C 1
ATOM 2735 O O . GLY B 1 20 ? -10 23.891 6.176 1 95 20 GLY B O 1
ATOM 2736 N N . LEU B 1 21 ? -9.766 24.453 8.375 1 94.38 21 LEU B N 1
ATOM 2737 C CA . LEU B 1 21 ? -8.633 23.578 8.656 1 94.38 21 LEU B CA 1
ATOM 2738 C C . LEU B 1 21 ? -8.969 22.594 9.773 1 94.38 21 LEU B C 1
ATOM 2740 O O . LEU B 1 21 ? -9.484 22.984 10.82 1 94.38 21 LEU B O 1
ATOM 2744 N N . VAL B 1 22 ? -8.695 21.312 9.555 1 89.56 22 VAL B N 1
ATOM 2745 C CA . VAL B 1 22 ? -8.898 20.344 10.617 1 89.56 22 VAL B CA 1
ATOM 2746 C C . VAL B 1 22 ? -7.68 20.344 11.547 1 89.56 22 VAL B C 1
ATOM 2748 O O . VAL B 1 22 ? -6.582 19.953 11.133 1 89.56 22 VAL B O 1
ATOM 2751 N N . ALA B 1 23 ? -7.922 20.734 12.789 1 90.31 23 ALA B N 1
ATOM 2752 C CA . ALA B 1 23 ? -6.844 20.875 13.758 1 90.31 23 ALA B CA 1
ATOM 2753 C C . ALA B 1 23 ? -6.648 19.594 14.562 1 90.31 23 ALA B C 1
ATOM 2755 O O . ALA B 1 23 ? -5.551 19.328 15.062 1 90.31 23 ALA B O 1
ATOM 2756 N N . ASP B 1 24 ? -7.703 18.891 14.727 1 82.81 24 ASP B N 1
ATOM 2757 C CA . ASP B 1 24 ? -7.66 17.688 15.547 1 82.81 24 ASP B CA 1
ATOM 2758 C C . ASP B 1 24 ? -8.805 16.75 15.195 1 82.81 24 ASP B C 1
ATOM 2760 O O . ASP B 1 24 ? -9.82 17.172 14.633 1 82.81 24 ASP B O 1
ATOM 2764 N N . ASN B 1 25 ? -8.508 15.508 15.43 1 74.25 25 ASN B N 1
ATOM 2765 C CA . ASN B 1 25 ? -9.562 14.516 15.258 1 74.25 25 ASN B CA 1
ATOM 2766 C C . ASN B 1 25 ? -9.328 13.289 16.125 1 74.25 25 ASN B C 1
ATOM 2768 O O . ASN B 1 25 ? -8.188 13 16.516 1 74.25 25 ASN B O 1
ATOM 2772 N N . THR B 1 26 ? -10.414 12.82 16.672 1 63.84 26 THR B N 1
ATOM 2773 C CA . THR B 1 26 ? -10.289 11.523 17.328 1 63.84 26 THR B CA 1
ATOM 2774 C C . THR B 1 26 ? -10.141 10.406 16.281 1 63.84 26 THR B C 1
ATOM 2776 O O . THR B 1 26 ? -10.477 10.602 15.117 1 63.84 26 THR B O 1
ATOM 2779 N N . ALA B 1 27 ? -9.594 9.273 16.844 1 56.62 27 ALA B N 1
ATOM 2780 C CA . ALA B 1 27 ? -9.422 8.086 16 1 56.62 27 ALA B CA 1
ATOM 2781 C C . ALA B 1 27 ? -10.727 7.715 15.305 1 56.62 27 ALA B C 1
ATOM 2783 O O . ALA B 1 27 ? -11.805 7.809 15.898 1 56.62 27 ALA B O 1
ATOM 2784 N N . HIS B 1 28 ? -10.875 7.656 14.023 1 52.75 28 HIS B N 1
ATOM 2785 C CA . HIS B 1 28 ? -11.961 7.156 13.188 1 52.75 28 HIS B CA 1
ATOM 2786 C C . HIS B 1 28 ? -12.906 8.281 12.781 1 52.75 28 HIS B C 1
ATOM 2788 O O . HIS B 1 28 ? -14.016 8.023 12.312 1 52.75 28 HIS B O 1
ATOM 2794 N N . SER B 1 29 ? -12.484 9.469 13.102 1 51.81 29 SER B N 1
ATOM 2795 C CA . SER B 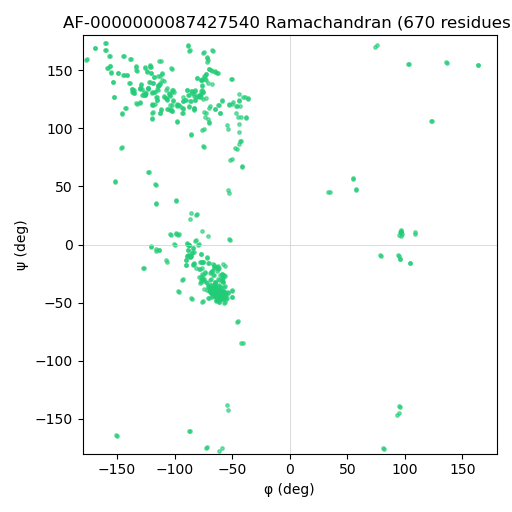1 29 ? -13.281 10.57 12.578 1 51.81 29 SER B CA 1
ATOM 2796 C C . SER B 1 29 ? -13.055 10.75 11.078 1 51.81 29 SER B C 1
ATOM 2798 O O . SER B 1 29 ? -11.984 10.406 10.562 1 51.81 29 SER B O 1
ATOM 2800 N N . PRO B 1 30 ? -14.117 11.07 10.391 1 48.34 30 PRO B N 1
ATOM 2801 C CA . PRO B 1 30 ? -13.992 11.203 8.938 1 48.34 30 PRO B CA 1
ATOM 2802 C C . PRO B 1 30 ? -12.883 12.164 8.523 1 48.34 30 PRO B C 1
ATOM 2804 O O . PRO B 1 30 ? -12.164 11.906 7.555 1 48.34 30 PRO B O 1
ATOM 2807 N N . GLY B 1 31 ? -12.789 13.32 9.273 1 52.41 31 GLY B N 1
ATOM 2808 C CA . GLY B 1 31 ? -11.758 14.273 8.891 1 52.41 31 GLY B CA 1
ATOM 2809 C C . GLY B 1 31 ? -10.453 14.07 9.641 1 52.41 31 GLY B C 1
ATOM 2810 O O . GLY B 1 31 ? -10.43 14.039 10.875 1 52.41 31 GLY B O 1
ATOM 2811 N N . THR B 1 32 ? -9.391 13.867 8.781 1 66.44 32 THR B N 1
ATOM 2812 C CA . THR B 1 32 ? -8.078 13.617 9.375 1 66.44 32 THR B CA 1
ATOM 2813 C C . THR B 1 32 ? -7.328 14.93 9.609 1 66.44 32 THR B C 1
ATOM 2815 O O . THR B 1 32 ? -7.469 15.875 8.836 1 66.44 32 THR B O 1
ATOM 2818 N N . ARG B 1 33 ? -6.805 15.016 10.766 1 74.88 33 ARG B N 1
ATOM 2819 C CA . ARG B 1 33 ? -5.914 16.141 11.039 1 74.88 33 ARG B CA 1
ATOM 2820 C C . ARG B 1 33 ? -5.086 16.484 9.805 1 74.88 33 ARG B C 1
ATOM 2822 O O . ARG B 1 33 ? -4.516 15.609 9.156 1 74.88 33 ARG B O 1
ATOM 2829 N N . GLY B 1 34 ? -5.191 17.812 9.43 1 82.5 34 GLY B N 1
ATOM 2830 C CA . GLY B 1 34 ? -4.438 18.266 8.273 1 82.5 34 GLY B CA 1
ATOM 2831 C C . GLY B 1 34 ? -5.297 18.469 7.047 1 82.5 34 GLY B C 1
ATOM 2832 O O . GLY B 1 34 ? -4.887 19.156 6.102 1 82.5 34 GLY B O 1
ATOM 2833 N N . ALA B 1 35 ? -6.492 17.922 7.07 1 83.62 35 ALA B N 1
ATOM 2834 C CA . ALA B 1 35 ? -7.418 18.172 5.965 1 83.62 35 ALA B CA 1
ATOM 2835 C C . ALA B 1 35 ? -7.816 19.641 5.891 1 83.62 35 ALA B C 1
ATOM 2837 O O . ALA B 1 35 ? -7.84 20.328 6.91 1 83.62 35 ALA B O 1
ATOM 2838 N N . LYS B 1 36 ? -8.062 20.062 4.676 1 92.25 36 LYS B N 1
ATOM 2839 C CA . LYS B 1 36 ? -8.344 21.484 4.441 1 92.25 36 LYS B CA 1
ATOM 2840 C C . LYS B 1 36 ? -9.438 21.656 3.391 1 92.25 36 LYS B C 1
ATOM 2842 O O . LYS B 1 36 ? -9.516 20.891 2.434 1 92.25 36 LYS B O 1
ATOM 2847 N N . ILE B 1 37 ? -10.227 22.703 3.613 1 92.19 37 ILE B N 1
ATOM 2848 C CA . ILE B 1 37 ? -11.258 23.047 2.646 1 92.19 37 ILE B CA 1
ATOM 2849 C C . ILE B 1 37 ? -11.398 24.562 2.568 1 92.19 37 ILE B C 1
ATOM 2851 O O . ILE B 1 37 ? -11.109 25.281 3.539 1 92.19 37 ILE B O 1
ATOM 2855 N N . PHE B 1 38 ? -11.695 25.031 1.403 1 96.06 38 PHE B N 1
ATOM 2856 C CA . PHE B 1 38 ? -12.078 26.438 1.321 1 96.06 38 PHE B CA 1
ATOM 2857 C C . PHE B 1 38 ? -13.328 26.609 0.469 1 96.06 38 PHE B C 1
ATOM 2859 O O . PHE B 1 38 ? -13.641 25.75 -0.365 1 96.06 38 PHE B O 1
ATOM 2866 N N . VAL B 1 39 ? -14.062 27.641 0.746 1 96.56 39 VAL B N 1
ATOM 2867 C CA . VAL B 1 39 ? -15.32 27.969 0.085 1 96.56 39 VAL B CA 1
ATOM 2868 C C . VAL B 1 39 ? -15.195 29.297 -0.639 1 96.56 39 VAL B C 1
ATOM 2870 O O . VAL B 1 39 ? -14.727 30.281 -0.063 1 96.56 39 VAL B O 1
ATOM 2873 N N . ARG B 1 40 ? -15.625 29.281 -1.894 1 97.38 40 ARG B N 1
ATOM 2874 C CA . ARG B 1 40 ? -15.688 30.5 -2.689 1 97.38 40 ARG B CA 1
ATOM 2875 C C . ARG B 1 40 ? -17.016 31.234 -2.48 1 97.38 40 ARG B C 1
ATOM 2877 O O . ARG B 1 40 ? -17.953 30.656 -1.942 1 97.38 40 ARG B O 1
ATOM 2884 N N . PRO B 1 41 ? -17.047 32.438 -2.941 1 96.5 41 PRO B N 1
ATOM 2885 C CA . PRO B 1 41 ? -18.281 33.219 -2.781 1 96.5 41 PRO B CA 1
ATOM 2886 C C . PRO B 1 41 ? -19.484 32.562 -3.469 1 96.5 41 PRO B C 1
ATOM 2888 O O . PRO B 1 41 ? -20.609 32.688 -3.018 1 96.5 41 PRO B O 1
ATOM 2891 N N . ASP B 1 42 ? -19.234 31.781 -4.484 1 95.44 42 ASP B N 1
ATOM 2892 C CA . ASP B 1 42 ? -20.328 31.141 -5.219 1 95.44 42 ASP B CA 1
ATOM 2893 C C . ASP B 1 42 ? -20.703 29.797 -4.59 1 95.44 42 ASP B C 1
ATOM 2895 O O . ASP B 1 42 ? -21.562 29.094 -5.109 1 95.44 42 ASP B O 1
ATOM 2899 N N . GLY B 1 43 ? -20.016 29.484 -3.574 1 93.88 43 GLY B N 1
ATOM 2900 C CA . GLY B 1 43 ? -20.359 28.281 -2.848 1 93.88 43 GLY B CA 1
ATOM 2901 C C . GLY B 1 43 ? -19.547 27.078 -3.258 1 93.88 43 GLY B C 1
ATOM 2902 O O . GLY B 1 43 ? -19.562 26.047 -2.582 1 93.88 43 GLY B O 1
ATOM 2903 N N . THR B 1 44 ? -18.859 27.234 -4.34 1 92.88 44 THR B N 1
ATOM 2904 C CA . THR B 1 44 ? -18 26.125 -4.742 1 92.88 44 THR B CA 1
ATOM 2905 C C . THR B 1 44 ? -16.812 25.984 -3.791 1 92.88 44 THR B C 1
ATOM 2907 O O . THR B 1 44 ? -16.438 26.938 -3.121 1 92.88 44 THR B O 1
ATOM 2910 N N . THR B 1 45 ? -16.344 24.75 -3.686 1 92.75 45 THR B N 1
ATOM 2911 C CA . THR B 1 45 ? -15.32 24.484 -2.68 1 92.75 45 THR B CA 1
ATOM 2912 C C . THR B 1 45 ? -14.055 23.938 -3.328 1 92.75 45 THR B C 1
ATOM 2914 O O . THR B 1 45 ? -14.078 23.5 -4.477 1 92.75 45 THR B O 1
ATOM 2917 N N . GLY B 1 46 ? -12.914 24.156 -2.723 1 90.56 46 GLY B N 1
ATOM 2918 C CA . GLY B 1 46 ? -11.656 23.484 -2.973 1 90.56 46 GLY B CA 1
ATOM 2919 C C . GLY B 1 46 ? -11.133 22.734 -1.761 1 90.56 46 GLY B C 1
ATOM 2920 O O . GLY B 1 46 ? -11.273 23.203 -0.628 1 90.56 46 GLY B O 1
ATOM 2921 N N . GLY B 1 47 ? -10.547 21.438 -1.989 1 86.38 47 GLY B N 1
ATOM 2922 C CA . GLY B 1 47 ? -10.117 20.594 -0.88 1 86.38 47 GLY B CA 1
ATOM 2923 C C . GLY B 1 47 ? -11.25 19.828 -0.238 1 86.38 47 GLY B C 1
ATOM 2924 O O . GLY B 1 47 ? -12.359 19.781 -0.772 1 86.38 47 GLY B O 1
ATOM 2925 N N . THR B 1 48 ? -10.93 19.109 0.856 1 78.5 48 THR B N 1
ATOM 2926 C CA . THR B 1 48 ? -11.945 18.328 1.562 1 78.5 48 THR B CA 1
ATOM 2927 C C . THR B 1 48 ? -11.539 18.125 3.021 1 78.5 48 THR B C 1
ATOM 2929 O O . THR B 1 48 ? -10.352 18.094 3.346 1 78.5 48 THR B O 1
ATOM 2932 N N . ILE B 1 49 ? -12.523 18.078 3.834 1 77.06 49 ILE B N 1
ATOM 2933 C CA . ILE B 1 49 ? -12.273 17.734 5.234 1 77.06 49 ILE B CA 1
ATOM 2934 C C . ILE B 1 49 ? -12.961 16.422 5.578 1 77.06 49 ILE B C 1
ATOM 2936 O O . ILE B 1 49 ? -13.43 16.234 6.699 1 77.06 49 ILE B O 1
ATOM 2940 N N . GLY B 1 50 ? -13.055 15.375 4.66 1 65.06 50 GLY B N 1
ATOM 2941 C CA . GLY B 1 50 ? -13.547 14.031 4.898 1 65.06 50 GLY B CA 1
ATOM 2942 C C . GLY B 1 50 ? -14.891 13.758 4.254 1 65.06 50 GLY B C 1
ATOM 2943 O O . GLY B 1 50 ? -15.461 12.68 4.426 1 65.06 50 GLY B O 1
ATOM 2944 N N . GLY B 1 51 ? -15.469 14.586 3.414 1 59.22 51 GLY B N 1
ATOM 2945 C CA . GLY B 1 51 ? -16.641 14.359 2.584 1 59.22 51 GLY B CA 1
ATOM 2946 C C . GLY B 1 51 ? -17.938 14.398 3.363 1 59.22 51 GLY B C 1
ATOM 2947 O O . GLY B 1 51 ? -17.938 14.688 4.562 1 59.22 51 GLY B O 1
ATOM 2948 N N . GLY B 1 52 ? -19.078 14.375 2.699 1 58.81 52 GLY B N 1
ATOM 2949 C CA . GLY B 1 52 ? -20.422 14.125 3.176 1 58.81 52 GLY B CA 1
ATOM 2950 C C . GLY B 1 52 ? -21.172 15.391 3.549 1 58.81 52 GLY B C 1
ATOM 2951 O O . GLY B 1 52 ? -21 16.438 2.902 1 58.81 52 GLY B O 1
ATOM 2952 N N . VAL B 1 53 ? -21.969 15.18 4.543 1 58.16 53 VAL B N 1
ATOM 2953 C CA . VAL B 1 53 ? -22.938 16.156 5.016 1 58.16 53 VAL B CA 1
ATOM 2954 C C . VAL B 1 53 ? -22.219 17.344 5.66 1 58.16 53 VAL B C 1
ATOM 2956 O O . VAL B 1 53 ? -22.656 18.484 5.535 1 58.16 53 VAL B O 1
ATOM 2959 N N . MET B 1 54 ? -21.031 17.172 6.129 1 73.19 54 MET B N 1
ATOM 2960 C CA . MET B 1 54 ? -20.297 18.219 6.816 1 73.19 54 MET B CA 1
ATOM 2961 C C . MET B 1 54 ? -19.812 19.281 5.832 1 73.19 54 MET B C 1
ATOM 2963 O O . MET B 1 54 ? -19.812 20.469 6.141 1 73.19 54 MET B O 1
ATOM 2967 N N . GLU B 1 55 ? -19.516 18.859 4.641 1 78.19 55 GLU B N 1
ATOM 2968 C CA . GLU B 1 55 ? -18.984 19.797 3.666 1 78.19 55 GLU B CA 1
ATOM 2969 C C . GLU B 1 55 ? -20.078 20.719 3.127 1 78.19 55 GLU B C 1
ATOM 2971 O O . GLU B 1 55 ? -19.812 21.875 2.811 1 78.19 55 GLU B O 1
ATOM 2976 N N . ALA B 1 56 ? -21.266 20.219 3.098 1 79.12 56 ALA B N 1
ATOM 2977 C CA . ALA B 1 56 ? -22.391 21.078 2.725 1 79.12 56 ALA B CA 1
ATOM 2978 C C . ALA B 1 56 ? -22.625 22.172 3.766 1 79.12 56 ALA B C 1
ATOM 2980 O O . ALA B 1 56 ? -22.844 23.328 3.414 1 79.12 56 ALA B O 1
ATOM 2981 N N . ASP B 1 57 ? -22.531 21.766 4.988 1 85.5 57 ASP B N 1
ATOM 2982 C CA . ASP B 1 57 ? -22.672 22.734 6.078 1 85.5 57 ASP B CA 1
ATOM 2983 C C . ASP B 1 57 ? -21.578 23.797 6.023 1 85.5 57 ASP B C 1
ATOM 2985 O O . ASP B 1 57 ? -21.859 24.984 6.219 1 85.5 57 ASP B O 1
ATOM 2989 N N . ILE B 1 58 ? -20.422 23.391 5.75 1 88.88 58 ILE B N 1
ATOM 2990 C CA . ILE B 1 58 ? -19.281 24.297 5.691 1 88.88 58 ILE B CA 1
ATOM 2991 C C . ILE B 1 58 ? -19.453 25.266 4.523 1 88.88 58 ILE B C 1
ATOM 2993 O O . ILE B 1 58 ? -19.125 26.453 4.637 1 88.88 58 ILE B O 1
ATOM 2997 N N . SER B 1 59 ? -19.938 24.75 3.451 1 91.69 59 SER B N 1
ATOM 2998 C CA . SER B 1 59 ? -20.188 25.609 2.293 1 91.69 59 SER B CA 1
ATOM 2999 C C . SER B 1 59 ? -21.203 26.688 2.625 1 91.69 59 SER B C 1
ATOM 3001 O O . SER B 1 59 ? -20.984 27.859 2.311 1 91.69 59 SER B O 1
ATOM 3003 N N . GLU B 1 60 ? -22.25 26.297 3.246 1 93.19 60 GLU B N 1
ATOM 3004 C CA . GLU B 1 60 ? -23.281 27.25 3.635 1 93.19 60 GLU B CA 1
ATOM 3005 C C . GLU B 1 60 ? -22.719 28.297 4.602 1 93.19 60 GLU B C 1
ATOM 3007 O O . GLU B 1 60 ? -22.938 29.5 4.422 1 93.19 60 GLU B O 1
ATOM 3012 N N . MET B 1 61 ? -22.016 27.828 5.566 1 92.94 61 MET B N 1
ATOM 3013 C CA . MET B 1 61 ? -21.375 28.719 6.531 1 92.94 61 MET B CA 1
ATOM 3014 C C . MET B 1 61 ? -20.406 29.672 5.84 1 92.94 61 MET B C 1
ATOM 3016 O O . MET B 1 61 ? -20.344 30.859 6.176 1 92.94 61 MET B O 1
ATOM 3020 N N . GLY B 1 62 ? -19.656 29.156 4.934 1 95.94 62 GLY B N 1
ATOM 3021 C CA . GLY B 1 62 ? -18.672 29.953 4.211 1 95.94 62 GLY B CA 1
ATOM 3022 C C . GLY B 1 62 ? -19.297 31.047 3.379 1 95.94 62 GLY B C 1
ATOM 3023 O O . GLY B 1 62 ? -18.844 32.188 3.416 1 95.94 62 GLY B O 1
ATOM 3024 N N . VAL B 1 63 ? -20.359 30.703 2.674 1 96.06 63 VAL B N 1
ATOM 3025 C CA . VAL B 1 63 ? -21.031 31.703 1.846 1 96.06 63 VAL B CA 1
ATOM 3026 C C . VAL B 1 63 ? -21.594 32.812 2.727 1 96.06 63 VAL B C 1
ATOM 3028 O O . VAL B 1 63 ? -21.469 34 2.396 1 96.06 63 VAL B O 1
ATOM 3031 N N . GLU B 1 64 ? -22.156 32.375 3.799 1 95.56 64 GLU B N 1
ATOM 3032 C CA . GLU B 1 64 ? -22.703 33.375 4.73 1 95.56 64 GLU B CA 1
ATOM 3033 C C . GLU B 1 64 ? -21.594 34.281 5.285 1 95.56 64 GLU B C 1
ATOM 3035 O O . GLU B 1 64 ? -21.75 35.5 5.328 1 95.56 64 GLU B O 1
ATOM 3040 N N . ALA B 1 65 ? -20.547 33.688 5.719 1 95.69 65 ALA B N 1
ATOM 3041 C CA . ALA B 1 65 ? -19.422 34.438 6.281 1 95.69 65 ALA B CA 1
ATOM 3042 C C . ALA B 1 65 ? -18.859 35.438 5.266 1 95.69 65 ALA B C 1
ATOM 3044 O O . ALA B 1 65 ? -18.516 36.562 5.609 1 95.69 65 ALA B O 1
ATOM 3045 N N . LEU B 1 66 ? -18.766 35 4.047 1 96.25 66 LEU B N 1
ATOM 3046 C CA . LEU B 1 66 ? -18.188 35.844 2.988 1 96.25 66 LEU B CA 1
ATOM 3047 C C . LEU B 1 66 ? -19.125 36.969 2.625 1 96.25 66 LEU B C 1
ATOM 3049 O O . LEU B 1 66 ? -18.672 38.062 2.271 1 96.25 66 LEU B O 1
ATOM 3053 N N . SER B 1 67 ? -20.391 36.688 2.717 1 94.56 67 SER B N 1
ATOM 3054 C CA . SER B 1 67 ? -21.375 37.719 2.385 1 94.56 67 SER B CA 1
ATOM 3055 C C . SER B 1 67 ? -21.469 38.781 3.471 1 94.56 67 SER B C 1
ATOM 3057 O O . SER B 1 67 ? -21.609 39.969 3.172 1 94.56 67 SER B O 1
ATOM 3059 N N . GLU B 1 68 ? -21.375 38.375 4.648 1 91.62 68 GLU B N 1
ATOM 3060 C CA . GLU B 1 68 ? -21.484 39.312 5.766 1 91.62 68 GLU B CA 1
ATOM 3061 C C . GLU B 1 68 ? -20.203 40.125 5.945 1 91.62 68 GLU B C 1
ATOM 3063 O O . GLU B 1 68 ? -20.234 41.25 6.426 1 91.62 68 GLU B O 1
ATOM 3068 N N . GLY B 1 69 ? -19.109 39.594 5.609 1 83.62 69 GLY B N 1
ATOM 3069 C CA . GLY B 1 69 ? -17.828 40.281 5.602 1 83.62 69 GLY B CA 1
ATOM 3070 C C . GLY B 1 69 ? -17.219 40.406 6.984 1 83.62 69 GLY B C 1
ATOM 3071 O O . GLY B 1 69 ? -16.078 40.844 7.121 1 83.62 69 GLY B O 1
ATOM 3072 N N . ASP B 1 70 ? -17.859 40.094 8.094 1 84.69 70 ASP B N 1
ATOM 3073 C CA . ASP B 1 70 ? -17.359 40.312 9.445 1 84.69 70 ASP B CA 1
ATOM 3074 C C . ASP B 1 70 ? -17.172 38.969 10.172 1 84.69 70 ASP B C 1
ATOM 3076 O O . ASP B 1 70 ? -17.562 38.844 11.328 1 84.69 70 ASP B O 1
ATOM 3080 N N . PHE B 1 71 ? -16.469 38.125 9.508 1 91 71 PHE B N 1
ATOM 3081 C CA . PHE B 1 71 ? -16.281 36.812 10.148 1 91 71 PHE B CA 1
ATOM 3082 C C . PHE B 1 71 ? -14.992 36.812 10.961 1 91 71 PHE B C 1
ATOM 3084 O O . PHE B 1 71 ? -13.906 37.031 10.414 1 91 71 PHE B O 1
ATOM 3091 N N . ALA B 1 72 ? -15.133 36.625 12.273 1 92.06 72 ALA B N 1
ATOM 3092 C CA . ALA B 1 72 ? -13.969 36.469 13.133 1 92.06 72 ALA B CA 1
ATOM 3093 C C . ALA B 1 72 ? -13.508 35 13.125 1 92.06 72 ALA B C 1
ATOM 3095 O O . ALA B 1 72 ? -14.32 34.094 13.281 1 92.06 72 ALA B O 1
ATOM 3096 N N . PRO B 1 73 ? -12.18 34.812 12.898 1 94.25 73 PRO B N 1
ATOM 3097 C CA . PRO B 1 73 ? -11.688 33.438 12.969 1 94.25 73 PRO B CA 1
ATOM 3098 C C . PRO B 1 73 ? -12.102 32.719 14.25 1 94.25 73 PRO B C 1
ATOM 3100 O O . PRO B 1 73 ? -12.156 33.344 15.32 1 94.25 73 PRO B O 1
ATOM 3103 N N . ASP B 1 74 ? -12.383 31.5 14.078 1 91.5 74 ASP B N 1
ATOM 3104 C CA . ASP B 1 74 ? -12.836 30.719 15.219 1 91.5 74 ASP B CA 1
ATOM 3105 C C . ASP B 1 74 ? -12.57 29.219 14.992 1 91.5 74 ASP B C 1
ATOM 3107 O O . ASP B 1 74 ? -12.164 28.828 13.906 1 91.5 74 ASP B O 1
ATOM 3111 N N . PHE B 1 75 ? -12.617 28.531 16.141 1 90.38 75 PHE B N 1
ATOM 3112 C CA . PHE B 1 75 ? -12.539 27.078 16.016 1 90.38 75 PHE B CA 1
ATOM 3113 C C . PHE B 1 75 ? -13.781 26.422 16.594 1 90.38 75 PHE B C 1
ATOM 3115 O O . PHE B 1 75 ? -14.461 27 17.453 1 90.38 75 PHE B O 1
ATOM 3122 N N . GLN B 1 76 ? -14.164 25.297 16 1 86.25 76 GLN B N 1
ATOM 3123 C CA . GLN B 1 76 ? -15.32 24.531 16.453 1 86.25 76 GLN B CA 1
ATOM 3124 C C . GLN B 1 76 ? -14.977 23.062 16.641 1 86.25 76 GLN B C 1
ATOM 3126 O O . GLN B 1 76 ? -14.242 22.469 15.844 1 86.25 76 GLN B O 1
ATOM 3131 N N . VAL B 1 77 ? -15.422 22.578 17.75 1 79 77 VAL B N 1
ATOM 3132 C CA . VAL B 1 77 ? -15.352 21.141 17.969 1 79 77 VAL B CA 1
ATOM 3133 C C . VAL B 1 77 ? -16.656 20.469 17.531 1 79 77 VAL B C 1
ATOM 3135 O O . VAL B 1 77 ? -17.734 20.797 18.031 1 79 77 VAL B O 1
ATOM 3138 N N . LEU B 1 78 ? -16.547 19.703 16.516 1 74.06 78 LEU B N 1
ATOM 3139 C CA . LEU B 1 78 ? -17.703 19 15.977 1 74.06 78 LEU B CA 1
ATOM 3140 C C . LEU B 1 78 ? -17.75 17.562 16.484 1 74.06 78 LEU B C 1
ATOM 3142 O O . LEU B 1 78 ? -16.781 16.828 16.359 1 74.06 78 LEU B O 1
ATOM 3146 N N . TYR B 1 79 ? -18.812 17.281 17.141 1 65.56 79 TYR B N 1
ATOM 3147 C CA . TYR B 1 79 ? -19 15.922 17.625 1 65.56 79 TYR B CA 1
ATOM 3148 C C . TYR B 1 79 ? -19.859 15.109 16.672 1 65.56 79 TYR B C 1
ATOM 3150 O O . TYR B 1 79 ? -20.844 15.609 16.141 1 65.56 79 TYR B O 1
ATOM 3158 N N . HIS B 1 80 ? -19.344 14.125 16.203 1 59.28 80 HIS B N 1
ATOM 3159 C CA . HIS B 1 80 ? -20.109 13.234 15.336 1 59.28 80 HIS B CA 1
ATOM 3160 C C . HIS B 1 80 ? -21.078 12.367 16.156 1 59.28 80 HIS B C 1
ATOM 3162 O O . HIS B 1 80 ? -20.688 11.797 17.172 1 59.28 80 HIS B O 1
ATOM 3168 N N . ARG B 1 81 ? -22.438 12.766 16.234 1 48.19 81 ARG B N 1
ATOM 3169 C CA . ARG B 1 81 ? -23.484 12.078 16.984 1 48.19 81 ARG B CA 1
ATOM 3170 C C . ARG B 1 81 ? -23.828 10.742 16.344 1 48.19 81 ARG B C 1
ATOM 3172 O O . ARG B 1 81 ? -23.969 10.648 15.117 1 48.19 81 ARG B O 1
ATOM 3179 N N . ALA B 1 82 ? -23.672 9.578 16.984 1 43.28 82 ALA B N 1
ATOM 3180 C CA . ALA B 1 82 ? -24.328 8.328 16.625 1 43.28 82 ALA B CA 1
ATOM 3181 C C . ALA B 1 82 ? -25.812 8.359 17.016 1 43.28 82 ALA B C 1
ATOM 3183 O O . ALA B 1 82 ? -26.156 8.773 18.125 1 43.28 82 ALA B O 1
ATOM 3184 N N . LYS B 1 83 ? -26.891 8.43 16.125 1 39.28 83 LYS B N 1
ATOM 3185 C CA . LYS B 1 83 ? -28.328 8.422 16.422 1 39.28 83 LYS B CA 1
ATOM 3186 C C . LYS B 1 83 ? -28.703 7.23 17.297 1 39.28 83 LYS B C 1
ATOM 3188 O O . LYS B 1 83 ? -29 6.148 16.797 1 39.28 83 LYS B O 1
ATOM 3193 N N . GLY B 1 84 ? -28.188 6.684 18.344 1 34.75 84 GLY B N 1
ATOM 3194 C CA . GLY B 1 84 ? -28.953 5.668 19.062 1 34.75 84 GLY B CA 1
ATOM 3195 C C . GLY B 1 84 ? -30.188 6.211 19.75 1 34.75 84 GLY B C 1
ATOM 3196 O O . GLY B 1 84 ? -30.297 7.422 19.969 1 34.75 84 GLY B O 1
ATOM 3197 N N . LYS B 1 85 ? -31.531 5.516 19.766 1 34.25 85 LYS B N 1
ATOM 3198 C CA . LYS B 1 85 ? -32.844 5.824 20.359 1 34.25 85 LYS B CA 1
ATOM 3199 C C . LYS B 1 85 ? -32.688 6.305 21.797 1 34.25 85 LYS B C 1
ATOM 3201 O O . LYS B 1 85 ? -33.656 6.73 22.422 1 34.25 85 LYS B O 1
ATOM 3206 N N . GLY B 1 86 ? -32.219 5.41 22.734 1 32.53 86 GLY B N 1
ATOM 3207 C CA . GLY B 1 86 ? -32.656 5.641 24.109 1 32.53 86 GLY B CA 1
ATOM 3208 C C . GLY B 1 86 ? -32.375 7.051 24.594 1 32.53 86 GLY B C 1
ATOM 3209 O O . GLY B 1 86 ? -31.938 7.902 23.828 1 32.53 86 GLY B O 1
ATOM 3210 N N . ASP B 1 87 ? -31.938 7.137 26.047 1 31.81 87 ASP B N 1
ATOM 3211 C CA . ASP B 1 87 ? -32.125 8.281 26.938 1 31.81 87 ASP B CA 1
ATOM 3212 C C . ASP B 1 87 ? -31.453 9.531 26.391 1 31.81 87 ASP B C 1
ATOM 3214 O O . ASP B 1 87 ? -30.594 9.445 25.516 1 31.81 87 ASP B O 1
ATOM 3218 N N . LYS B 1 88 ? -31.516 10.734 27.344 1 34.72 88 LYS B N 1
ATOM 3219 C CA . LYS B 1 88 ? -31.094 12.133 27.406 1 34.72 88 LYS B CA 1
ATOM 3220 C C . LYS B 1 88 ? -29.688 12.312 26.828 1 34.72 88 LYS B C 1
ATOM 3222 O O . LYS B 1 88 ? -29.453 13.227 26.047 1 34.72 88 LYS B O 1
ATOM 3227 N N . SER B 1 89 ? -28.578 12.07 27.75 1 34.44 89 SER B N 1
ATOM 3228 C CA . SER B 1 89 ? -27.172 12.453 27.641 1 34.44 89 SER B CA 1
ATOM 3229 C C . SER B 1 89 ? -26.438 11.562 26.656 1 34.44 89 SER B C 1
ATOM 3231 O O . SER B 1 89 ? -25.219 11.711 26.453 1 34.44 89 SER B O 1
ATOM 3233 N N . GLY B 1 90 ? -26.906 10.5 26.266 1 33.28 90 GLY B N 1
ATOM 3234 C CA . GLY B 1 90 ? -26.25 9.289 25.797 1 33.28 90 GLY B CA 1
ATOM 3235 C C . GLY B 1 90 ? -25.609 9.445 24.438 1 33.28 90 GLY B C 1
ATOM 3236 O O . GLY B 1 90 ? -25.516 8.484 23.672 1 33.28 90 GLY B O 1
ATOM 3237 N N . LEU B 1 91 ? -25.547 10.562 23.891 1 34.38 91 LEU B N 1
ATOM 3238 C CA . LEU B 1 91 ? -24.906 10.742 22.578 1 34.38 91 LEU B CA 1
ATOM 3239 C C . LEU B 1 91 ? -23.516 10.141 22.562 1 34.38 91 LEU B C 1
ATOM 3241 O O . LEU B 1 91 ? -22.672 10.5 23.391 1 34.38 91 LEU B O 1
ATOM 3245 N N . ILE B 1 92 ? -23.312 8.805 22.547 1 37.31 92 ILE B N 1
ATOM 3246 C CA . ILE B 1 92 ? -21.984 8.242 22.328 1 37.31 92 ILE B CA 1
ATOM 3247 C C . ILE B 1 92 ? -21.312 8.961 21.156 1 37.31 92 ILE B C 1
ATOM 3249 O O . ILE B 1 92 ? -21.875 9.023 20.062 1 37.31 92 ILE B O 1
ATOM 3253 N N . CYS B 1 93 ? -20.766 10.031 21.422 1 45.69 93 CYS B N 1
ATOM 3254 C CA . CYS B 1 93 ? -19.938 10.781 20.484 1 45.69 93 CYS B CA 1
ATOM 3255 C C . CYS B 1 93 ? -19 9.859 19.719 1 45.69 93 CYS B C 1
ATOM 3257 O O . CYS B 1 93 ? -18.234 9.102 20.312 1 45.69 93 CYS B O 1
ATOM 3259 N N . ALA B 1 94 ? -19.344 9.258 18.531 1 54.38 94 ALA B N 1
ATOM 3260 C CA . ALA B 1 94 ? -18.562 8.406 17.641 1 54.38 94 ALA B CA 1
ATOM 3261 C C . ALA B 1 94 ? -17.234 9.07 17.281 1 54.38 94 ALA B C 1
ATOM 3263 O O . ALA B 1 94 ? -16.391 8.469 16.609 1 54.38 94 ALA B O 1
ATOM 3264 N N . GLY B 1 95 ? -16.906 10.18 17.828 1 63.25 95 GLY B N 1
ATOM 3265 C CA . GLY B 1 95 ? -15.648 10.867 17.578 1 63.25 95 GLY B CA 1
ATOM 3266 C C . GLY B 1 95 ? -15.812 12.359 17.359 1 63.25 95 GLY B C 1
ATOM 3267 O O . GLY B 1 95 ? -16.938 12.875 17.406 1 63.25 95 GLY B O 1
ATOM 3268 N N . HIS B 1 96 ? -14.805 13.094 17.578 1 74 96 HIS B N 1
ATOM 3269 C CA . HIS B 1 96 ? -14.891 14.539 17.406 1 74 96 HIS B CA 1
ATOM 3270 C C . HIS B 1 96 ? -13.828 15.039 16.422 1 74 96 HIS B C 1
ATOM 3272 O O . HIS B 1 96 ? -12.836 14.344 16.172 1 74 96 HIS B O 1
ATOM 3278 N N . GLN B 1 97 ? -14.188 16.078 15.766 1 79.19 97 GLN B N 1
ATOM 3279 C CA . GLN B 1 97 ? -13.297 16.812 14.875 1 79.19 97 GLN B CA 1
ATOM 3280 C C . GLN B 1 97 ? -13.266 18.297 15.234 1 79.19 97 GLN B C 1
ATOM 3282 O O . GLN B 1 97 ? -14.297 18.891 15.555 1 79.19 97 GLN B O 1
ATOM 3287 N N . THR B 1 98 ? -12.062 18.859 15.352 1 88 98 THR B N 1
ATOM 3288 C CA . THR B 1 98 ? -11.898 20.297 15.617 1 88 98 THR B CA 1
ATOM 3289 C C . THR B 1 98 ? -11.484 21.031 14.344 1 88 98 THR B C 1
ATOM 3291 O O . THR B 1 98 ? -10.453 20.719 13.75 1 88 98 THR B O 1
ATOM 3294 N N . ASN B 1 99 ? -12.328 21.938 13.984 1 91.81 99 ASN B N 1
ATOM 3295 C CA . ASN B 1 99 ? -12.062 22.719 12.789 1 91.81 99 ASN B CA 1
ATOM 3296 C C . ASN B 1 99 ? -11.773 24.188 13.125 1 91.81 99 ASN B C 1
ATOM 3298 O O . ASN B 1 99 ? -12.422 24.766 14 1 91.81 99 ASN B O 1
ATOM 3302 N N . VAL B 1 100 ? -10.797 24.719 12.445 1 95 100 VAL B N 1
ATOM 3303 C CA . VAL B 1 100 ? -10.523 26.156 12.492 1 95 100 VAL B CA 1
ATOM 3304 C C . VAL B 1 100 ? -11.078 26.828 11.242 1 95 100 VAL B C 1
ATOM 3306 O O . VAL B 1 100 ? -10.898 26.328 10.125 1 95 100 VAL B O 1
ATOM 3309 N N . TYR B 1 101 ? -11.781 27.922 11.469 1 95.75 101 TYR B N 1
ATOM 3310 C CA . TYR B 1 101 ? -12.375 28.656 10.352 1 95.75 101 TYR B CA 1
ATOM 3311 C C . TYR B 1 101 ? -11.875 30.094 10.305 1 95.75 101 TYR B C 1
ATOM 3313 O O . TYR B 1 101 ? -11.734 30.734 11.344 1 95.75 101 TYR B O 1
ATOM 3321 N N . PHE B 1 102 ? -11.625 30.547 9.109 1 96.69 102 PHE B N 1
ATOM 3322 C CA . PHE B 1 102 ? -11.266 31.953 8.914 1 96.69 102 PHE B CA 1
ATOM 3323 C C . PHE B 1 102 ? -11.5 32.375 7.465 1 96.69 102 PHE B C 1
ATOM 3325 O O . PHE B 1 102 ? -11.758 31.531 6.602 1 96.69 102 PHE B O 1
ATOM 3332 N N . VAL B 1 103 ? -11.469 33.656 7.223 1 97.25 103 VAL B N 1
ATOM 3333 C CA . VAL B 1 103 ? -11.625 34.188 5.875 1 97.25 103 VAL B CA 1
ATOM 3334 C C . VAL B 1 103 ? -10.289 34.75 5.383 1 97.25 103 VAL B C 1
ATOM 3336 O O . VAL B 1 103 ? -9.609 35.5 6.102 1 97.25 103 VAL B O 1
ATOM 3339 N N . CYS B 1 104 ? -9.914 34.281 4.234 1 96.5 104 CYS B N 1
ATOM 3340 C CA . CYS B 1 104 ? -8.758 34.875 3.559 1 96.5 104 CYS B CA 1
ATOM 3341 C C . CYS B 1 104 ? -9.188 36.031 2.643 1 96.5 104 CYS B C 1
ATOM 3343 O O . CYS B 1 104 ? -9.984 35.812 1.727 1 96.5 104 CYS B O 1
ATOM 3345 N N . GLU B 1 105 ? -8.586 37.094 2.914 1 95.69 105 GLU B N 1
ATOM 3346 C CA . GLU B 1 105 ? -8.852 38.281 2.109 1 95.69 105 GLU B CA 1
ATOM 3347 C C . GLU B 1 105 ? -7.68 38.625 1.186 1 95.69 105 GLU B C 1
ATOM 3349 O O . GLU B 1 105 ? -6.527 38.625 1.62 1 95.69 105 GLU B O 1
ATOM 3354 N N . PRO B 1 106 ? -8.023 38.906 -0.117 1 96.06 106 PRO B N 1
ATOM 3355 C CA . PRO B 1 106 ? -6.941 39.188 -1.06 1 96.06 106 PRO B CA 1
ATOM 3356 C C . PRO B 1 106 ? -6.02 40.312 -0.581 1 96.06 106 PRO B C 1
ATOM 3358 O O . PRO B 1 106 ? -4.793 40.156 -0.613 1 96.06 106 PRO B O 1
ATOM 3361 N N . ASP B 1 107 ? -6.539 41.406 -0.113 1 94.06 107 ASP B N 1
ATOM 3362 C CA . ASP B 1 107 ? -5.746 42.562 0.276 1 94.06 107 ASP B CA 1
ATOM 3363 C C . ASP B 1 107 ? -4.918 42.281 1.524 1 94.06 107 ASP B C 1
ATOM 3365 O O . ASP B 1 107 ? -3.795 42.75 1.663 1 94.06 107 ASP B O 1
ATOM 3369 N N . ARG B 1 108 ? -5.395 41.469 2.332 1 94.5 108 ARG B N 1
ATOM 3370 C CA . ARG B 1 108 ? -4.777 41.219 3.633 1 94.5 108 ARG B CA 1
ATOM 3371 C C . ARG B 1 108 ? -3.873 40 3.6 1 94.5 108 ARG B C 1
ATOM 3373 O O . ARG B 1 108 ? -2.789 40 4.188 1 94.5 108 ARG B O 1
ATOM 3380 N N . ASP B 1 109 ? -4.305 38.906 2.898 1 96.75 109 ASP B N 1
ATOM 3381 C CA . ASP B 1 109 ? -3.725 37.594 3.152 1 96.75 109 ASP B CA 1
ATOM 3382 C C . ASP B 1 109 ? -2.994 37.062 1.919 1 96.75 109 ASP B C 1
ATOM 3384 O O . ASP B 1 109 ? -2.334 36.031 1.978 1 96.75 109 ASP B O 1
ATOM 3388 N N . LEU B 1 110 ? -3.033 37.781 0.805 1 97.31 110 LEU B N 1
ATOM 3389 C CA . LEU B 1 110 ? -2.48 37.281 -0.453 1 97.31 110 LEU B CA 1
ATOM 3390 C C . LEU B 1 110 ? -0.987 37 -0.319 1 97.31 110 LEU B C 1
ATOM 3392 O O . LEU B 1 110 ? -0.505 35.938 -0.758 1 97.31 110 LEU B O 1
ATOM 3396 N N . GLU B 1 111 ? -0.283 37.938 0.258 1 96.62 111 GLU B N 1
ATOM 3397 C CA . GLU B 1 111 ? 1.166 37.812 0.359 1 96.62 111 GLU B CA 1
ATOM 3398 C C . GLU B 1 111 ? 1.55 36.656 1.254 1 96.62 111 GLU B C 1
ATOM 3400 O O . GLU B 1 111 ? 2.541 35.969 0.997 1 96.62 111 GLU B O 1
ATOM 3405 N N . VAL B 1 112 ? 0.814 36.469 2.297 1 96.94 112 VAL B N 1
ATOM 3406 C CA . VAL B 1 112 ? 1.064 35.344 3.182 1 96.94 112 VAL B CA 1
ATOM 3407 C C . VAL B 1 112 ? 0.894 34.031 2.41 1 96.94 112 VAL B C 1
ATOM 3409 O O . VAL B 1 112 ? 1.739 33.125 2.496 1 96.94 112 VAL B O 1
ATOM 3412 N N . LEU B 1 113 ? -0.121 33.875 1.6 1 96.94 113 LEU B N 1
ATOM 3413 C CA . LEU B 1 113 ? -0.381 32.688 0.832 1 96.94 113 LEU B CA 1
ATOM 3414 C C . LEU B 1 113 ? 0.678 32.469 -0.247 1 96.94 113 LEU B C 1
ATOM 3416 O O . LEU B 1 113 ? 1.082 31.344 -0.526 1 96.94 113 LEU B O 1
ATOM 3420 N N . ARG B 1 114 ? 1.104 33.594 -0.852 1 97.06 114 ARG B N 1
ATOM 3421 C CA . ARG B 1 114 ? 2.191 33.5 -1.821 1 97.06 114 ARG B CA 1
ATOM 3422 C C . ARG B 1 114 ? 3.441 32.906 -1.189 1 97.06 114 ARG B C 1
ATOM 3424 O O . ARG B 1 114 ? 4.082 32.031 -1.781 1 97.06 114 ARG B O 1
ATOM 3431 N N . GLU B 1 115 ? 3.752 33.375 -0.007 1 96.19 115 GLU B N 1
ATOM 3432 C CA . GLU B 1 115 ? 4.93 32.875 0.695 1 96.19 115 GLU B CA 1
ATOM 3433 C C . GLU B 1 115 ? 4.746 31.406 1.101 1 96.19 115 GLU B C 1
ATOM 3435 O O . GLU B 1 115 ? 5.695 30.625 1.042 1 96.19 115 GLU B O 1
ATOM 3440 N N . VAL B 1 116 ? 3.57 31.047 1.561 1 95.25 116 VAL B N 1
ATOM 3441 C CA . VAL B 1 116 ? 3.271 29.656 1.915 1 95.25 116 VAL B CA 1
ATOM 3442 C C . VAL B 1 116 ? 3.52 28.75 0.712 1 95.25 116 VAL B C 1
ATOM 3444 O O . VAL B 1 116 ? 4.242 27.766 0.815 1 95.25 116 VAL B O 1
ATOM 3447 N N . VAL B 1 117 ? 2.969 29.109 -0.462 1 95.06 117 VAL B N 1
ATOM 3448 C CA . VAL B 1 117 ? 3.104 28.312 -1.677 1 95.06 117 VAL B CA 1
ATOM 3449 C C . VAL B 1 117 ? 4.57 28.266 -2.1 1 95.06 117 VAL B C 1
ATOM 3451 O O . VAL B 1 117 ? 5.078 27.203 -2.467 1 95.06 117 VAL B O 1
ATOM 3454 N N . ALA B 1 118 ? 5.277 29.375 -1.982 1 94.44 118 ALA B N 1
ATOM 3455 C CA . ALA B 1 118 ? 6.688 29.438 -2.357 1 94.44 118 ALA B CA 1
ATOM 3456 C C . ALA B 1 118 ? 7.535 28.516 -1.489 1 94.44 118 ALA B C 1
ATOM 3458 O O . ALA B 1 118 ? 8.398 27.797 -1.997 1 94.44 118 ALA B O 1
ATOM 3459 N N . ARG B 1 119 ? 7.289 28.547 -0.226 1 92.44 119 ARG B N 1
ATOM 3460 C CA . ARG B 1 119 ? 8.055 27.719 0.692 1 92.44 119 ARG B CA 1
ATOM 3461 C C . ARG B 1 119 ? 7.789 26.234 0.436 1 92.44 119 ARG B C 1
ATOM 3463 O O . ARG B 1 119 ? 8.711 25.422 0.478 1 92.44 119 ARG B O 1
ATOM 3470 N N . LEU B 1 120 ? 6.57 25.906 0.219 1 89.5 120 LEU B N 1
ATOM 3471 C CA . LEU B 1 120 ? 6.223 24.531 -0.081 1 89.5 120 LEU B CA 1
ATOM 3472 C C . LEU B 1 120 ? 6.902 24.062 -1.363 1 89.5 120 LEU B C 1
ATOM 3474 O O . LEU B 1 120 ? 7.422 22.938 -1.424 1 89.5 120 LEU B O 1
ATOM 3478 N N . GLU B 1 121 ? 6.918 24.906 -2.344 1 87.94 121 GLU B N 1
ATOM 3479 C CA . GLU B 1 121 ? 7.551 24.578 -3.619 1 87.94 121 GLU B CA 1
ATOM 3480 C C . GLU B 1 121 ? 9.055 24.406 -3.461 1 87.94 121 GLU B C 1
ATOM 3482 O O . GLU B 1 121 ? 9.656 23.531 -4.078 1 87.94 121 GLU B O 1
ATOM 3487 N N . ARG B 1 122 ? 9.648 25.203 -2.594 1 89 122 ARG B N 1
ATOM 3488 C CA . ARG B 1 122 ? 11.094 25.188 -2.393 1 89 122 ARG B CA 1
ATOM 3489 C C . ARG B 1 122 ? 11.477 24.172 -1.322 1 89 122 ARG B C 1
ATOM 3491 O O . ARG B 1 122 ? 12.656 24.031 -0.985 1 89 122 ARG B O 1
ATOM 3498 N N . ASP B 1 123 ? 10.445 23.516 -0.8 1 88.94 123 ASP B N 1
ATOM 3499 C CA . ASP B 1 123 ? 10.688 22.531 0.254 1 88.94 123 ASP B CA 1
ATOM 3500 C C . ASP B 1 123 ? 11.406 23.156 1.441 1 88.94 123 ASP B C 1
ATOM 3502 O O . ASP B 1 123 ? 12.43 22.641 1.902 1 88.94 123 ASP B O 1
ATOM 3506 N N . GLU B 1 124 ? 10.914 24.312 1.869 1 90.81 124 GLU B N 1
ATOM 3507 C CA . GLU B 1 124 ? 11.477 25.062 2.982 1 90.81 124 GLU B CA 1
ATOM 3508 C C . GLU B 1 124 ? 10.539 25.062 4.188 1 90.81 124 GLU B C 1
ATOM 3510 O O . GLU B 1 124 ? 9.32 25.062 4.027 1 90.81 124 GLU B O 1
ATOM 3515 N N . PRO B 1 125 ? 11.141 25.078 5.355 1 91.94 125 PRO B N 1
ATOM 3516 C CA . PRO B 1 125 ? 10.312 25.094 6.566 1 91.94 125 PRO B CA 1
ATOM 3517 C C . PRO B 1 125 ? 9.594 26.438 6.77 1 91.94 125 PRO B C 1
ATOM 3519 O O . PRO B 1 125 ? 9.961 27.438 6.16 1 91.94 125 PRO B O 1
ATOM 3522 N N . GLY B 1 126 ? 8.578 26.406 7.504 1 93.19 126 GLY B N 1
ATOM 3523 C CA . GLY B 1 126 ? 7.758 27.531 7.949 1 93.19 126 GLY B CA 1
ATOM 3524 C C . GLY B 1 126 ? 6.641 27.109 8.891 1 93.19 126 GLY B C 1
ATOM 3525 O O . GLY B 1 126 ? 6.352 25.922 9.031 1 93.19 126 GLY B O 1
ATOM 3526 N N . LEU B 1 127 ? 6.203 28.078 9.602 1 94.81 127 LEU B N 1
ATOM 3527 C CA . LEU B 1 127 ? 5.117 27.828 10.539 1 94.81 127 LEU B CA 1
ATOM 3528 C C . LEU B 1 127 ? 3.904 28.688 10.211 1 94.81 127 LEU B C 1
ATOM 3530 O O . LEU B 1 127 ? 3.947 29.906 10.359 1 94.81 127 LEU B O 1
ATOM 3534 N N . LEU B 1 128 ? 2.873 28.047 9.711 1 95.62 128 LEU B N 1
ATOM 3535 C CA . LEU B 1 128 ? 1.601 28.719 9.484 1 95.62 128 LEU B CA 1
ATOM 3536 C C . LEU B 1 128 ? 0.821 28.859 10.789 1 95.62 128 LEU B C 1
ATOM 3538 O O . LEU B 1 128 ? 0.669 27.875 11.531 1 95.62 128 LEU B O 1
ATOM 3542 N N . GLN B 1 129 ? 0.417 30.047 11.047 1 96 129 GLN B N 1
ATOM 3543 C CA . GLN B 1 129 ? -0.387 30.297 12.242 1 96 129 GLN B CA 1
ATOM 3544 C C . GLN B 1 129 ? -1.726 30.938 11.875 1 96 129 GLN B C 1
ATOM 3546 O O . GLN B 1 129 ? -1.791 31.797 11 1 96 129 GLN B O 1
ATOM 3551 N N . VAL B 1 130 ? -2.752 30.453 12.453 1 96.5 130 VAL B N 1
ATOM 3552 C CA . VAL B 1 130 ? -4.082 31.047 12.352 1 96.5 130 VAL B CA 1
ATOM 3553 C C . VAL B 1 130 ? -4.637 31.312 13.75 1 96.5 130 VAL B C 1
ATOM 3555 O O . VAL B 1 130 ? -4.582 30.453 14.625 1 96.5 130 VAL B O 1
ATOM 3558 N N . GLY B 1 131 ? -5.078 32.5 13.992 1 94.69 131 GLY B N 1
ATOM 3559 C CA . GLY B 1 131 ? -5.711 32.938 15.227 1 94.69 131 GLY B CA 1
ATOM 3560 C C . GLY B 1 131 ? -6.719 34.062 15.016 1 94.69 131 GLY B C 1
ATOM 3561 O O . GLY B 1 131 ? -7.184 34.281 13.898 1 94.69 131 GLY B O 1
ATOM 3562 N N . SER B 1 132 ? -7.031 34.656 16.094 1 92.56 132 SER B N 1
ATOM 3563 C CA . SER B 1 132 ? -7.992 35.75 16.016 1 92.56 132 SER B CA 1
ATOM 3564 C C . SER B 1 132 ? -7.52 36.812 15.031 1 92.56 132 SER B C 1
ATOM 3566 O O . SER B 1 132 ? -8.336 37.562 14.477 1 92.56 132 SER B O 1
ATOM 3568 N N . PHE B 1 133 ? -6.285 36.781 14.75 1 91.5 133 PHE B N 1
ATOM 3569 C CA . PHE B 1 133 ? -5.68 37.812 13.883 1 91.5 133 PHE B CA 1
ATOM 3570 C C . PHE B 1 133 ? -5.77 37.375 12.422 1 91.5 133 PHE B C 1
ATOM 3572 O O . PHE B 1 133 ? -5.398 38.156 11.531 1 91.5 133 PHE B O 1
ATOM 3579 N N . GLY B 1 134 ? -6.312 36.312 12.188 1 93.69 134 GLY B N 1
ATOM 3580 C CA . GLY B 1 134 ? -6.293 35.781 10.836 1 93.69 134 GLY B CA 1
ATOM 3581 C C . GLY B 1 134 ? -5.164 34.781 10.594 1 93.69 134 GLY B C 1
ATOM 3582 O O . GLY B 1 134 ? -4.93 33.875 11.406 1 93.69 134 GLY B O 1
ATOM 3583 N N . VAL B 1 135 ? -4.527 34.875 9.391 1 96.25 135 VAL B N 1
ATOM 3584 C CA . VAL B 1 135 ? -3.492 33.938 9.008 1 96.25 135 VAL B CA 1
ATOM 3585 C C . VAL B 1 135 ? -2.148 34.656 8.891 1 96.25 135 VAL B C 1
ATOM 3587 O O . VAL B 1 135 ? -2.08 35.781 8.383 1 96.25 135 VAL B O 1
ATOM 3590 N N . ARG B 1 136 ? -1.128 34.094 9.391 1 96.25 136 ARG B N 1
ATOM 3591 C CA . ARG B 1 136 ? 0.218 34.625 9.211 1 96.25 136 ARG B CA 1
ATOM 3592 C C . ARG B 1 136 ? 1.24 33.5 9.086 1 96.25 136 ARG B C 1
ATOM 3594 O O . ARG B 1 136 ? 0.936 32.344 9.383 1 96.25 136 ARG B O 1
ATOM 3601 N N . LEU B 1 137 ? 2.361 33.812 8.586 1 95.69 137 LEU B N 1
ATOM 3602 C CA . LEU B 1 137 ? 3.484 32.875 8.445 1 95.69 137 LEU B CA 1
ATOM 3603 C C . LEU B 1 137 ? 4.664 33.312 9.305 1 95.69 137 LEU B C 1
ATOM 3605 O O . LEU B 1 137 ? 5.074 34.5 9.25 1 95.69 137 LEU B O 1
ATOM 3609 N N . VAL B 1 138 ? 5.074 32.406 10.133 1 93.88 138 VAL B N 1
ATOM 3610 C CA . VAL B 1 138 ? 6.242 32.656 10.969 1 93.88 138 VAL B CA 1
ATOM 3611 C C . VAL B 1 138 ? 7.465 31.969 10.383 1 93.88 138 VAL B C 1
ATOM 3613 O O . VAL B 1 138 ? 7.402 30.781 10.031 1 93.88 138 VAL B O 1
ATOM 3616 N N . ASP B 1 139 ? 8.484 32.719 10.289 1 89.62 139 ASP B N 1
ATOM 3617 C CA . ASP B 1 139 ? 9.719 32.188 9.75 1 89.62 139 ASP B CA 1
ATOM 3618 C C . ASP B 1 139 ? 10.391 31.25 10.75 1 89.62 139 ASP B C 1
ATOM 3620 O O . ASP B 1 139 ? 10.68 31.641 11.883 1 89.62 139 ASP B O 1
ATOM 3624 N N . GLU B 1 140 ? 10.422 30.078 10.406 1 84.5 140 GLU B N 1
ATOM 3625 C CA . GLU B 1 140 ? 11.203 29.078 11.141 1 84.5 140 GLU B CA 1
ATOM 3626 C C . GLU B 1 140 ? 12.211 28.391 10.227 1 84.5 140 GLU B C 1
ATOM 3628 O O . GLU B 1 140 ? 11.875 28 9.102 1 84.5 140 GLU B O 1
ATOM 3633 N N . ALA B 1 141 ? 13.383 28.281 10.742 1 77.06 141 ALA B N 1
ATOM 3634 C CA . ALA B 1 141 ? 14.469 27.734 9.938 1 77.06 141 ALA B CA 1
ATOM 3635 C C . ALA B 1 141 ? 14.383 26.219 9.867 1 77.06 141 ALA B C 1
ATOM 3637 O O . ALA B 1 141 ? 14.922 25.594 8.945 1 77.06 141 ALA B O 1
ATOM 3638 N N . THR B 1 142 ? 13.758 25.641 10.992 1 77.81 142 THR B N 1
ATOM 3639 C CA . THR B 1 142 ? 13.68 24.188 11.016 1 77.81 142 THR B CA 1
ATOM 3640 C C . THR B 1 142 ? 12.312 23.734 11.523 1 77.81 142 THR B C 1
ATOM 3642 O O . THR B 1 142 ? 11.547 24.531 12.078 1 77.81 142 THR B O 1
ATOM 3645 N N . ILE B 1 143 ? 12.055 22.531 11.18 1 81.69 143 ILE B N 1
ATOM 3646 C CA . ILE B 1 143 ? 10.875 21.891 11.766 1 81.69 143 ILE B CA 1
ATOM 3647 C C . ILE B 1 143 ? 11.188 21.453 13.188 1 81.69 143 ILE B C 1
ATOM 3649 O O . ILE B 1 143 ? 12.273 20.922 13.461 1 81.69 143 ILE B O 1
ATOM 3653 N N . SER B 1 144 ? 10.367 21.828 14.031 1 81.38 144 SER B N 1
ATOM 3654 C CA . SER B 1 144 ? 10.523 21.344 15.406 1 81.38 144 SER B CA 1
ATOM 3655 C C . SER B 1 144 ? 9.922 19.953 15.57 1 81.38 144 SER B C 1
ATOM 3657 O O . SER B 1 144 ? 8.734 19.75 15.305 1 81.38 144 SER B O 1
ATOM 3659 N N . ARG B 1 145 ? 10.719 19.047 16.031 1 82.69 145 ARG B N 1
ATOM 3660 C CA . ARG B 1 145 ? 10.219 17.703 16.281 1 82.69 145 ARG B CA 1
ATOM 3661 C C . ARG B 1 145 ? 9.57 17.609 17.656 1 82.69 145 ARG B C 1
ATOM 3663 O O . ARG B 1 145 ? 8.969 16.578 18 1 82.69 145 ARG B O 1
ATOM 3670 N N . GLU B 1 146 ? 9.711 18.641 18.344 1 79.88 146 GLU B N 1
ATOM 3671 C CA . GLU B 1 146 ? 9.125 18.672 19.688 1 79.88 146 GLU B CA 1
ATOM 3672 C C . GLU B 1 146 ? 7.648 19.078 19.641 1 79.88 146 GLU B C 1
ATOM 3674 O O . GLU B 1 146 ? 6.918 18.906 20.609 1 79.88 146 GLU B O 1
ATOM 3679 N N . ARG B 1 147 ? 7.348 19.625 18.5 1 81.44 147 ARG B N 1
ATOM 3680 C CA . ARG B 1 147 ? 5.961 20.031 18.312 1 81.44 147 ARG B CA 1
ATOM 3681 C C . ARG B 1 147 ? 5.293 19.203 17.219 1 81.44 147 ARG B C 1
ATOM 3683 O O . ARG B 1 147 ? 5.914 18.875 16.203 1 81.44 147 ARG B O 1
ATOM 3690 N N . ALA B 1 148 ? 3.975 18.969 17.5 1 83.38 148 ALA B N 1
ATOM 3691 C CA . ALA B 1 148 ? 3.223 18.25 16.469 1 83.38 148 ALA B CA 1
ATOM 3692 C C . ALA B 1 148 ? 3.172 19.078 15.18 1 83.38 148 ALA B C 1
ATOM 3694 O O . ALA B 1 148 ? 3.16 20.312 15.219 1 83.38 148 ALA B O 1
ATOM 3695 N N . PRO B 1 149 ? 3.158 18.375 14.062 1 87.12 149 PRO B N 1
ATOM 3696 C CA . PRO B 1 149 ? 3.104 19.109 12.797 1 87.12 149 PRO B CA 1
ATOM 3697 C C . PRO B 1 149 ? 1.903 20.047 12.703 1 87.12 149 PRO B C 1
ATOM 3699 O O . PRO B 1 149 ? 1.99 21.094 12.078 1 87.12 149 PRO B O 1
ATOM 3702 N N . ILE B 1 150 ? 0.815 19.594 13.266 1 88.69 150 ILE B N 1
ATOM 3703 C CA . ILE B 1 150 ? -0.399 20.391 13.383 1 88.69 150 ILE B CA 1
ATOM 3704 C C . ILE B 1 150 ? -0.879 20.391 14.828 1 88.69 150 ILE B C 1
ATOM 3706 O O . ILE B 1 150 ? -0.982 19.344 15.461 1 88.69 150 ILE B O 1
ATOM 3710 N N . ARG B 1 151 ? -1.106 21.609 15.312 1 88.75 151 ARG B N 1
ATOM 3711 C CA . ARG B 1 151 ? -1.586 21.672 16.688 1 88.75 151 ARG B CA 1
ATOM 3712 C C . ARG B 1 151 ? -2.488 22.875 16.906 1 88.75 151 ARG B C 1
ATOM 3714 O O . ARG B 1 151 ? -2.357 23.891 16.203 1 88.75 151 ARG B O 1
ATOM 3721 N N . LEU B 1 152 ? -3.441 22.719 17.766 1 91.94 152 LEU B N 1
ATOM 3722 C CA . LEU B 1 152 ? -4.281 23.797 18.281 1 91.94 152 LEU B CA 1
ATOM 3723 C C . LEU B 1 152 ? -4 24.031 19.75 1 91.94 152 LEU B C 1
ATOM 3725 O O . LEU B 1 152 ? -4.18 23.141 20.578 1 91.94 152 LEU B O 1
ATOM 3729 N N . VAL B 1 153 ? -3.492 25.219 20.047 1 90.75 153 VAL B N 1
ATOM 3730 C CA . VAL B 1 153 ? -3.174 25.578 21.422 1 90.75 153 VAL B CA 1
ATOM 3731 C C . VAL B 1 153 ? -4.23 26.547 21.953 1 90.75 153 VAL B C 1
ATOM 3733 O O . VAL B 1 153 ? -4.645 27.469 21.25 1 90.75 153 VAL B O 1
ATOM 3736 N N . GLN B 1 154 ? -4.707 26.188 23.078 1 89.25 154 GLN B N 1
ATOM 3737 C CA . GLN B 1 154 ? -5.664 27.062 23.75 1 89.25 154 GLN B CA 1
ATOM 3738 C C . GLN B 1 154 ? -5.117 27.547 25.078 1 89.25 154 GLN B C 1
ATOM 3740 O O . GLN B 1 154 ? -4.559 26.766 25.859 1 89.25 154 GLN B O 1
ATOM 3745 N N . ASP B 1 155 ? -4.992 28.906 25.25 1 83.19 155 ASP B N 1
ATOM 3746 C CA . ASP B 1 155 ? -4.547 29.5 26.5 1 83.19 155 ASP B CA 1
ATOM 3747 C C . ASP B 1 155 ? -5.391 30.719 26.875 1 83.19 155 ASP B C 1
ATOM 3749 O O . ASP B 1 155 ? -5.387 31.719 26.156 1 83.19 155 ASP B O 1
ATOM 3753 N N . GLU B 1 156 ? -5.773 30.719 28.188 1 81.44 156 GLU B N 1
ATOM 3754 C CA . GLU B 1 156 ? -6.457 31.828 28.828 1 81.44 156 GLU B CA 1
ATOM 3755 C C . GLU B 1 156 ? -7.383 32.562 27.859 1 81.44 156 GLU B C 1
ATOM 3757 O O . GLU B 1 156 ? -7.336 33.781 27.75 1 81.44 156 GLU B O 1
ATOM 3762 N N . GLY B 1 157 ? -8.203 31.844 27.047 1 79.12 157 GLY B N 1
ATOM 3763 C CA . GLY B 1 157 ? -9.188 32.438 26.172 1 79.12 157 GLY B CA 1
ATOM 3764 C C . GLY B 1 157 ? -8.68 32.656 24.75 1 79.12 157 GLY B C 1
ATOM 3765 O O . GLY B 1 157 ? -9.422 33.125 23.891 1 79.12 157 GLY B O 1
ATOM 3766 N N . ALA B 1 158 ? -7.449 32.469 24.609 1 89.44 158 ALA B N 1
ATOM 3767 C CA . ALA B 1 158 ? -6.898 32.594 23.25 1 89.44 158 ALA B CA 1
ATOM 3768 C C . ALA B 1 158 ? -6.637 31.203 22.656 1 89.44 158 ALA B C 1
ATOM 3770 O O . ALA B 1 158 ? -6.621 30.203 23.359 1 89.44 158 ALA B O 1
ATOM 3771 N N . TRP B 1 159 ? -6.719 31.156 21.375 1 93.5 159 TRP B N 1
ATOM 3772 C CA . TRP B 1 159 ? -6.398 29.922 20.672 1 93.5 159 TRP B CA 1
ATOM 3773 C C . TRP B 1 159 ? -5.484 30.203 19.484 1 93.5 159 TRP B C 1
ATOM 3775 O O . TRP B 1 159 ? -5.445 31.328 18.969 1 93.5 159 TRP B O 1
ATOM 3785 N N . LEU B 1 160 ? -4.672 29.25 19.172 1 95.25 160 LEU B N 1
ATOM 3786 C CA . LEU B 1 160 ? -3.725 29.359 18.062 1 95.25 160 LEU B CA 1
ATOM 3787 C C . LEU B 1 160 ? -3.568 28.031 17.344 1 95.25 160 LEU B C 1
ATOM 3789 O O . LEU B 1 160 ? -3.232 27.016 17.953 1 95.25 160 LEU B O 1
ATOM 3793 N N . TYR B 1 161 ? -3.975 28.125 16.047 1 95.62 161 TYR B N 1
ATOM 3794 C CA . TYR B 1 161 ? -3.664 27.016 15.164 1 95.62 161 TYR B CA 1
ATOM 3795 C C . TYR B 1 161 ? -2.266 27.156 14.578 1 95.62 161 TYR B C 1
ATOM 3797 O O . TYR B 1 161 ? -1.902 28.219 14.078 1 95.62 161 TYR B O 1
ATOM 3805 N N . GLU B 1 162 ? -1.489 26 14.656 1 94 162 GLU B N 1
ATOM 3806 C CA . GLU B 1 162 ? -0.152 26 14.07 1 94 162 GLU B CA 1
ATOM 3807 C C . GLU B 1 162 ? 0.049 24.781 13.164 1 94 162 GLU B C 1
ATOM 3809 O O . GLU B 1 162 ? -0.336 23.656 13.523 1 94 162 GLU B O 1
ATOM 3814 N N . GLU B 1 163 ? 0.604 25.016 11.992 1 93.38 163 GLU B N 1
ATOM 3815 C CA . GLU B 1 163 ? 0.946 23.969 11.039 1 93.38 163 GLU B CA 1
ATOM 3816 C C . GLU B 1 163 ? 2.359 24.156 10.5 1 93.38 163 GLU B C 1
ATOM 3818 O O . GLU B 1 163 ? 2.678 25.203 9.93 1 93.38 163 GLU B O 1
ATOM 3823 N N . GLN B 1 164 ? 3.121 23.188 10.727 1 91.06 164 GLN B N 1
ATOM 3824 C CA . GLN B 1 164 ? 4.453 23.203 10.133 1 91.06 164 GLN B CA 1
ATOM 3825 C C . GLN B 1 164 ? 4.383 22.938 8.633 1 91.06 164 GLN B C 1
ATOM 3827 O O . GLN B 1 164 ? 3.816 21.922 8.203 1 91.06 164 GLN B O 1
ATOM 3832 N N . LEU B 1 165 ? 4.91 23.734 7.723 1 89.81 165 LEU B N 1
ATOM 3833 C CA . LEU B 1 165 ? 4.742 23.688 6.273 1 89.81 165 LEU B CA 1
ATOM 3834 C C . LEU B 1 165 ? 5.664 22.641 5.652 1 89.81 165 LEU B C 1
ATOM 3836 O O . LEU B 1 165 ? 5.395 22.156 4.555 1 89.81 165 LEU B O 1
ATOM 3840 N N . LEU B 1 166 ? 6.648 22.219 6.23 1 87.25 166 LEU B N 1
ATOM 3841 C CA . LEU B 1 166 ? 7.543 21.219 5.633 1 87.25 166 LEU B CA 1
ATOM 3842 C C . LEU B 1 166 ? 6.969 19.812 5.77 1 87.25 166 LEU B C 1
ATOM 3844 O O . LEU B 1 166 ? 6.516 19.438 6.848 1 87.25 166 LEU B O 1
ATOM 3848 N N . ASN B 1 167 ? 6.922 19.156 4.555 1 87.38 167 ASN B N 1
ATOM 3849 C CA . ASN B 1 167 ? 6.48 17.766 4.609 1 87.38 167 ASN B CA 1
ATOM 3850 C C . ASN B 1 167 ? 7.41 16.906 5.469 1 87.38 167 ASN B C 1
ATOM 3852 O O . ASN B 1 167 ? 8.57 16.703 5.117 1 87.38 167 ASN B O 1
ATOM 3856 N N . TRP B 1 168 ? 6.883 16.469 6.535 1 87.62 168 TRP B N 1
ATOM 3857 C CA . TRP B 1 168 ? 7.707 15.719 7.473 1 87.62 168 TRP B CA 1
ATOM 3858 C C . TRP B 1 168 ? 7.754 14.242 7.09 1 87.62 168 TRP B C 1
ATOM 3860 O O . TRP B 1 168 ? 8.578 13.484 7.613 1 87.62 168 TRP B O 1
ATOM 3870 N N . LYS B 1 169 ? 6.934 13.852 6.156 1 91.06 169 LYS B N 1
ATOM 3871 C CA . LYS B 1 169 ? 6.984 12.492 5.625 1 91.06 169 LYS B CA 1
ATOM 3872 C C . LYS B 1 169 ? 8.016 12.375 4.5 1 91.06 169 LYS B C 1
ATOM 3874 O O . LYS B 1 169 ? 7.691 12.617 3.336 1 91.06 169 LYS B O 1
ATOM 3879 N N . ARG B 1 170 ? 9.172 11.969 4.887 1 94.44 170 ARG B N 1
ATOM 3880 C CA . ARG B 1 170 ? 10.266 11.891 3.924 1 94.44 170 ARG B CA 1
ATOM 3881 C C . ARG B 1 170 ? 10.945 10.523 3.977 1 94.44 170 ARG B C 1
ATOM 3883 O O . ARG B 1 170 ? 11.148 9.969 5.059 1 94.44 170 ARG B O 1
ATOM 3890 N N . ALA B 1 171 ? 11.242 10.008 2.805 1 97.62 171 ALA B N 1
ATOM 3891 C CA . ALA B 1 171 ? 11.938 8.727 2.703 1 97.62 171 ALA B CA 1
ATOM 3892 C C . ALA B 1 171 ? 13.031 8.773 1.646 1 97.62 171 ALA B C 1
ATOM 3894 O O . ALA B 1 171 ? 12.844 9.352 0.573 1 97.62 171 ALA B O 1
ATOM 3895 N N . ALA B 1 172 ? 14.188 8.32 2.035 1 98.62 172 ALA B N 1
ATOM 3896 C CA . ALA B 1 172 ? 15.281 8.086 1.095 1 98.62 172 ALA B CA 1
ATOM 3897 C C . ALA B 1 172 ? 15.484 6.598 0.841 1 98.62 172 ALA B C 1
ATOM 3899 O O . ALA B 1 172 ? 15.797 5.84 1.763 1 98.62 172 ALA B O 1
ATOM 3900 N N . ILE B 1 173 ? 15.273 6.195 -0.387 1 98.75 173 ILE B N 1
ATOM 3901 C CA . ILE B 1 173 ? 15.461 4.805 -0.786 1 98.75 173 ILE B CA 1
ATOM 3902 C C . ILE B 1 173 ? 16.781 4.656 -1.529 1 98.75 173 ILE B C 1
ATOM 3904 O O . ILE B 1 173 ? 16.969 5.227 -2.607 1 98.75 173 ILE B O 1
ATOM 3908 N N . ILE B 1 174 ? 17.688 3.916 -0.932 1 98.62 174 ILE B N 1
ATOM 3909 C CA . ILE B 1 174 ? 18.969 3.656 -1.574 1 98.62 174 ILE B CA 1
ATOM 3910 C C . ILE B 1 174 ? 18.938 2.297 -2.268 1 98.62 174 ILE B C 1
ATOM 3912 O O . ILE B 1 174 ? 19.094 1.258 -1.62 1 98.62 174 ILE B O 1
ATOM 3916 N N . GLY B 1 175 ? 18.859 2.316 -3.547 1 96.94 175 GLY B N 1
ATOM 3917 C CA . GLY B 1 175 ? 18.578 1.171 -4.402 1 96.94 175 GLY B CA 1
ATOM 3918 C C . GLY B 1 175 ? 17.359 1.36 -5.285 1 96.94 175 GLY B C 1
ATOM 3919 O O . GLY B 1 175 ? 16.234 1.237 -4.824 1 96.94 175 GLY B O 1
ATOM 3920 N N . GLY B 1 176 ? 17.609 1.562 -6.523 1 94.44 176 GLY B N 1
ATOM 3921 C CA . GLY B 1 176 ? 16.547 1.859 -7.469 1 94.44 176 GLY B CA 1
ATOM 3922 C C . GLY B 1 176 ? 16.094 0.647 -8.266 1 94.44 176 GLY B C 1
ATOM 3923 O O . GLY B 1 176 ? 15.883 0.74 -9.477 1 94.44 176 GLY B O 1
ATOM 3924 N N . GLY B 1 177 ? 16.062 -0.505 -7.598 1 90.5 177 GLY B N 1
ATOM 3925 C CA . GLY B 1 177 ? 15.586 -1.716 -8.25 1 90.5 177 GLY B CA 1
ATOM 3926 C C . GLY B 1 177 ? 14.078 -1.896 -8.164 1 90.5 177 GLY B C 1
ATOM 3927 O O . GLY B 1 177 ? 13.344 -0.927 -7.957 1 90.5 177 GLY B O 1
ATOM 3928 N N . HIS B 1 178 ? 13.625 -3.121 -8.359 1 86 178 HIS B N 1
ATOM 3929 C CA . HIS B 1 178 ? 12.203 -3.434 -8.367 1 86 178 HIS B CA 1
ATOM 3930 C C . HIS B 1 178 ? 11.57 -3.143 -7.008 1 86 178 HIS B C 1
ATOM 3932 O O . HIS B 1 178 ? 10.469 -2.6 -6.938 1 86 178 HIS B O 1
ATOM 3938 N N . CYS B 1 179 ? 12.289 -3.49 -5.984 1 91.94 179 CYS B N 1
ATOM 3939 C CA . CYS B 1 179 ? 11.766 -3.23 -4.648 1 91.94 179 CYS B CA 1
ATOM 3940 C C . CYS B 1 179 ? 11.688 -1.733 -4.375 1 91.94 179 CYS B C 1
ATOM 3942 O O . CYS B 1 179 ? 10.727 -1.257 -3.773 1 91.94 179 CYS B O 1
ATOM 3944 N N . GLY B 1 180 ? 12.727 -1.021 -4.82 1 95.69 180 GLY B N 1
ATOM 3945 C CA . GLY B 1 180 ? 12.711 0.426 -4.672 1 95.69 180 GLY B CA 1
ATOM 3946 C C . GLY B 1 180 ? 11.539 1.083 -5.379 1 95.69 180 GLY B C 1
ATOM 3947 O O . GLY B 1 180 ? 10.898 1.98 -4.832 1 95.69 180 GLY B O 1
ATOM 3948 N N . LEU B 1 181 ? 11.258 0.636 -6.566 1 95.06 181 LEU B N 1
ATOM 3949 C CA . LEU B 1 181 ? 10.141 1.16 -7.348 1 95.06 181 LEU B CA 1
ATOM 3950 C C . LEU B 1 181 ? 8.812 0.884 -6.656 1 95.06 181 LEU B C 1
ATOM 3952 O O . LEU B 1 181 ? 7.984 1.785 -6.512 1 95.06 181 LEU B O 1
ATOM 3956 N N . ALA B 1 182 ? 8.648 -0.36 -6.23 1 94.75 182 ALA B N 1
ATOM 3957 C CA . ALA B 1 182 ? 7.418 -0.74 -5.547 1 94.75 182 ALA B CA 1
ATOM 3958 C C . ALA B 1 182 ? 7.227 0.072 -4.27 1 94.75 182 ALA B C 1
ATOM 3960 O O . ALA B 1 182 ? 6.121 0.541 -3.986 1 94.75 182 ALA B O 1
ATOM 3961 N N . LEU B 1 183 ? 8.273 0.273 -3.535 1 97.56 183 LEU B N 1
ATOM 3962 C CA . LEU B 1 183 ? 8.188 1.021 -2.285 1 97.56 183 LEU B CA 1
ATOM 3963 C C . LEU B 1 183 ? 7.914 2.496 -2.549 1 97.56 183 LEU B C 1
ATOM 3965 O O . LEU B 1 183 ? 7.133 3.125 -1.83 1 97.56 183 LEU B O 1
ATOM 3969 N N . SER B 1 184 ? 8.57 3.01 -3.6 1 98.25 184 SER B N 1
ATOM 3970 C CA . SER B 1 184 ? 8.312 4.398 -3.973 1 98.25 184 SER B CA 1
ATOM 3971 C C . SER B 1 184 ? 6.824 4.633 -4.227 1 98.25 184 SER B C 1
ATOM 3973 O O . SER B 1 184 ? 6.262 5.629 -3.771 1 98.25 184 SER B O 1
ATOM 3975 N N . ARG B 1 185 ? 6.254 3.744 -4.895 1 97.12 185 ARG B N 1
ATOM 3976 C CA . ARG B 1 185 ? 4.836 3.85 -5.219 1 97.12 185 ARG B CA 1
ATOM 3977 C C . ARG B 1 185 ? 3.982 3.865 -3.955 1 97.12 185 ARG B C 1
ATOM 3979 O O . ARG B 1 185 ? 3.117 4.73 -3.795 1 97.12 185 ARG B O 1
ATOM 3986 N N . VAL B 1 186 ? 4.223 2.955 -3.104 1 97.75 186 VAL B N 1
ATOM 3987 C CA . VAL B 1 186 ? 3.447 2.836 -1.873 1 97.75 186 VAL B CA 1
ATOM 3988 C C . VAL B 1 186 ? 3.637 4.09 -1.019 1 97.75 186 VAL B C 1
ATOM 3990 O O . VAL B 1 186 ? 2.662 4.672 -0.537 1 97.75 186 VAL B O 1
ATOM 3993 N N . LEU B 1 187 ? 4.855 4.52 -0.89 1 97.56 187 LEU B N 1
ATOM 3994 C CA . LEU B 1 187 ? 5.16 5.656 -0.026 1 97.56 187 LEU B CA 1
ATOM 3995 C C . LEU B 1 187 ? 4.602 6.949 -0.609 1 97.56 187 LEU B C 1
ATOM 3997 O O . LEU B 1 187 ? 4.094 7.801 0.127 1 97.56 187 LEU B O 1
ATOM 4001 N N . ALA B 1 188 ? 4.711 7.086 -1.909 1 96.19 188 ALA B N 1
ATOM 4002 C CA . ALA B 1 188 ? 4.125 8.258 -2.547 1 96.19 188 ALA B CA 1
ATOM 4003 C C . ALA B 1 188 ? 2.625 8.344 -2.275 1 96.19 188 ALA B C 1
ATOM 4005 O O . ALA B 1 188 ? 2.1 9.422 -1.976 1 96.19 188 ALA B O 1
ATOM 4006 N N . ASN B 1 189 ? 1.967 7.25 -2.307 1 93.88 189 ASN B N 1
ATOM 4007 C CA . ASN B 1 189 ? 0.533 7.195 -2.041 1 93.88 189 ASN B CA 1
ATOM 4008 C C . ASN B 1 189 ? 0.22 7.523 -0.583 1 93.88 189 ASN B C 1
ATOM 4010 O O . ASN B 1 189 ? -0.89 7.953 -0.264 1 93.88 189 ASN B O 1
ATOM 4014 N N . LEU B 1 190 ? 1.18 7.34 0.234 1 93.5 190 LEU B N 1
ATOM 4015 C CA . LEU B 1 190 ? 1.021 7.656 1.649 1 93.5 190 LEU B CA 1
ATOM 4016 C C . LEU B 1 190 ? 1.39 9.109 1.929 1 93.5 190 LEU B C 1
ATOM 4018 O O . LEU B 1 190 ? 1.335 9.555 3.076 1 93.5 190 LEU B O 1
ATOM 4022 N N . GLY B 1 191 ? 1.867 9.812 0.923 1 90.31 191 GLY B N 1
ATOM 4023 C CA . GLY B 1 191 ? 2.164 11.227 1.064 1 90.31 191 GLY B CA 1
ATOM 4024 C C . GLY B 1 191 ? 3.625 11.508 1.36 1 90.31 191 GLY B C 1
ATOM 4025 O O . GLY B 1 191 ? 3.992 12.633 1.695 1 90.31 191 GLY B O 1
ATOM 4026 N N . TYR B 1 192 ? 4.469 10.469 1.225 1 94.44 192 TYR B N 1
ATOM 4027 C CA . TYR B 1 192 ? 5.895 10.672 1.456 1 94.44 192 TYR B CA 1
ATOM 4028 C C . TYR B 1 192 ? 6.551 11.359 0.264 1 94.44 192 TYR B C 1
ATOM 4030 O O . TYR B 1 192 ? 6.195 11.094 -0.887 1 94.44 192 TYR B O 1
ATOM 4038 N N . GLU B 1 193 ? 7.438 12.219 0.64 1 94.19 193 GLU B N 1
ATOM 4039 C CA . GLU B 1 193 ? 8.398 12.664 -0.365 1 94.19 193 GLU B CA 1
ATOM 4040 C C . GLU B 1 193 ? 9.555 11.688 -0.494 1 94.19 193 GLU B C 1
ATOM 4042 O O . GLU B 1 193 ? 10.32 11.492 0.455 1 94.19 193 GLU B O 1
ATOM 4047 N N . VAL B 1 194 ? 9.688 11.102 -1.698 1 97.75 194 VAL B N 1
ATOM 4048 C CA . VAL B 1 194 ? 10.648 10.008 -1.872 1 97.75 194 VAL B CA 1
ATOM 4049 C C . VAL B 1 194 ? 11.844 10.5 -2.684 1 97.75 194 VAL B C 1
ATOM 4051 O O . VAL B 1 194 ? 11.68 11.125 -3.732 1 97.75 194 VAL B O 1
ATOM 4054 N N . THR B 1 195 ? 13.016 10.305 -2.131 1 98 195 THR B N 1
ATOM 4055 C CA . THR B 1 195 ? 14.266 10.406 -2.877 1 98 195 THR B CA 1
ATOM 4056 C C . THR B 1 195 ? 14.867 9.023 -3.121 1 98 195 THR B C 1
ATOM 4058 O 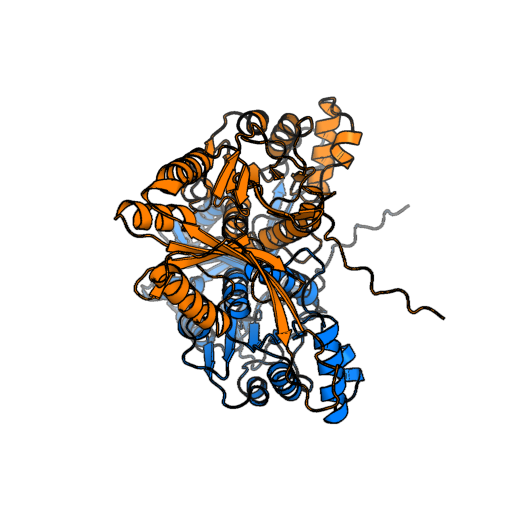O . THR B 1 195 ? 15.031 8.234 -2.186 1 98 195 THR B O 1
ATOM 4061 N N . ILE B 1 196 ? 15.117 8.703 -4.375 1 98.38 196 ILE B N 1
ATOM 4062 C CA . ILE B 1 196 ? 15.664 7.387 -4.691 1 98.38 196 ILE B CA 1
ATOM 4063 C C . ILE B 1 196 ? 17.078 7.535 -5.234 1 98.38 196 ILE B C 1
ATOM 4065 O O . ILE B 1 196 ? 17.359 8.453 -6.004 1 98.38 196 ILE B O 1
ATOM 4069 N N . PHE B 1 197 ? 17.953 6.648 -4.762 1 98.31 197 PHE B N 1
ATOM 4070 C CA . PHE B 1 197 ? 19.359 6.648 -5.164 1 98.31 197 PHE B CA 1
ATOM 4071 C C . PHE B 1 197 ? 19.719 5.352 -5.875 1 98.31 197 PHE B C 1
ATOM 4073 O O . PHE B 1 197 ? 19.25 4.277 -5.492 1 98.31 197 PHE B O 1
ATOM 4080 N N . ASP B 1 198 ? 20.562 5.453 -6.844 1 97.31 198 ASP B N 1
ATOM 4081 C CA . ASP B 1 198 ? 21.203 4.285 -7.441 1 97.31 198 ASP B CA 1
ATOM 4082 C C . ASP B 1 198 ? 22.531 4.656 -8.109 1 97.31 198 ASP B C 1
ATOM 4084 O O . ASP B 1 198 ? 22.766 5.828 -8.414 1 97.31 198 ASP B O 1
ATOM 4088 N N . THR B 1 199 ? 23.391 3.666 -8.18 1 96.44 199 THR B N 1
ATOM 4089 C CA . THR B 1 199 ? 24.641 3.889 -8.914 1 96.44 199 THR B CA 1
ATOM 4090 C C . THR B 1 199 ? 24.422 3.682 -10.406 1 96.44 199 THR B C 1
ATOM 4092 O O . THR B 1 199 ? 25.25 4.113 -11.227 1 96.44 199 THR B O 1
ATOM 4095 N N . ARG B 1 200 ? 23.312 3.031 -10.719 1 90.94 200 ARG B N 1
ATOM 4096 C CA . ARG B 1 200 ? 22.906 2.809 -12.102 1 90.94 200 ARG B CA 1
ATOM 4097 C C . ARG B 1 200 ? 21.891 3.85 -12.547 1 90.94 200 ARG B C 1
ATOM 4099 O O . ARG B 1 200 ? 20.828 3.994 -11.938 1 90.94 200 ARG B O 1
ATOM 4106 N N . ASP B 1 201 ? 22.172 4.609 -13.547 1 90.56 201 ASP B N 1
ATOM 4107 C CA . ASP B 1 201 ? 21.25 5.668 -13.961 1 90.56 201 ASP B CA 1
ATOM 4108 C C . ASP B 1 201 ? 20.469 5.266 -15.211 1 90.56 201 ASP B C 1
ATOM 4110 O O . ASP B 1 201 ? 19.734 6.074 -15.766 1 90.56 201 ASP B O 1
ATOM 4114 N N . ASP B 1 202 ? 20.625 4.039 -15.578 1 90.75 202 ASP B N 1
ATOM 4115 C CA . ASP B 1 202 ? 20 3.619 -16.828 1 90.75 202 ASP B CA 1
ATOM 4116 C C . ASP B 1 202 ? 19.016 2.484 -16.594 1 90.75 202 ASP B C 1
ATOM 4118 O O . ASP B 1 202 ? 18.344 2.033 -17.531 1 90.75 202 ASP B O 1
ATOM 4122 N N . VAL B 1 203 ? 18.938 2.098 -15.398 1 85.62 203 VAL B N 1
ATOM 4123 C CA . VAL B 1 203 ? 18 1.006 -15.148 1 85.62 203 VAL B CA 1
ATOM 4124 C C . VAL B 1 203 ? 16.562 1.539 -15.164 1 85.62 203 VAL B C 1
ATOM 4126 O O . VAL B 1 203 ? 16.297 2.605 -14.609 1 85.62 203 VAL B O 1
ATOM 4129 N N . PHE B 1 204 ? 15.703 0.825 -15.781 1 86.44 204 PHE B N 1
ATOM 4130 C CA . PHE B 1 204 ? 14.344 1.283 -16.047 1 86.44 204 PHE B CA 1
ATOM 4131 C C . PHE B 1 204 ? 13.609 1.569 -14.734 1 86.44 204 PHE B C 1
ATOM 4133 O O . PHE B 1 204 ? 12.836 2.527 -14.648 1 86.44 204 PHE B O 1
ATOM 4140 N N . THR B 1 205 ? 13.844 0.776 -13.695 1 88.75 205 THR B N 1
ATOM 4141 C CA . THR B 1 205 ? 13.148 0.927 -12.422 1 88.75 205 THR B CA 1
ATOM 4142 C C . THR B 1 205 ? 13.523 2.248 -11.75 1 88.75 205 THR B C 1
ATOM 4144 O O . THR B 1 205 ? 12.75 2.793 -10.969 1 88.75 205 THR B O 1
ATOM 4147 N N . PHE B 1 206 ? 14.734 2.719 -12.094 1 92.19 206 PHE B N 1
ATOM 4148 C CA . PHE B 1 206 ? 15.195 4.004 -11.578 1 92.19 206 PHE B CA 1
ATOM 4149 C C . PHE B 1 206 ? 14.703 5.148 -12.453 1 92.19 206 PHE B C 1
ATOM 4151 O O . PHE B 1 206 ? 14.078 6.09 -11.953 1 92.19 206 PHE B O 1
ATOM 4158 N N . VAL B 1 207 ? 14.828 4.988 -13.727 1 93.12 207 VAL B N 1
ATOM 4159 C CA . VAL B 1 207 ? 14.539 6.047 -14.688 1 93.12 207 VAL B CA 1
ATOM 4160 C C . VAL B 1 207 ? 13.031 6.293 -14.742 1 93.12 207 VAL B C 1
ATOM 4162 O O . VAL B 1 207 ? 12.586 7.441 -14.781 1 93.12 207 VAL B O 1
ATOM 4165 N N . GLU B 1 208 ? 12.273 5.27 -14.633 1 92.81 208 GLU B N 1
ATOM 4166 C CA . GLU B 1 208 ? 10.828 5.387 -14.836 1 92.81 208 GLU B CA 1
ATOM 4167 C C . GLU B 1 208 ? 10.094 5.488 -13.508 1 92.81 208 GLU B C 1
ATOM 4169 O O . GLU B 1 208 ? 8.867 5.391 -13.461 1 92.81 208 GLU B O 1
ATOM 4174 N N . ASN B 1 209 ? 10.852 5.664 -12.438 1 96.19 209 ASN B N 1
ATOM 4175 C CA . ASN B 1 209 ? 10.219 5.809 -11.133 1 96.19 209 ASN B CA 1
ATOM 4176 C C . ASN B 1 209 ? 9.594 7.191 -10.961 1 96.19 209 ASN B C 1
ATOM 4178 O O . ASN B 1 209 ? 10.164 8.055 -10.289 1 96.19 209 ASN B O 1
ATOM 4182 N N . ASP B 1 210 ? 8.367 7.375 -11.438 1 96.44 210 ASP B N 1
ATOM 4183 C CA . ASP B 1 210 ? 7.668 8.656 -11.391 1 96.44 210 ASP B CA 1
ATOM 4184 C C . ASP B 1 210 ? 7.07 8.906 -10.008 1 96.44 210 ASP B C 1
ATOM 4186 O O . ASP B 1 210 ? 6.508 9.969 -9.75 1 96.44 210 ASP B O 1
ATOM 4190 N N . HIS B 1 211 ? 7.25 7.988 -9.117 1 96.62 211 HIS B N 1
ATOM 4191 C CA . HIS B 1 211 ? 6.73 8.125 -7.766 1 96.62 211 HIS B CA 1
ATOM 4192 C C . HIS B 1 211 ? 7.742 8.812 -6.852 1 96.62 211 HIS B C 1
ATOM 4194 O O . HIS B 1 211 ? 7.395 9.25 -5.754 1 96.62 211 HIS B O 1
ATOM 4200 N N . ALA B 1 212 ? 8.977 8.836 -7.27 1 96.75 212 ALA B N 1
ATOM 4201 C CA . ALA B 1 212 ? 10.016 9.547 -6.527 1 96.75 212 ALA B CA 1
ATOM 4202 C C . ALA B 1 212 ? 10.102 11.008 -6.965 1 96.75 212 ALA B C 1
ATOM 4204 O O . ALA B 1 212 ? 10.172 11.305 -8.164 1 96.75 212 ALA B O 1
ATOM 4205 N N . ARG B 1 213 ? 10.055 11.898 -6 1 92.94 213 ARG B N 1
ATOM 4206 C CA . ARG B 1 213 ? 10.211 13.32 -6.312 1 92.94 213 ARG B CA 1
ATOM 4207 C C . ARG B 1 213 ? 11.617 13.617 -6.828 1 92.94 213 ARG B C 1
ATOM 4209 O O . ARG B 1 213 ? 11.789 14.43 -7.738 1 92.94 213 ARG B O 1
ATOM 4216 N N . TYR B 1 214 ? 12.602 12.922 -6.184 1 94.56 214 TYR B N 1
ATOM 4217 C CA . TYR B 1 214 ? 13.992 13.125 -6.566 1 94.56 214 TYR B CA 1
ATOM 4218 C C . TYR B 1 214 ? 14.656 11.797 -6.922 1 94.56 214 TYR B C 1
ATOM 4220 O O . TYR B 1 214 ? 14.523 10.812 -6.191 1 94.56 214 TYR B O 1
ATOM 4228 N N . LYS B 1 215 ? 15.281 11.742 -8.031 1 97.19 215 LYS B N 1
ATOM 4229 C CA . LYS B 1 215 ? 16.141 10.641 -8.477 1 97.19 215 LYS B CA 1
ATOM 4230 C C . LYS B 1 215 ? 17.594 11.086 -8.562 1 97.19 215 LYS B C 1
ATOM 4232 O O . LYS B 1 215 ? 17.938 11.953 -9.375 1 97.19 215 LYS B O 1
ATOM 4237 N N . VAL B 1 216 ? 18.406 10.539 -7.715 1 97.62 216 VAL B N 1
ATOM 4238 C CA . VAL B 1 216 ? 19.797 10.992 -7.609 1 97.62 216 VAL B CA 1
ATOM 4239 C C . VAL B 1 216 ? 20.734 9.836 -7.938 1 97.62 216 VAL B C 1
ATOM 4241 O O . VAL B 1 216 ? 20.812 8.852 -7.203 1 97.62 216 VAL B O 1
ATOM 4244 N N . ALA B 1 217 ? 21.453 9.945 -9.008 1 97.38 217 ALA B N 1
ATOM 4245 C CA . ALA B 1 217 ? 22.5 8.992 -9.328 1 97.38 217 ALA B CA 1
ATOM 4246 C C . ALA B 1 217 ? 23.797 9.336 -8.586 1 97.38 217 ALA B C 1
ATOM 4248 O O . ALA B 1 217 ? 24.234 10.484 -8.586 1 97.38 217 ALA B O 1
ATOM 4249 N N . VAL B 1 218 ? 24.344 8.359 -7.895 1 97.56 218 VAL B N 1
ATOM 4250 C CA . VAL B 1 218 ? 25.609 8.562 -7.176 1 97.56 218 VAL B CA 1
ATOM 4251 C C . VAL B 1 218 ? 26.656 7.578 -7.684 1 97.56 218 VAL B C 1
ATOM 4253 O O . VAL B 1 218 ? 26.328 6.5 -8.172 1 97.56 218 VAL B O 1
ATOM 4256 N N . ASP B 1 219 ? 27.906 7.961 -7.543 1 97.06 219 ASP B N 1
ATOM 4257 C CA . ASP B 1 219 ? 28.984 7.055 -7.922 1 97.06 219 ASP B CA 1
ATOM 4258 C C . ASP B 1 219 ? 29.203 5.984 -6.852 1 97.06 219 ASP B C 1
ATOM 4260 O O . ASP B 1 219 ? 29.609 4.863 -7.164 1 97.06 219 ASP B O 1
ATOM 4264 N N . ASP B 1 220 ? 28.969 6.391 -5.652 1 98 220 ASP B N 1
ATOM 4265 C CA . ASP B 1 220 ? 29.125 5.547 -4.469 1 98 220 ASP B CA 1
ATOM 4266 C C . ASP B 1 220 ? 27.938 5.711 -3.525 1 98 220 ASP B C 1
ATOM 4268 O O . ASP B 1 220 ? 27.594 6.828 -3.139 1 98 220 ASP B O 1
ATOM 4272 N N . PHE B 1 221 ? 27.375 4.562 -3.111 1 98.19 221 PHE B N 1
ATOM 4273 C CA . PHE B 1 221 ? 26.188 4.621 -2.252 1 98.19 221 PHE B CA 1
ATOM 4274 C C . PHE B 1 221 ? 26.516 5.316 -0.935 1 98.19 221 PHE B C 1
ATOM 4276 O O . PHE B 1 221 ? 25.625 5.84 -0.266 1 98.19 221 PHE B O 1
ATOM 4283 N N . ALA B 1 222 ? 27.75 5.371 -0.569 1 97.94 222 ALA B N 1
ATOM 4284 C CA . ALA B 1 222 ? 28.156 6.02 0.673 1 97.94 222 ALA B CA 1
ATOM 4285 C C . ALA B 1 222 ? 27.891 7.523 0.618 1 97.94 222 ALA B C 1
ATOM 4287 O O . ALA B 1 222 ? 27.859 8.188 1.654 1 97.94 222 ALA B O 1
ATOM 4288 N N . GLU B 1 223 ? 27.703 8.047 -0.586 1 97.38 223 GLU B N 1
ATOM 4289 C CA . GLU B 1 223 ? 27.484 9.477 -0.781 1 97.38 223 GLU B CA 1
ATOM 4290 C C . GLU B 1 223 ? 26.016 9.828 -0.63 1 97.38 223 GLU B C 1
ATOM 4292 O O . GLU B 1 223 ? 25.656 11.008 -0.526 1 97.38 223 GLU B O 1
ATOM 4297 N N . ALA B 1 224 ? 25.141 8.867 -0.568 1 97.56 224 ALA B N 1
ATOM 4298 C CA . ALA B 1 224 ? 23.703 9.102 -0.626 1 97.56 224 ALA B CA 1
ATOM 4299 C C . ALA B 1 224 ? 23.25 10 0.521 1 97.56 224 ALA B C 1
ATOM 4301 O O . ALA B 1 224 ? 22.469 10.938 0.316 1 97.56 224 ALA B O 1
ATOM 4302 N N . GLY B 1 225 ? 23.797 9.773 1.691 1 96.94 225 GLY B N 1
ATOM 4303 C CA . GLY B 1 225 ? 23.406 10.531 2.871 1 96.94 225 GLY B CA 1
ATOM 4304 C C . GLY B 1 225 ? 23.625 12.023 2.723 1 96.94 225 GLY B C 1
ATOM 4305 O O . GLY B 1 225 ? 22.828 12.82 3.23 1 96.94 225 GLY B O 1
ATOM 4306 N N . GLU B 1 226 ? 24.625 12.391 1.975 1 95.81 226 GLU B N 1
ATOM 4307 C CA . GLU B 1 226 ? 25 13.797 1.816 1 95.81 226 GLU B CA 1
ATOM 4308 C C . GLU B 1 226 ? 24.031 14.531 0.9 1 95.81 226 GLU B C 1
ATOM 4310 O O . GLU B 1 226 ? 23.969 15.758 0.911 1 95.81 226 GLU B O 1
ATOM 4315 N N . HIS B 1 227 ? 23.281 13.773 0.204 1 96.38 227 HIS B N 1
ATOM 4316 C CA . HIS B 1 227 ? 22.391 14.383 -0.769 1 96.38 227 HIS B CA 1
ATOM 4317 C C . HIS B 1 227 ? 20.969 14.477 -0.22 1 96.38 227 HIS B C 1
ATOM 4319 O O . HIS B 1 227 ? 20.062 14.969 -0.901 1 96.38 227 HIS B O 1
ATOM 4325 N N . ILE B 1 228 ? 20.734 14.031 0.986 1 95.31 228 ILE B N 1
ATOM 4326 C CA . ILE B 1 228 ? 19.391 14.023 1.564 1 95.31 228 ILE B CA 1
ATOM 4327 C C . ILE B 1 228 ? 19.109 15.359 2.248 1 95.31 228 ILE B C 1
ATOM 4329 O O . ILE B 1 228 ? 19.812 15.742 3.186 1 95.31 228 ILE B O 1
ATOM 4333 N N . ASP B 1 229 ? 18.109 15.992 1.726 1 90.75 229 ASP B N 1
ATOM 4334 C CA . ASP B 1 229 ? 17.625 17.203 2.387 1 90.75 229 ASP B CA 1
ATOM 4335 C C . ASP B 1 229 ? 16.812 16.844 3.637 1 90.75 229 ASP B C 1
ATOM 4337 O O . ASP B 1 229 ? 16.062 15.875 3.65 1 90.75 229 ASP B O 1
ATOM 4341 N N . HIS B 1 230 ? 16.969 17.641 4.676 1 90.94 230 HIS B N 1
ATOM 4342 C CA . HIS B 1 230 ? 16.266 17.453 5.945 1 90.94 230 HIS B CA 1
ATOM 4343 C C . HIS B 1 230 ? 16.484 16.062 6.5 1 90.94 230 HIS B C 1
ATOM 4345 O O . HIS B 1 230 ? 15.516 15.336 6.77 1 90.94 230 HIS B O 1
ATOM 4351 N N . PRO B 1 231 ? 17.75 15.703 6.688 1 93.81 231 PRO B N 1
ATOM 4352 C CA . PRO B 1 231 ? 18.047 14.344 7.137 1 93.81 231 PRO B CA 1
ATOM 4353 C C . PRO B 1 231 ? 17.391 14 8.469 1 93.81 231 PRO B C 1
ATOM 4355 O O . PRO B 1 231 ? 17.031 12.844 8.703 1 93.81 231 PRO B O 1
ATOM 4358 N N . GLU B 1 232 ? 17.109 14.93 9.273 1 90.81 232 GLU B N 1
ATOM 4359 C CA . GLU B 1 232 ? 16.547 14.703 10.602 1 90.81 232 GLU B CA 1
ATOM 4360 C C . GLU B 1 232 ? 15.094 14.25 10.508 1 90.81 232 GLU B C 1
ATOM 4362 O O . GLU B 1 232 ? 14.523 13.766 11.492 1 90.81 232 GLU B O 1
ATOM 4367 N N . LEU B 1 233 ? 14.5 14.359 9.305 1 91.25 233 LEU B N 1
ATOM 4368 C CA . LEU B 1 233 ? 13.109 13.977 9.102 1 91.25 233 LEU B CA 1
ATOM 4369 C C . LEU B 1 233 ? 13.008 12.766 8.18 1 91.25 233 LEU B C 1
ATOM 4371 O O . LEU B 1 233 ? 11.922 12.219 7.977 1 91.25 233 LEU B O 1
ATOM 4375 N N . THR B 1 234 ? 14.109 12.336 7.664 1 94.75 234 THR B N 1
ATOM 4376 C CA . THR B 1 234 ? 14.07 11.422 6.523 1 94.75 234 THR B CA 1
ATOM 4377 C C . THR B 1 234 ? 14.328 9.992 6.969 1 94.75 234 THR B C 1
ATOM 4379 O O . THR B 1 234 ? 15.32 9.711 7.645 1 94.75 234 THR B O 1
ATOM 4382 N N . HIS B 1 235 ? 13.414 9.086 6.668 1 96.69 235 HIS B N 1
ATOM 4383 C CA . HIS B 1 235 ? 13.617 7.652 6.836 1 96.69 235 HIS B CA 1
ATOM 4384 C C . HIS B 1 235 ? 14.484 7.082 5.715 1 96.69 235 HIS B C 1
ATOM 4386 O O . HIS B 1 235 ? 14.164 7.25 4.535 1 96.69 235 HIS B O 1
ATOM 4392 N N . VAL B 1 236 ? 15.539 6.391 6.141 1 98.19 236 VAL B N 1
ATOM 4393 C CA . VAL B 1 236 ? 16.453 5.859 5.141 1 98.19 236 VAL B CA 1
ATOM 4394 C C . VAL B 1 236 ? 16.234 4.355 4.984 1 98.19 236 VAL B C 1
ATOM 4396 O O . VAL B 1 236 ? 16.219 3.617 5.973 1 98.19 236 VAL B O 1
ATOM 4399 N N . ILE B 1 237 ? 16.047 3.932 3.727 1 98.62 237 ILE B N 1
ATOM 4400 C CA . ILE B 1 237 ? 15.836 2.527 3.393 1 98.62 237 ILE B CA 1
ATOM 4401 C C . ILE B 1 237 ? 16.938 2.055 2.449 1 98.62 237 ILE B C 1
ATOM 4403 O O . ILE B 1 237 ? 17.094 2.594 1.351 1 98.62 237 ILE B O 1
ATOM 4407 N N . VAL B 1 238 ? 17.656 1.058 2.916 1 98.5 238 VAL B N 1
ATOM 4408 C CA . VAL B 1 238 ? 18.766 0.517 2.135 1 98.5 238 VAL B CA 1
ATOM 4409 C C . VAL B 1 238 ? 18.344 -0.809 1.5 1 98.5 238 VAL B C 1
ATOM 4411 O O . VAL B 1 238 ? 18.078 -1.781 2.205 1 98.5 238 VAL B O 1
ATOM 4414 N N . MET B 1 239 ? 18.312 -0.833 0.166 1 96.38 239 MET B N 1
ATOM 4415 C CA . MET B 1 239 ? 17.891 -2.025 -0.558 1 96.38 239 MET B CA 1
ATOM 4416 C C . MET B 1 239 ? 18.547 -2.102 -1.927 1 96.38 239 MET B C 1
ATOM 4418 O O . MET B 1 239 ? 17.875 -2.236 -2.947 1 96.38 239 MET B O 1
ATOM 4422 N N . THR B 1 240 ? 19.844 -2.025 -1.924 1 94.81 240 THR B N 1
ATOM 4423 C CA . THR B 1 240 ? 20.594 -2.084 -3.172 1 94.81 240 THR B CA 1
ATOM 4424 C C . THR B 1 240 ? 20.578 -3.498 -3.746 1 94.81 240 THR B C 1
ATOM 4426 O O . THR B 1 240 ? 19.875 -4.371 -3.242 1 94.81 240 THR B O 1
ATOM 4429 N N . MET B 1 241 ? 21.328 -3.682 -4.812 1 86.06 241 MET B N 1
ATOM 4430 C CA . MET B 1 241 ? 21.312 -4.953 -5.527 1 86.06 241 MET B CA 1
ATOM 4431 C C . MET B 1 241 ? 22.047 -6.031 -4.746 1 86.06 241 MET B C 1
ATOM 4433 O O . MET B 1 241 ? 21.797 -7.223 -4.926 1 86.06 241 MET B O 1
ATOM 4437 N N . GLY B 1 242 ? 22.984 -5.59 -3.857 1 87.5 242 GLY B N 1
ATOM 4438 C CA . GLY B 1 242 ? 23.766 -6.594 -3.148 1 87.5 242 GLY B CA 1
ATOM 4439 C C . GLY B 1 242 ? 24.422 -6.062 -1.889 1 87.5 242 GLY B C 1
ATOM 4440 O O . GLY B 1 242 ? 24.391 -4.855 -1.629 1 87.5 242 GLY B O 1
ATOM 4441 N N . GLN B 1 243 ? 25.016 -7.066 -1.198 1 90.75 243 GLN B N 1
ATOM 4442 C CA . GLN B 1 243 ? 25.594 -6.805 0.114 1 90.75 243 GLN B CA 1
ATOM 4443 C C . GLN B 1 243 ? 26.641 -5.699 0.04 1 90.75 243 GLN B C 1
ATOM 4445 O O . GLN B 1 243 ? 26.672 -4.809 0.892 1 90.75 243 GLN B O 1
ATOM 4450 N N . PRO B 1 244 ? 27.516 -5.629 -0.974 1 93.88 244 PRO B N 1
ATOM 4451 C CA . PRO B 1 244 ? 28.516 -4.555 -0.996 1 93.88 244 PRO B CA 1
ATOM 4452 C C . PRO B 1 244 ? 27.875 -3.166 -1.08 1 93.88 244 PRO B C 1
ATOM 4454 O O . PRO B 1 244 ? 28.328 -2.238 -0.399 1 93.88 244 PRO B O 1
ATOM 4457 N N . GLY B 1 245 ? 26.906 -3.047 -1.925 1 96.5 245 GLY B N 1
ATOM 4458 C CA . GLY B 1 245 ? 26.203 -1.78 -2.031 1 96.5 245 GLY B CA 1
ATOM 4459 C C . GLY B 1 245 ? 25.516 -1.374 -0.744 1 96.5 245 GLY B C 1
ATOM 4460 O O . GLY B 1 245 ? 25.531 -0.203 -0.362 1 96.5 245 GLY B O 1
ATOM 4461 N N . ASP B 1 246 ? 24.938 -2.332 -0.096 1 96.88 246 ASP B N 1
ATOM 4462 C CA . ASP B 1 246 ? 24.266 -2.07 1.171 1 96.88 246 ASP B CA 1
ATOM 4463 C C . ASP B 1 246 ? 25.25 -1.583 2.23 1 96.88 246 ASP B C 1
ATOM 4465 O O . ASP B 1 246 ? 24.953 -0.659 2.988 1 96.88 246 ASP B O 1
ATOM 4469 N N . VAL B 1 247 ? 26.391 -2.211 2.217 1 97.81 247 VAL B N 1
ATOM 4470 C CA . VAL B 1 247 ? 27.422 -1.812 3.178 1 97.81 247 VAL B CA 1
ATOM 4471 C C . VAL B 1 247 ? 27.844 -0.366 2.918 1 97.81 247 VAL B C 1
ATOM 4473 O O . VAL B 1 247 ? 27.922 0.438 3.848 1 97.81 247 VAL B O 1
ATOM 4476 N N . ARG B 1 248 ? 28.062 -0.03 1.682 1 98.25 248 ARG B N 1
ATOM 4477 C CA . ARG B 1 248 ? 28.453 1.328 1.321 1 98.25 248 ARG B CA 1
ATOM 4478 C C . ARG B 1 248 ? 27.391 2.334 1.729 1 98.25 248 ARG B C 1
ATOM 4480 O O . ARG B 1 248 ? 27.688 3.383 2.299 1 98.25 248 ARG B O 1
ATOM 4487 N N . ALA B 1 249 ? 26.156 2.012 1.468 1 98.5 249 ALA B N 1
ATOM 4488 C CA . ALA B 1 249 ? 25.031 2.885 1.822 1 98.5 249 ALA B CA 1
ATOM 4489 C C . ALA B 1 249 ? 24.969 3.107 3.33 1 98.5 249 ALA B C 1
ATOM 4491 O O . ALA B 1 249 ? 24.766 4.234 3.789 1 98.5 249 ALA B O 1
ATOM 4492 N N . LEU B 1 250 ? 25.141 2.043 4.047 1 98.25 250 LEU B N 1
ATOM 4493 C CA . LEU B 1 250 ? 25.078 2.119 5.5 1 98.25 250 LEU B CA 1
ATOM 4494 C C . LEU B 1 250 ? 26.25 2.943 6.051 1 98.25 250 LEU B C 1
ATOM 4496 O O . LEU B 1 250 ? 26.062 3.74 6.973 1 98.25 250 LEU B O 1
ATOM 4500 N N . LEU B 1 251 ? 27.391 2.766 5.465 1 97.62 251 LEU B N 1
ATOM 4501 C CA . LEU B 1 251 ? 28.547 3.564 5.883 1 97.62 251 LEU B CA 1
ATOM 4502 C C . LEU B 1 251 ? 28.25 5.055 5.727 1 97.62 251 LEU B C 1
ATOM 4504 O O . LEU B 1 251 ? 28.703 5.863 6.543 1 97.62 251 LEU B O 1
ATOM 4508 N N . GLY B 1 252 ? 27.484 5.395 4.793 1 97.19 252 GLY B N 1
ATOM 4509 C CA . GLY B 1 252 ? 27.172 6.785 4.508 1 97.19 252 GLY B CA 1
ATOM 4510 C C . GLY B 1 252 ? 26 7.312 5.309 1 97.19 252 GLY B C 1
ATOM 4511 O O . GLY B 1 252 ? 25.719 8.516 5.301 1 97.19 252 GLY B O 1
ATOM 4512 N N . THR B 1 253 ? 25.266 6.422 6.039 1 97.12 253 THR B N 1
ATOM 4513 C CA . THR B 1 253 ? 24.031 6.883 6.648 1 97.12 253 THR B CA 1
ATOM 4514 C C . THR B 1 253 ? 24 6.57 8.141 1 97.12 253 THR B C 1
ATOM 4516 O O . THR B 1 253 ? 23.312 7.238 8.914 1 97.12 253 THR B O 1
ATOM 4519 N N . LEU B 1 254 ? 24.766 5.66 8.656 1 95.38 254 LEU B N 1
ATOM 4520 C CA . LEU B 1 254 ? 24.672 5.141 10.016 1 95.38 254 LEU B CA 1
ATOM 4521 C C . LEU B 1 254 ? 24.984 6.23 11.039 1 95.38 254 LEU B C 1
ATOM 4523 O O . LEU B 1 254 ? 24.391 6.27 12.117 1 95.38 254 LEU B O 1
ATOM 4527 N N . ASP B 1 255 ? 25.859 7.129 10.688 1 90.81 255 ASP B N 1
ATOM 4528 C CA . ASP B 1 255 ? 26.281 8.172 11.625 1 90.81 255 ASP B CA 1
ATOM 4529 C C . ASP B 1 255 ? 25.5 9.461 11.398 1 90.81 255 ASP B C 1
ATOM 4531 O O . ASP B 1 255 ? 25.797 10.492 12 1 90.81 255 ASP B O 1
ATOM 4535 N N . GLY B 1 256 ? 24.516 9.406 10.578 1 92.62 256 GLY B N 1
ATOM 4536 C CA . GLY B 1 256 ? 23.734 10.594 10.273 1 92.62 256 GLY B CA 1
ATOM 4537 C C . GLY B 1 256 ? 22.578 10.812 11.227 1 92.62 256 GLY B C 1
ATOM 4538 O O . GLY B 1 256 ? 22.328 9.984 12.102 1 92.62 256 GLY B O 1
ATOM 4539 N N . PRO B 1 257 ? 21.984 11.945 11.102 1 92.69 257 PRO B N 1
ATOM 4540 C CA . PRO B 1 257 ? 20.875 12.312 11.992 1 92.69 257 PRO B CA 1
ATOM 4541 C C . PRO B 1 257 ? 19.547 11.695 11.578 1 92.69 257 PRO B C 1
ATOM 4543 O O . PRO B 1 257 ? 18.484 12.211 11.938 1 92.69 257 PRO B O 1
ATOM 4546 N N . PHE B 1 258 ? 19.531 10.602 10.906 1 93.81 258 PHE B N 1
ATOM 4547 C CA . PHE B 1 258 ? 18.312 9.984 10.383 1 93.81 258 PHE B CA 1
ATOM 4548 C C . PHE B 1 258 ? 17.531 9.305 11.5 1 93.81 258 PHE B C 1
ATOM 4550 O O . PHE B 1 258 ? 18.109 8.555 12.297 1 93.81 258 PHE B O 1
ATOM 4557 N N . PRO B 1 259 ? 16.266 9.57 11.578 1 91.19 259 PRO B N 1
ATOM 4558 C CA . PRO B 1 259 ? 15.461 8.977 12.641 1 91.19 259 PRO B CA 1
ATOM 4559 C C . PRO B 1 259 ? 15.242 7.48 12.453 1 91.19 259 PRO B C 1
ATOM 4561 O O . PRO B 1 259 ? 14.836 6.789 13.391 1 91.19 259 PRO B O 1
ATOM 4564 N N . TYR B 1 260 ? 15.477 6.988 11.328 1 94.19 260 TYR B N 1
ATOM 4565 C CA . TYR B 1 260 ? 15.227 5.605 10.945 1 94.19 260 TYR B CA 1
ATOM 4566 C C . TYR B 1 260 ? 16.172 5.164 9.836 1 94.19 260 TYR B C 1
ATOM 4568 O O . TYR B 1 260 ? 16.328 5.855 8.82 1 94.19 260 TYR B O 1
ATOM 4576 N N . VAL B 1 261 ? 16.828 4.086 10.086 1 97.06 261 VAL B N 1
ATOM 4577 C CA . VAL B 1 261 ? 17.625 3.432 9.047 1 97.06 261 VAL B CA 1
ATOM 4578 C C . VAL B 1 261 ? 17.281 1.945 8.992 1 97.06 261 VAL B C 1
ATOM 4580 O O . VAL B 1 261 ? 17.312 1.258 10.016 1 97.06 261 VAL B O 1
ATOM 4583 N N . GLY B 1 262 ? 16.844 1.498 7.844 1 97.75 262 GLY B N 1
ATOM 4584 C CA . GLY B 1 262 ? 16.547 0.087 7.641 1 97.75 262 GLY B CA 1
ATOM 4585 C C . GLY B 1 262 ? 17.281 -0.506 6.449 1 97.75 262 GLY B C 1
ATOM 4586 O O . GLY B 1 262 ? 17.578 0.2 5.48 1 97.75 262 GLY B O 1
ATOM 4587 N N . VAL B 1 263 ? 17.531 -1.821 6.555 1 97.62 263 VAL B N 1
ATOM 4588 C CA . VAL B 1 263 ? 18.203 -2.492 5.457 1 97.62 263 VAL B CA 1
ATOM 4589 C C . VAL B 1 263 ? 17.516 -3.82 5.152 1 97.62 263 VAL B C 1
ATOM 4591 O O . VAL B 1 263 ? 17.141 -4.559 6.066 1 97.62 263 VAL B O 1
ATOM 4594 N N . MET B 1 264 ? 17.297 -3.988 3.861 1 93.69 264 MET B N 1
ATOM 4595 C CA . MET B 1 264 ? 16.688 -5.227 3.387 1 93.69 264 MET B CA 1
ATOM 4596 C C . MET B 1 264 ? 17.719 -6.34 3.285 1 93.69 264 MET B C 1
ATOM 4598 O O . MET B 1 264 ? 18.875 -6.094 2.908 1 93.69 264 MET B O 1
ATOM 4602 N N . GLY B 1 265 ? 17.234 -7.578 3.641 1 87.88 265 GLY B N 1
ATOM 4603 C CA . GLY B 1 265 ? 18.141 -8.703 3.424 1 87.88 265 GLY B CA 1
ATOM 4604 C C . GLY B 1 265 ? 17.734 -9.945 4.184 1 87.88 265 GLY B C 1
ATOM 4605 O O . GLY B 1 265 ? 17.062 -9.859 5.219 1 87.88 265 GLY B O 1
ATOM 4606 N N . SER B 1 266 ? 18.188 -11.047 3.588 1 81.56 266 SER B N 1
ATOM 4607 C CA . SER B 1 266 ? 18.062 -12.305 4.309 1 81.56 266 SER B CA 1
ATOM 4608 C C . SER B 1 266 ? 18.953 -12.328 5.551 1 81.56 266 SER B C 1
ATOM 4610 O O . SER B 1 266 ? 19.812 -11.469 5.711 1 81.56 266 SER B O 1
ATOM 4612 N N . GLU B 1 267 ? 18.703 -13.305 6.402 1 84.12 267 GLU B N 1
ATOM 4613 C CA . GLU B 1 267 ? 19.516 -13.453 7.598 1 84.12 267 GLU B CA 1
ATOM 4614 C C . GLU B 1 267 ? 21 -13.594 7.242 1 84.12 267 GLU B C 1
ATOM 4616 O O . GLU B 1 267 ? 21.859 -12.977 7.875 1 84.12 267 GLU B O 1
ATOM 4621 N N . ALA B 1 268 ? 21.234 -14.352 6.199 1 83.06 268 ALA B N 1
ATOM 4622 C CA . ALA B 1 268 ? 22.609 -14.578 5.77 1 83.06 268 ALA B CA 1
ATOM 4623 C C . ALA B 1 268 ? 23.234 -13.289 5.242 1 83.06 268 ALA B C 1
ATOM 4625 O O . ALA B 1 268 ? 24.375 -12.969 5.578 1 83.06 268 ALA B O 1
ATOM 4626 N N . LYS B 1 269 ? 22.516 -12.602 4.461 1 86.81 269 LYS B N 1
ATOM 4627 C CA . LYS B 1 269 ? 23 -11.336 3.926 1 86.81 269 LYS B CA 1
ATOM 4628 C C . LYS B 1 269 ? 23.281 -10.336 5.043 1 86.81 269 LYS B C 1
ATOM 4630 O O . LYS B 1 269 ? 24.297 -9.648 5.031 1 86.81 269 LYS B O 1
ATOM 4635 N N . LEU B 1 270 ? 22.438 -10.25 6.016 1 92.81 270 LEU B N 1
ATOM 4636 C CA . LEU B 1 270 ? 22.562 -9.297 7.109 1 92.81 270 LEU B CA 1
ATOM 4637 C C . LEU B 1 270 ? 23.75 -9.633 8 1 92.81 270 LEU B C 1
ATOM 4639 O O . LEU B 1 270 ? 24.422 -8.734 8.508 1 92.81 270 LEU B O 1
ATOM 4643 N N . ALA B 1 271 ? 23.969 -10.938 8.133 1 92.88 271 ALA B N 1
ATOM 4644 C CA . ALA B 1 271 ? 25.141 -11.359 8.891 1 92.88 271 ALA B CA 1
ATOM 4645 C C . ALA B 1 271 ? 26.438 -10.891 8.211 1 92.88 271 ALA B C 1
ATOM 4647 O O . ALA B 1 271 ? 27.344 -10.383 8.875 1 92.88 271 ALA B O 1
ATOM 4648 N N . LYS B 1 272 ? 26.438 -10.992 6.961 1 94 272 LYS B N 1
ATOM 4649 C CA . LYS B 1 272 ? 27.609 -10.547 6.199 1 94 272 LYS B CA 1
ATOM 4650 C C . LYS B 1 272 ? 27.766 -9.031 6.266 1 94 272 LYS B C 1
ATOM 4652 O O . LYS B 1 272 ? 28.891 -8.531 6.391 1 94 272 LYS B O 1
ATOM 4657 N N . ILE B 1 273 ? 26.703 -8.344 6.191 1 95.94 273 ILE B N 1
ATOM 4658 C CA . ILE B 1 273 ? 26.734 -6.891 6.293 1 95.94 273 ILE B CA 1
ATOM 4659 C C . ILE B 1 273 ? 27.297 -6.477 7.645 1 95.94 273 ILE B C 1
ATOM 4661 O O . ILE B 1 273 ? 28.156 -5.594 7.723 1 95.94 273 ILE B O 1
ATOM 4665 N N . ARG B 1 274 ? 26.859 -7.113 8.656 1 96 274 ARG B N 1
ATOM 4666 C CA . ARG B 1 274 ? 27.344 -6.828 10 1 96 274 ARG B CA 1
ATOM 4667 C C . ARG B 1 274 ? 28.859 -7.031 10.094 1 96 274 ARG B C 1
ATOM 4669 O O . ARG B 1 274 ? 29.562 -6.184 10.625 1 96 274 ARG B O 1
ATOM 4676 N N . GLU B 1 275 ? 29.25 -8.125 9.508 1 96.06 275 GLU B N 1
ATOM 4677 C CA . GLU B 1 275 ? 30.672 -8.445 9.508 1 96.06 275 GLU B CA 1
ATOM 4678 C C . GLU B 1 275 ? 31.469 -7.391 8.742 1 96.06 275 GLU B C 1
ATOM 4680 O O . GLU B 1 275 ? 32.5 -6.918 9.227 1 96.06 275 GLU B O 1
ATOM 4685 N N . ASP B 1 276 ? 31 -7.066 7.66 1 96.88 276 ASP B N 1
ATOM 4686 C CA . ASP B 1 276 ? 31.688 -6.105 6.809 1 96.88 276 ASP B CA 1
ATOM 4687 C C . ASP B 1 276 ? 31.75 -4.727 7.469 1 96.88 276 ASP B C 1
ATOM 4689 O O . ASP B 1 276 ? 32.75 -4.027 7.371 1 96.88 276 ASP B O 1
ATOM 4693 N N . LEU B 1 277 ? 30.734 -4.301 8.109 1 97 277 LEU B N 1
ATOM 4694 C CA . LEU B 1 277 ? 30.703 -3.021 8.812 1 97 277 LEU B CA 1
ATOM 4695 C C . LEU B 1 277 ? 31.688 -3.016 9.977 1 97 277 LEU B C 1
ATOM 4697 O O . LEU B 1 277 ? 32.406 -2.025 10.195 1 97 277 LEU B O 1
ATOM 4701 N N . ALA B 1 278 ? 31.719 -4.105 10.664 1 95.31 278 ALA B N 1
ATOM 4702 C CA . ALA B 1 278 ? 32.688 -4.234 11.758 1 95.31 278 ALA B CA 1
ATOM 4703 C C . ALA B 1 278 ? 34.125 -4.129 11.25 1 95.31 278 ALA B C 1
ATOM 4705 O O . ALA B 1 278 ? 34.938 -3.432 11.836 1 95.31 278 ALA B O 1
ATOM 4706 N N . ALA B 1 279 ? 34.344 -4.797 10.195 1 96.31 279 ALA B N 1
ATOM 4707 C CA . ALA B 1 279 ? 35.656 -4.781 9.578 1 96.31 279 ALA B CA 1
ATOM 4708 C C . ALA B 1 279 ? 36.031 -3.371 9.133 1 96.31 279 ALA B C 1
ATOM 4710 O O . ALA B 1 279 ? 37.219 -3.014 9.117 1 96.31 279 ALA B O 1
ATOM 4711 N N . ALA B 1 280 ? 35.031 -2.662 8.812 1 95.88 280 ALA B N 1
ATOM 4712 C CA . ALA B 1 280 ? 35.25 -1.291 8.359 1 95.88 280 ALA B CA 1
ATOM 4713 C C . ALA B 1 280 ? 35.375 -0.337 9.539 1 95.88 280 ALA B C 1
ATOM 4715 O O . ALA B 1 280 ? 35.531 0.871 9.359 1 95.88 280 ALA B O 1
ATOM 4716 N N . GLY B 1 281 ? 35.219 -0.82 10.766 1 95.06 281 GLY B N 1
ATOM 4717 C CA . GLY B 1 281 ? 35.469 -0.03 11.961 1 95.06 281 GLY B CA 1
ATOM 4718 C C . GLY B 1 281 ? 34.188 0.58 12.539 1 95.06 281 GLY B C 1
ATOM 4719 O O . GLY B 1 281 ? 34.25 1.47 13.391 1 95.06 281 GLY B O 1
ATOM 4720 N N . VAL B 1 282 ? 33.062 0.163 12.07 1 94.81 282 VAL B N 1
ATOM 4721 C CA . VAL B 1 282 ? 31.812 0.688 12.578 1 94.81 282 VAL B CA 1
ATOM 4722 C C . VAL B 1 282 ? 31.5 0.075 13.945 1 94.81 282 VAL B C 1
ATOM 4724 O O . VAL B 1 282 ? 31.641 -1.135 14.133 1 94.81 282 VAL B O 1
ATOM 4727 N N . ASP B 1 283 ? 31.141 0.905 14.867 1 93.38 283 ASP B N 1
ATOM 4728 C CA . ASP B 1 283 ? 30.703 0.438 16.172 1 93.38 283 ASP B CA 1
ATOM 4729 C C . ASP B 1 283 ? 29.5 -0.492 16.047 1 93.38 283 ASP B C 1
ATOM 4731 O O . ASP B 1 283 ? 28.469 -0.113 15.484 1 93.38 283 ASP B O 1
ATOM 4735 N N . PRO B 1 284 ? 29.609 -1.681 16.578 1 91.25 284 PRO B N 1
ATOM 4736 C CA . PRO B 1 284 ? 28.516 -2.645 16.469 1 91.25 284 PRO B CA 1
ATOM 4737 C C . PRO B 1 284 ? 27.203 -2.107 17.047 1 91.25 284 PRO B C 1
ATOM 4739 O O . PRO B 1 284 ? 26.125 -2.496 16.609 1 91.25 284 PRO B O 1
ATOM 4742 N N . ALA B 1 285 ? 27.328 -1.236 17.938 1 91.69 285 ALA B N 1
ATOM 4743 C CA . ALA B 1 285 ? 26.141 -0.67 18.562 1 91.69 285 ALA B CA 1
ATOM 4744 C C . ALA B 1 285 ? 25.312 0.128 17.562 1 91.69 285 ALA B C 1
ATOM 4746 O O . ALA B 1 285 ? 24.094 0.223 17.688 1 91.69 285 ALA B O 1
ATOM 4747 N N . LEU B 1 286 ? 25.969 0.712 16.641 1 91.25 286 LEU B N 1
ATOM 4748 C CA . LEU B 1 286 ? 25.281 1.497 15.617 1 91.25 286 LEU B CA 1
ATOM 4749 C C . LEU B 1 286 ? 24.391 0.606 14.758 1 91.25 286 LEU B C 1
ATOM 4751 O O . LEU B 1 286 ? 23.266 0.987 14.414 1 91.25 286 LEU B O 1
ATOM 4755 N N . PHE B 1 287 ? 24.844 -0.59 14.484 1 92.81 287 PHE B N 1
ATOM 4756 C CA . PHE B 1 287 ? 24.062 -1.49 13.641 1 92.81 287 PHE B CA 1
ATOM 4757 C C . PHE B 1 287 ? 22.891 -2.072 14.406 1 92.81 287 PHE B C 1
ATOM 4759 O O . PHE B 1 287 ? 21.859 -2.42 13.812 1 92.81 287 PHE B O 1
ATOM 4766 N N . GLU B 1 288 ? 23.031 -2.143 15.688 1 91.5 288 GLU B N 1
ATOM 4767 C CA . GLU B 1 288 ? 21.938 -2.668 16.516 1 91.5 288 GLU B CA 1
ATOM 4768 C C . GLU B 1 288 ? 20.719 -1.77 16.438 1 91.5 288 GLU B C 1
ATOM 4770 O O . GLU B 1 288 ? 19.594 -2.215 16.719 1 91.5 288 GLU B O 1
ATOM 4775 N N . ARG B 1 289 ? 20.922 -0.539 16.016 1 91.94 289 ARG B N 1
ATOM 4776 C CA . ARG B 1 289 ? 19.828 0.417 15.922 1 91.94 289 ARG B CA 1
ATOM 4777 C C . ARG B 1 289 ? 19.156 0.343 14.555 1 91.94 289 ARG B C 1
ATOM 4779 O O . ARG B 1 289 ? 18.109 0.956 14.336 1 91.94 289 ARG B O 1
ATOM 4786 N N . VAL B 1 290 ? 19.781 -0.374 13.695 1 95.81 290 VAL B N 1
ATOM 4787 C CA . VAL B 1 290 ? 19.281 -0.484 12.336 1 95.81 290 VAL B CA 1
ATOM 4788 C C . VAL B 1 290 ? 18.172 -1.535 12.273 1 95.81 290 VAL B C 1
ATOM 4790 O O . VAL B 1 290 ? 18.297 -2.602 12.883 1 95.81 290 VAL B O 1
ATOM 4793 N N . TYR B 1 291 ? 17.125 -1.204 11.656 1 95.5 291 TYR B N 1
ATOM 4794 C CA . TYR B 1 291 ? 16.094 -2.201 11.391 1 95.5 291 TYR B CA 1
ATOM 4795 C C . TYR B 1 291 ? 16.562 -3.207 10.344 1 95.5 291 TYR B C 1
ATOM 4797 O O . TYR B 1 291 ? 16.594 -2.898 9.148 1 95.5 291 TYR B O 1
ATOM 4805 N N . ALA B 1 292 ? 16.891 -4.398 10.828 1 94.88 292 ALA B N 1
ATOM 4806 C CA . ALA B 1 292 ? 17.484 -5.445 10 1 94.88 292 ALA B CA 1
ATOM 4807 C C . ALA B 1 292 ? 17.016 -6.828 10.445 1 94.88 292 ALA B C 1
ATOM 4809 O O . ALA B 1 292 ? 17.422 -7.312 11.508 1 94.88 292 ALA B O 1
ATOM 4810 N N . PRO B 1 293 ? 16.234 -7.531 9.609 1 94.38 293 PRO B N 1
ATOM 4811 C CA . PRO B 1 293 ? 15.711 -7.082 8.32 1 94.38 293 PRO B CA 1
ATOM 4812 C C . PRO B 1 293 ? 14.688 -5.957 8.453 1 94.38 293 PRO B C 1
ATOM 4814 O O . PRO B 1 293 ? 14 -5.863 9.477 1 94.38 293 PRO B O 1
ATOM 4817 N N . ILE B 1 294 ? 14.617 -5.121 7.5 1 95.81 294 ILE B N 1
ATOM 4818 C CA . ILE B 1 294 ? 13.648 -4.031 7.465 1 95.81 294 ILE B CA 1
ATOM 4819 C C . ILE B 1 294 ? 12.25 -4.59 7.188 1 95.81 294 ILE B C 1
ATOM 4821 O O . ILE B 1 294 ? 12.102 -5.57 6.457 1 95.81 294 ILE B O 1
ATOM 4825 N N . GLY B 1 295 ? 11.242 -3.943 7.77 1 93.5 295 GLY B N 1
ATOM 4826 C CA . GLY B 1 295 ? 9.859 -4.312 7.527 1 93.5 295 GLY B CA 1
ATOM 4827 C C . GLY B 1 295 ? 9.242 -5.098 8.672 1 93.5 295 GLY B C 1
ATOM 4828 O O . GLY B 1 295 ? 9.953 -5.75 9.438 1 93.5 295 GLY B O 1
ATOM 4829 N N . LEU B 1 296 ? 7.938 -5.059 8.797 1 90.19 296 LEU B N 1
ATOM 4830 C CA . LEU B 1 296 ? 7.23 -5.883 9.773 1 90.19 296 LEU B CA 1
ATOM 4831 C C . LEU B 1 296 ? 7.191 -7.34 9.32 1 90.19 296 LEU B C 1
ATOM 4833 O O . LEU B 1 296 ? 7.109 -7.625 8.125 1 90.19 296 LEU B O 1
ATOM 4837 N N . PRO B 1 297 ? 7.27 -8.258 10.297 1 81.94 297 PRO B N 1
ATOM 4838 C CA . PRO B 1 297 ? 7.195 -9.672 9.93 1 81.94 297 PRO B CA 1
ATOM 4839 C C . PRO B 1 297 ? 5.867 -10.047 9.273 1 81.94 297 PRO B C 1
ATOM 4841 O O . PRO B 1 297 ? 4.801 -9.805 9.852 1 81.94 297 PRO B O 1
ATOM 4844 N N . MET B 1 298 ? 5.941 -10.539 8.031 1 78.25 298 MET B N 1
ATOM 4845 C CA . MET B 1 298 ? 4.809 -11.031 7.25 1 78.25 298 MET B CA 1
ATOM 4846 C C . MET B 1 298 ? 5.281 -11.758 5.996 1 78.25 298 MET B C 1
ATOM 4848 O O . MET B 1 298 ? 6.48 -11.805 5.715 1 78.25 298 MET B O 1
ATOM 4852 N N . THR B 1 299 ? 4.297 -12.414 5.391 1 70.25 299 THR B N 1
ATOM 4853 C CA . THR B 1 299 ? 4.637 -12.969 4.086 1 70.25 299 THR B CA 1
ATOM 4854 C C . THR B 1 299 ? 4.934 -11.852 3.084 1 70.25 299 THR B C 1
ATOM 4856 O O . THR B 1 299 ? 4.074 -11.008 2.814 1 70.25 299 THR B O 1
ATOM 4859 N N . SER B 1 300 ? 6.098 -11.773 2.586 1 70 300 SER B N 1
ATOM 4860 C CA . SER B 1 300 ? 6.535 -10.719 1.68 1 70 300 SER B CA 1
ATOM 4861 C C . SER B 1 300 ? 7.543 -11.242 0.663 1 70 300 SER B C 1
ATOM 4863 O O . SER B 1 300 ? 8.727 -10.914 0.732 1 70 300 SER B O 1
ATOM 4865 N N . ASN B 1 301 ? 6.969 -11.828 -0.381 1 74.19 301 ASN B N 1
ATOM 4866 C CA . ASN B 1 301 ? 7.832 -12.531 -1.323 1 74.19 301 ASN B CA 1
ATOM 4867 C C . ASN B 1 301 ? 7.98 -11.758 -2.631 1 74.19 301 ASN B C 1
ATOM 4869 O O . ASN B 1 301 ? 8.844 -12.078 -3.453 1 74.19 301 ASN B O 1
ATOM 4873 N N . THR B 1 302 ? 7.145 -10.82 -2.838 1 82.06 302 THR B N 1
ATOM 4874 C CA . THR B 1 302 ? 7.203 -9.984 -4.035 1 82.06 302 THR B CA 1
ATOM 4875 C C . THR B 1 302 ? 7.59 -8.555 -3.678 1 82.06 302 THR B C 1
ATOM 4877 O O . THR B 1 302 ? 7.453 -8.133 -2.525 1 82.06 302 THR B O 1
ATOM 4880 N N . PRO B 1 303 ? 8.125 -7.785 -4.656 1 88.56 303 PRO B N 1
ATOM 4881 C CA . PRO B 1 303 ? 8.445 -6.379 -4.402 1 88.56 303 PRO B CA 1
ATOM 4882 C C . PRO B 1 303 ? 7.281 -5.613 -3.77 1 88.56 303 PRO B C 1
ATOM 4884 O O . PRO B 1 303 ? 7.488 -4.828 -2.84 1 88.56 303 PRO B O 1
ATOM 4887 N N . GLU B 1 304 ? 6.082 -5.906 -4.227 1 92.81 304 GLU B N 1
ATOM 4888 C CA . GLU B 1 304 ? 4.891 -5.227 -3.729 1 92.81 304 GLU B CA 1
ATOM 4889 C C . GLU B 1 304 ? 4.605 -5.605 -2.277 1 92.81 304 GLU B C 1
ATOM 4891 O O . GLU B 1 304 ? 4.242 -4.75 -1.467 1 92.81 304 GLU B O 1
ATOM 4896 N N . GLU B 1 305 ? 4.77 -6.883 -1.964 1 91.81 305 GLU B N 1
ATOM 4897 C CA . GLU B 1 305 ? 4.551 -7.344 -0.597 1 91.81 305 GLU B CA 1
ATOM 4898 C C . GLU B 1 305 ? 5.613 -6.793 0.35 1 91.81 305 GLU B C 1
ATOM 4900 O O . GLU B 1 305 ? 5.301 -6.379 1.468 1 91.81 305 GLU B O 1
ATOM 4905 N N . ILE B 1 306 ? 6.812 -6.789 -0.12 1 92 306 ILE B N 1
ATOM 4906 C CA . ILE B 1 306 ? 7.91 -6.223 0.656 1 92 306 ILE B CA 1
ATOM 4907 C C . ILE B 1 306 ? 7.637 -4.75 0.943 1 92 306 ILE B C 1
ATOM 4909 O O . ILE B 1 306 ? 7.848 -4.277 2.062 1 92 306 ILE B O 1
ATOM 4913 N N . ALA B 1 307 ? 7.176 -4.012 -0.064 1 96.62 307 ALA B N 1
ATOM 4914 C CA . ALA B 1 307 ? 6.844 -2.598 0.081 1 96.62 307 ALA B CA 1
ATOM 4915 C C . ALA B 1 307 ? 5.812 -2.385 1.186 1 96.62 307 ALA B C 1
ATOM 4917 O O . ALA B 1 307 ? 5.93 -1.449 1.981 1 96.62 307 ALA B O 1
ATOM 4918 N N . ILE B 1 308 ? 4.809 -3.254 1.242 1 96.38 308 ILE B N 1
ATOM 4919 C CA . ILE B 1 308 ? 3.783 -3.143 2.273 1 96.38 308 ILE B CA 1
ATOM 4920 C C . ILE B 1 308 ? 4.402 -3.379 3.648 1 96.38 308 ILE B C 1
ATOM 4922 O O . ILE B 1 308 ? 4.105 -2.656 4.602 1 96.38 308 ILE B O 1
ATOM 4926 N N . SER B 1 309 ? 5.246 -4.398 3.76 1 94.94 309 SER B N 1
ATOM 4927 C CA . SER B 1 309 ? 5.926 -4.723 5.012 1 94.94 309 SER B CA 1
ATOM 4928 C C . SER B 1 309 ? 6.727 -3.529 5.527 1 94.94 309 SER B C 1
ATOM 4930 O O . SER B 1 309 ? 6.625 -3.172 6.703 1 94.94 309 SER B O 1
ATOM 4932 N N . ILE B 1 310 ? 7.457 -2.902 4.648 1 96.69 310 ILE B N 1
ATOM 4933 C CA . ILE B 1 310 ? 8.312 -1.776 5.02 1 96.69 310 ILE B CA 1
ATOM 4934 C C . ILE B 1 310 ? 7.445 -0.567 5.367 1 96.69 310 ILE B C 1
ATOM 4936 O O . ILE B 1 310 ? 7.684 0.102 6.375 1 96.69 310 ILE B O 1
ATOM 4940 N N . ALA B 1 311 ? 6.453 -0.289 4.531 1 96.62 311 ALA B N 1
ATOM 4941 C CA . ALA B 1 311 ? 5.555 0.829 4.801 1 96.62 311 ALA B CA 1
ATOM 4942 C C . ALA B 1 311 ? 4.875 0.671 6.16 1 96.62 311 ALA B C 1
ATOM 4944 O O . ALA B 1 311 ? 4.734 1.643 6.906 1 96.62 311 ALA B O 1
ATOM 4945 N N . ALA B 1 312 ? 4.438 -0.547 6.469 1 94 312 ALA B N 1
ATOM 4946 C CA . ALA B 1 312 ? 3.807 -0.821 7.758 1 94 312 ALA B CA 1
ATOM 4947 C C . ALA B 1 312 ? 4.754 -0.5 8.906 1 94 312 ALA B C 1
ATOM 4949 O O . ALA B 1 312 ? 4.348 0.097 9.906 1 94 312 ALA B O 1
ATOM 4950 N N . GLU B 1 313 ? 5.969 -0.873 8.766 1 93.81 313 GLU B N 1
ATOM 4951 C CA . GLU B 1 313 ? 6.961 -0.586 9.797 1 93.81 313 GLU B CA 1
ATOM 4952 C C . GLU B 1 313 ? 7.191 0.916 9.945 1 93.81 313 GLU B C 1
ATOM 4954 O O . GLU B 1 313 ? 7.277 1.431 11.062 1 93.81 313 GLU B O 1
ATOM 4959 N N . LEU B 1 314 ? 7.301 1.623 8.82 1 94.12 314 LEU B N 1
ATOM 4960 C CA . LEU B 1 314 ? 7.488 3.07 8.852 1 94.12 314 LEU B CA 1
ATOM 4961 C C . LEU B 1 314 ? 6.324 3.752 9.562 1 94.12 314 LEU B C 1
ATOM 4963 O O . LEU B 1 314 ? 6.527 4.668 10.359 1 94.12 314 LEU B O 1
ATOM 4967 N N . LEU B 1 315 ? 5.105 3.322 9.258 1 91 315 LEU B N 1
ATOM 4968 C CA . LEU B 1 315 ? 3.922 3.896 9.891 1 91 315 LEU B CA 1
ATOM 4969 C C . LEU B 1 315 ? 3.93 3.641 11.391 1 91 315 LEU B C 1
ATOM 4971 O O . LEU B 1 315 ? 3.512 4.5 12.172 1 91 315 LEU B O 1
ATOM 4975 N N . ARG B 1 316 ? 4.379 2.465 11.773 1 87.38 316 ARG B N 1
ATOM 4976 C CA . ARG B 1 316 ? 4.477 2.139 13.188 1 87.38 316 ARG B CA 1
ATOM 4977 C C . ARG B 1 316 ? 5.508 3.021 13.883 1 87.38 316 ARG B C 1
ATOM 4979 O O . ARG B 1 316 ? 5.293 3.461 15.016 1 87.38 316 ARG B O 1
ATOM 4986 N N . GLU B 1 317 ? 6.613 3.318 13.18 1 85.44 317 GLU B N 1
ATOM 4987 C CA . GLU B 1 317 ? 7.742 4.02 13.789 1 85.44 317 GLU B CA 1
ATOM 4988 C C . GLU B 1 317 ? 7.59 5.531 13.648 1 85.44 317 GLU B C 1
ATOM 4990 O O . GLU B 1 317 ? 8.328 6.297 14.273 1 85.44 317 GLU B O 1
ATOM 4995 N N . ARG B 1 318 ? 6.699 5.973 12.82 1 80.19 318 ARG B N 1
ATOM 4996 C CA . ARG B 1 318 ? 6.535 7.391 12.531 1 80.19 318 ARG B CA 1
ATOM 4997 C C . ARG B 1 318 ? 6.23 8.18 13.797 1 80.19 318 ARG B C 1
ATOM 4999 O O . ARG B 1 318 ? 6.59 9.352 13.914 1 80.19 318 ARG B O 1
ATOM 5006 N N . GLU B 1 319 ? 5.598 7.484 14.734 1 70.75 319 GLU B N 1
ATOM 5007 C CA . GLU B 1 319 ? 5.289 8.172 15.984 1 70.75 319 GLU B CA 1
ATOM 5008 C C . GLU B 1 319 ? 6.559 8.609 16.703 1 70.75 319 GLU B C 1
ATOM 5010 O O . GLU B 1 319 ? 6.539 9.555 17.5 1 70.75 319 GLU B O 1
ATOM 5015 N N . THR B 1 320 ? 7.625 7.984 16.297 1 72.5 320 THR B N 1
ATOM 5016 C CA . THR B 1 320 ? 8.891 8.312 16.953 1 72.5 320 THR B CA 1
ATOM 5017 C C . THR B 1 320 ? 9.461 9.617 16.406 1 72.5 320 THR B C 1
ATOM 5019 O O . THR B 1 320 ? 10.305 10.242 17.047 1 72.5 320 THR B O 1
ATOM 5022 N N . LEU B 1 321 ? 9.016 9.969 15.219 1 75.81 321 LEU B N 1
ATOM 5023 C CA . LEU B 1 321 ? 9.484 11.219 14.633 1 75.81 321 LEU B CA 1
ATOM 5024 C C . LEU B 1 321 ? 9.023 12.414 15.461 1 75.81 321 LEU B C 1
ATOM 5026 O O . LEU B 1 321 ? 9.75 13.398 15.594 1 75.81 321 LEU B O 1
ATOM 5030 N N . PHE B 1 322 ? 7.77 12.289 16 1 69.88 322 PHE B N 1
ATOM 5031 C CA . PHE B 1 322 ? 7.238 13.359 16.828 1 69.88 322 PHE B CA 1
ATOM 5032 C C . PHE B 1 322 ? 6.852 12.828 18.203 1 69.88 322 PHE B C 1
ATOM 5034 O O . PHE B 1 322 ? 5.664 12.68 18.516 1 69.88 322 PHE B O 1
ATOM 5041 N N . PRO B 1 323 ? 7.848 12.32 18.953 1 61.34 323 PRO B N 1
ATOM 5042 C CA . PRO B 1 323 ? 7.594 11.664 20.25 1 61.34 323 PRO B CA 1
ATOM 5043 C C . PRO B 1 323 ? 6.711 12.508 21.172 1 61.34 323 PRO B C 1
ATOM 5045 O O . PRO B 1 323 ? 5.941 11.953 21.953 1 61.34 323 PRO B O 1
ATOM 5048 N N . HIS B 1 324 ? 6.855 13.789 21.375 1 54.34 324 HIS B N 1
ATOM 5049 C CA . HIS B 1 324 ? 6.129 14.609 22.328 1 54.34 324 HIS B CA 1
ATOM 5050 C C . HIS B 1 324 ? 4.773 15.039 21.766 1 54.34 324 HIS B C 1
ATOM 5052 O O . HIS B 1 324 ? 4.043 15.797 22.406 1 54.34 324 HIS B O 1
ATOM 5058 N N . ALA B 1 325 ? 4.5 14.617 20.719 1 50.25 325 ALA B N 1
ATOM 5059 C CA . ALA B 1 325 ? 3.217 14.992 20.141 1 50.25 325 ALA B CA 1
ATOM 5060 C C . ALA B 1 325 ? 2.107 14.055 20.609 1 50.25 325 ALA B C 1
ATOM 5062 O O . ALA B 1 325 ? 1.516 13.336 19.797 1 50.25 325 ALA B O 1
ATOM 5063 N N . LYS B 1 326 ? 2.35 13.359 21.812 1 46.91 326 LYS B N 1
ATOM 5064 C CA . LYS B 1 326 ? 1.248 12.523 22.281 1 46.91 326 LYS B CA 1
ATOM 5065 C C . LYS B 1 326 ? -0.079 13.273 22.219 1 46.91 326 LYS B C 1
ATOM 5067 O O . LYS B 1 326 ? -0.181 14.414 22.672 1 46.91 326 LYS B O 1
ATOM 5072 N N . PRO B 1 327 ? -0.928 12.656 21.406 1 40.81 327 PRO B N 1
ATOM 5073 C CA . PRO B 1 327 ? -2.219 13.336 21.531 1 40.81 327 PRO B CA 1
ATOM 5074 C C . PRO B 1 327 ? -2.656 13.523 22.969 1 40.81 327 PRO B C 1
ATOM 5076 O O . PRO B 1 327 ? -2.289 12.727 23.844 1 40.81 327 PRO B O 1
ATOM 5079 N N . ALA B 1 328 ? -2.891 14.672 23.375 1 33.16 328 ALA B N 1
ATOM 5080 C CA . ALA B 1 328 ? -3.602 14.859 24.641 1 33.16 328 ALA B CA 1
ATOM 5081 C C . ALA B 1 328 ? -4.754 13.867 24.781 1 33.16 328 ALA B C 1
ATOM 5083 O O . ALA B 1 328 ? -5.762 13.977 24.078 1 33.16 328 ALA B O 1
ATOM 5084 N N . ARG B 1 329 ? -4.527 12.602 24.922 1 35.28 329 ARG B N 1
ATOM 5085 C CA . ARG B 1 329 ? -5.691 11.789 25.25 1 35.28 329 ARG B CA 1
ATOM 5086 C C . ARG B 1 329 ? -6.531 12.445 26.344 1 35.28 329 ARG B C 1
ATOM 5088 O O . ARG B 1 329 ? -6.016 12.773 27.422 1 35.28 329 ARG B O 1
ATOM 5095 N N . PRO B 1 330 ? -7.613 12.898 26.047 1 31.62 330 PRO B N 1
ATOM 5096 C CA . PRO B 1 330 ? -8.391 13.297 27.219 1 31.62 330 PRO B CA 1
ATOM 5097 C C . PRO B 1 330 ? -8.523 12.172 28.25 1 31.62 330 PRO B C 1
ATOM 5099 O O . PRO B 1 330 ? -8.742 11.016 27.875 1 31.62 330 PRO B O 1
ATOM 5102 N N . GLN B 1 331 ? -7.746 12.117 29.328 1 30.02 331 GLN B N 1
ATOM 5103 C CA . GLN B 1 331 ? -7.996 11.242 30.469 1 30.02 331 GLN B CA 1
ATOM 5104 C C . GLN B 1 331 ? -9.492 11.148 30.766 1 30.02 331 GLN B C 1
ATOM 5106 O O . GLN B 1 331 ? -10.195 12.156 30.75 1 30.02 331 GLN B O 1
ATOM 5111 N N . PRO B 1 332 ? -10.117 9.977 30.5 1 32.75 332 PRO B N 1
ATOM 5112 C CA . PRO B 1 332 ? -11.477 9.922 31.031 1 32.75 332 PRO B CA 1
ATOM 5113 C C . PRO B 1 332 ? -11.594 10.57 32.406 1 32.75 332 PRO B C 1
ATOM 5115 O O . PRO B 1 332 ? -10.617 10.617 33.156 1 32.75 332 PRO B O 1
ATOM 5118 N N . PRO B 1 333 ? -12.484 11.492 32.656 1 30.81 333 PRO B N 1
ATOM 5119 C CA . PRO B 1 333 ? -12.656 11.992 34.031 1 30.81 333 PRO B CA 1
ATOM 5120 C C . PRO B 1 333 ? -12.641 10.867 35.062 1 30.81 333 PRO B C 1
ATOM 5122 O O . PRO B 1 333 ? -13.07 9.75 34.781 1 30.81 333 PRO B O 1
ATOM 5125 N N . GLU B 1 334 ? -11.727 10.883 35.969 1 28.92 334 GLU B N 1
ATOM 5126 C CA . GLU B 1 334 ? -11.75 10.07 37.188 1 28.92 334 GLU B CA 1
ATOM 5127 C C . GLU B 1 334 ? -13.133 10.07 37.844 1 28.92 334 GLU B C 1
ATOM 5129 O O . GLU B 1 334 ? -13.711 11.141 38.062 1 28.92 334 GLU B O 1
ATOM 5134 N N . ALA B 1 335 ? -13.938 9.047 37.75 1 29.23 335 ALA B N 1
ATOM 5135 C CA . ALA B 1 335 ? -15.078 8.938 38.625 1 29.23 335 ALA B CA 1
ATOM 5136 C C . ALA B 1 335 ? -14.68 9.281 40.062 1 29.23 335 ALA B C 1
ATOM 5138 O O . ALA B 1 335 ? -13.75 8.68 40.625 1 29.23 335 ALA B O 1
ATOM 5139 N N . SER B 1 336 ? -14.867 10.414 40.531 1 27.94 336 SER B N 1
ATOM 5140 C CA . SER B 1 336 ? -15.016 10.625 41.969 1 27.94 336 SER B CA 1
ATOM 5141 C C . SER B 1 336 ? -15.93 9.586 42.594 1 27.94 336 SER B C 1
ATOM 5143 O O . SER B 1 336 ? -17 9.289 42.062 1 27.94 336 SER B O 1
ATOM 5145 N N . GLY B 1 337 ? -15.414 8.82 43.656 1 23.48 337 GLY B N 1
ATOM 5146 C CA . GLY B 1 337 ? -16.219 8.484 44.812 1 23.48 337 GLY B CA 1
ATOM 5147 C C . GLY B 1 337 ? -16.844 9.695 45.469 1 23.48 337 GLY B C 1
ATOM 5148 O O . GLY B 1 337 ? -16.328 10.812 45.344 1 23.48 337 GLY B O 1
#

Secondary structure (DSSP, 8-state):
-HHHHHHHHHHHTT--EEEEEEEEE-TT-SS-TT-EEEE-TTS-EEEESS-THHHHHHHHHHHHHHHH--PPPEEEEEEEE----S-SS---EEEEEEEEEEEE-HHHHHHHHHHHHHHHHTT---EEEEETTEEEEE--SS--TTS-SEEEEEETTEEEEEEE-S---EEEEE--SHHHHHHHHHHHHTT-EEEEEES-SS-HHHHT-TT-SEEEE-SSGGGGGGG-SSGGGEEEEE--SSHHHHHHHHHTTTTS--SEEEE---HHHHHHHHHHHHHTT--HHHHHTSBSS-S-SS---SHHHHHHHHHHHHHHHGGGTSTT-------------/-HHHHHHHHHHHTT--EEEEEEEEE-TT-SS-TT-EEEE-TTS-EEEESS-SHHHHHHHHHHHHHHHH--PPPEEEEEEEE----S-TT---EEEEEEEEEEEE-HHHHHHHHHHHHHHHHTT---EEEEETTEEEEE--SS--TTS-SEEEEEETTEEEEEEE-S---EEEEE--SHHHHHHHHHHHHTT-EEEEEES-SS-HHHHT-TT-SEEEE-SSGGGGGGG-SSGGGEEEEE--SSHHHHHHHHHTTTTS--SEEEE---HHHHHHHHHHHHHTT--HHHHHTSBSS-S-SS---SHHHHHHHHHHHHHHHGGGTSTT-------------